Protein AF-0000000078681979 (afdb_homodimer)

Solvent-accessible surface area (backbone atoms only — not comparable to full-atom values): 37133 Å² total; per-residue (Å²): 130,85,71,55,66,58,55,51,45,51,56,58,14,62,44,32,52,55,54,34,29,52,47,47,70,35,77,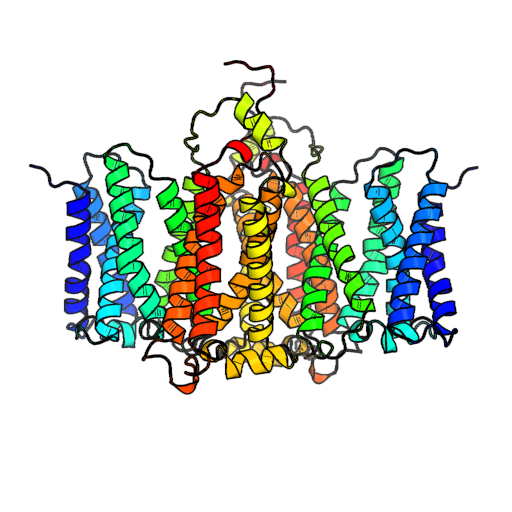82,42,56,36,35,67,46,39,36,52,50,51,52,50,50,54,49,50,53,52,52,52,50,50,62,73,42,61,93,49,89,69,60,75,64,52,60,54,40,48,54,48,33,27,53,12,38,38,28,29,46,44,26,37,33,73,73,64,77,45,79,72,37,48,61,38,42,38,73,34,26,44,51,62,56,70,36,29,44,39,26,38,44,16,43,43,34,34,46,53,50,31,50,49,37,49,50,37,52,49,25,55,81,69,74,40,86,38,59,68,62,48,34,22,48,24,23,22,50,44,44,47,42,68,22,47,56,57,8,39,48,36,8,73,48,34,83,62,69,33,67,37,52,61,59,52,51,60,65,45,48,48,35,54,53,50,39,53,55,52,72,67,48,86,77,88,68,78,90,68,58,61,63,58,27,52,56,49,45,68,53,51,47,88,76,32,61,68,60,40,52,48,37,51,50,37,51,50,46,31,52,50,30,45,51,47,25,38,36,63,59,60,22,72,44,64,66,37,52,49,39,39,71,55,44,42,20,36,50,70,45,60,60,23,41,55,40,39,41,30,43,48,32,36,71,50,44,30,59,49,37,53,49,47,41,47,45,69,66,38,63,36,38,51,65,51,59,56,49,30,35,18,47,20,25,18,40,40,46,48,43,47,18,50,55,42,21,31,68,32,84,72,32,56,76,86,26,29,50,41,79,92,36,39,63,63,52,50,51,52,50,51,46,57,29,44,49,40,45,50,49,27,48,50,40,68,75,56,43,47,39,28,37,67,81,63,65,83,79,67,73,126,131,86,71,54,67,59,56,52,45,50,57,58,14,62,43,32,52,55,52,35,31,52,46,46,68,35,77,80,44,55,37,35,65,46,40,36,53,50,51,51,49,52,54,48,50,52,51,52,51,49,51,62,73,42,61,93,49,89,69,61,74,64,52,60,54,40,48,53,49,33,26,53,11,37,38,29,29,47,44,27,38,32,73,71,64,77,44,79,71,37,49,61,40,42,38,74,35,26,43,50,64,55,70,37,28,42,41,27,37,44,15,44,43,33,34,45,53,50,31,52,50,35,49,51,36,51,48,25,55,79,68,74,40,87,37,59,66,61,51,34,21,47,24,24,22,49,43,44,48,41,68,23,48,57,57,7,38,48,36,8,74,48,34,82,64,69,34,67,38,51,61,60,51,52,61,65,47,48,48,34,54,53,51,38,54,55,52,72,68,48,85,78,90,69,79,89,68,58,60,62,59,27,54,56,48,48,66,52,52,47,86,76,31,61,68,57,39,52,48,39,52,51,37,50,50,46,30,52,49,30,45,50,48,26,39,36,64,60,58,23,73,44,64,69,36,52,48,39,40,71,53,44,42,20,36,51,69,44,61,60,23,42,53,40,39,41,31,44,48,31,36,72,50,44,30,58,50,35,53,50,50,41,48,46,68,66,38,64,36,37,52,65,51,58,57,50,30,34,19,46,19,24,18,39,42,46,48,42,48,20,50,55,42,21,31,69,31,84,71,32,59,74,83,24,28,47,40,81,91,34,39,62,64,48,50,52,53,50,49,47,58,29,44,50,40,43,50,49,27,48,49,38,67,74,55,44,50,36,28,38,66,82,62,64,84,79,68,70,128

Nearest PDB structures (foldseek):
  7mfi-assembly2_C  TM=7.878E-01  e=3.391E-01  Bos taurus
  8xq4-assembly1_A  TM=1.587E-01  e=2.756E+00  Strongylocentrotus purpuratus
  8xq7-assembly1_B  TM=1.581E-01  e=4.511E+00  Strongylocentrotus purpuratus
  8xq8-assembly1_A  TM=1.476E-01  e=6.529E+00  Strongylocentrotus purpuratus
  7mfi-assembly2_C  TM=7.873E-01  e=3.094E-01  Bos taurus

Foldseek 3Di:
DQPDLLVVLLVLLLCLQVVLLVLLPDPVCLAQVSVQVVVVVSLVVSLVVSCVSQVVPPFDPCLSVLSSLLSVLSNLQSLLCVLVPNDHRRCVSCCVHNPVLCSAQLNSLLSVCSNPVSNVLSSVLNVCRVVVHDSLLSLLLNLLQQLLVLQLPLVLCCQFPNVVVHTPNSCVSVVSNVVSVVSNVVSVPDDDDDDDDDLVVLVVLQPDACVNPVVLVVLLVLLVVLLVVLQLVLCLLVVNVDPVSVCCCQAFAVLSVHRSRRNNSSSVCCNPPVNVVSVVLSVLSGHFQQLVLQSVLSNNLSSLLNSLSSRLSSLDDPSNPPSRHGDPVNNPVNVVVSVSSNVSSVVSNVVCVVDVSRNRHNDDPPDDD/DQPDLLVVLVVLLLCLQVVLLVLLPDPVCLAQVSVLVVVVVSLVVSLVVSCVSQVVPPFDPCLSVLSSLLSVLSNLQSLLCVLVPNDHRRCVSCCVHNPVLCSAQLNSLLSVCSNPVSNVLSSVLNVCRVVVHDSLLSLLLNLLQQLLVLQLPLVLCCQFPNVVVHTPNSCVSVVSNVVSVVSNVVSVPDDDDDDDDDLVVLVVLQPDACVNPVVLVVLLVLLVVLLVVLQLVLCLLVVNVDPVSVCCCQAFAVLSVHRSRRNNSSSVCCNPPVNVVSVVLSVLSGHFQQLVLQSVLSNNLSSLLNSLSSRLSSLDDPSNPPSRHGDPVNNVVNVVVSVSSNVSSVVSNVVCVVDVSRNRHNDPPPPDD

InterPro domains:
  IPR033118 EXPERA domain [PS51751] (59-184)
  IPR033118 EXPERA domain [PS51751] (215-349)
  IPR047195 Transmembrane 6 superfamily member 1/2 [cd21106] (7-359)
  IPR059044 Transmembrane 6 superfamily member 1/2, transmembrane domain [PF26083] (16-196)

Organism: Tetraodon nigroviridis (NCBI:txid99883)

pLDDT: mean 94.09, std 7.93, range [37.72, 98.75]

Radius of gyration: 28.07 Å; Cα contacts (8 Å, |Δi|>4): 1006; chains: 2; bounding box: 66×86×56 Å

Secondary structure (DSSP, 8-state):
----HHHHHHHHHTHHHHHHHHHHT-GGG-SHHHHHHHHHHHHHHHHHHHHHHTTT----HHHHHHHHHHHHHHHHHHHHHHHTTSS-SSSHHHHHHT-GGGGSHHHHHHHHIIIIIIHHHHHHHHHHHHTT---HHHHHHHHHHHHHHHHHHHHHHHHSTTGGG--GGGGGHHHHHHHHHHHHHHHHHSPP------HHHHHHHHTS-GGG-HHHHHHHHHHHHHHHHHHHHHHHHTT--SHHHHHHHHHT-GGGG-TTSHHHHHHHHIIIIIHHHHHHHHHHHHSTT-THHHHHHHHHHHHHHHHHHHHHHHHH-TTS-GGGSPPGGGHHHHHHHHHHHHHHHHHHHHHHHH-GGGGSPP--TT---/----HHHHHHHHHTHHHHHHHHHHT-GGG-SHHHHHHHHHHHHHHHHHHHHHHTTT----HHHHHHHHHHHHHHHHHHHHHHHTTSS-SSSHHHHHHT-GGGGSHHHHHHHHIIIIIIHHHHHHHHHHHHTT---HHHHHHHHHHHHHHHHHHHHHHHHSGGGGG--GGGGGHHHHHHHHHHHHHHHHHSPP------HHHHHHHHTS-GGG-HHHHHHHHHHHHHHHHHHHHHHHHTT--SHHHHHHHHHT-GGGG-TTSHHHHHHHHIIIIIHHHHHHHHHHHHSTT-THHHHHHHHHHHHHHHHHHHHHHHHH-TTS-GGGSPPGGGHHHHHHHHHHHHHHHHHHHHHHHH-GGGGSPP--TT---

Structure (mmCIF, N/CA/C/O backbone):
data_AF-0000000078681979-model_v1
#
loop_
_entity.id
_entity.type
_entity.pdbx_description
1 polymer 'Transmembrane 6 superfamily member 2a'
#
loop_
_atom_site.group_PDB
_atom_site.id
_atom_site.type_symbol
_atom_site.label_atom_id
_atom_site.label_alt_id
_atom_site.label_comp_id
_atom_site.label_asym_id
_atom_site.label_entity_id
_atom_site.label_seq_id
_atom_site.pdbx_PDB_ins_code
_atom_site.Cartn_x
_atom_site.Cartn_y
_atom_site.Cartn_z
_atom_site.occupancy
_atom_site.B_iso_or_equiv
_atom_site.auth_seq_id
_atom_site.auth_comp_id
_atom_site.auth_asym_id
_atom_site.auth_atom_id
_atom_site.pdbx_PDB_model_num
ATOM 1 N N . MET A 1 1 ? 21.969 -40.906 -23.188 1 47.56 1 MET A N 1
ATOM 2 C CA . MET A 1 1 ? 22.125 -39.438 -23.141 1 47.56 1 MET A CA 1
ATOM 3 C C . MET A 1 1 ? 21.219 -38.844 -22.062 1 47.56 1 MET A C 1
ATOM 5 O O . MET A 1 1 ? 20.031 -39.188 -21.984 1 47.56 1 MET A O 1
ATOM 9 N N . ARG A 1 2 ? 21.828 -38.219 -21.016 1 66.44 2 ARG A N 1
ATOM 10 C CA . ARG A 1 2 ? 21.078 -37.688 -19.891 1 66.44 2 ARG A CA 1
ATOM 11 C C . ARG A 1 2 ? 20.109 -36.625 -20.328 1 66.44 2 ARG A C 1
ATOM 13 O O . ARG A 1 2 ? 20.453 -35.75 -21.125 1 66.44 2 ARG A O 1
ATOM 20 N N . LEU A 1 3 ? 18.781 -36.812 -20.219 1 81.88 3 LEU A N 1
ATOM 21 C CA . LEU A 1 3 ? 17.719 -35.875 -20.578 1 81.88 3 LEU A CA 1
ATOM 22 C C . LEU A 1 3 ? 18.016 -34.469 -20.047 1 81.88 3 LEU A C 1
ATOM 24 O O . LEU A 1 3 ? 18.469 -34.312 -18.922 1 81.88 3 LEU A O 1
ATOM 28 N N . PRO A 1 4 ? 17.906 -33.594 -21.031 1 87.12 4 PRO A N 1
ATOM 29 C CA . PRO A 1 4 ? 18.047 -32.219 -20.531 1 87.12 4 PRO A CA 1
ATOM 30 C C . PRO A 1 4 ? 17.172 -31.938 -19.328 1 87.12 4 PRO A C 1
ATOM 32 O O . PRO A 1 4 ? 16.062 -32.469 -19.219 1 87.12 4 PRO A O 1
ATOM 35 N N . VAL A 1 5 ? 17.656 -31.172 -18.422 1 90.25 5 VAL A N 1
ATOM 36 C CA . VAL A 1 5 ? 16.984 -30.891 -17.156 1 90.25 5 VAL A CA 1
ATOM 37 C C . VAL A 1 5 ? 15.594 -30.312 -17.422 1 90.25 5 VAL A C 1
ATOM 39 O O . VAL A 1 5 ? 14.641 -30.656 -16.703 1 90.25 5 VAL A O 1
ATOM 42 N N . GLU A 1 6 ? 15.461 -29.422 -18.438 1 91.62 6 GLU A N 1
ATOM 43 C CA . GLU A 1 6 ? 14.172 -28.812 -18.766 1 91.62 6 GLU A CA 1
ATOM 44 C C . GLU A 1 6 ? 13.141 -29.891 -19.141 1 91.62 6 GLU A C 1
ATOM 46 O O . GLU A 1 6 ? 11.961 -29.766 -18.797 1 91.62 6 GLU A O 1
ATOM 51 N N . VAL A 1 7 ? 13.594 -30.812 -19.844 1 94 7 VAL A N 1
ATOM 52 C CA . VAL A 1 7 ? 12.711 -31.906 -20.266 1 94 7 VAL A CA 1
ATOM 53 C C . VAL A 1 7 ? 12.289 -32.719 -19.047 1 94 7 VAL A C 1
ATOM 55 O O . VAL A 1 7 ? 11.133 -33.125 -18.953 1 94 7 VAL A O 1
ATOM 58 N N . SER A 1 8 ? 13.195 -32.969 -18.203 1 93.81 8 SER A N 1
ATOM 59 C CA . SER A 1 8 ? 12.875 -33.688 -16.984 1 93.81 8 SER A CA 1
ATOM 60 C C . SER A 1 8 ? 11.836 -32.938 -16.156 1 93.81 8 SER A C 1
ATOM 62 O O . SER A 1 8 ? 10.938 -33.562 -15.57 1 93.81 8 SER A O 1
ATOM 64 N N . VAL A 1 9 ? 12 -31.672 -16.078 1 95.94 9 VAL A N 1
ATOM 65 C CA . VAL A 1 9 ? 11.062 -30.844 -15.328 1 95.94 9 VAL A CA 1
ATOM 66 C C . VAL A 1 9 ? 9.688 -30.906 -15.984 1 95.94 9 VAL A C 1
ATOM 68 O O . VAL A 1 9 ? 8.672 -31 -15.297 1 95.94 9 VAL A O 1
ATOM 71 N N . VAL A 1 10 ? 9.656 -30.844 -17.297 1 97.25 10 VAL A N 1
ATOM 72 C CA . VAL A 1 10 ? 8.391 -30.891 -18.031 1 97.25 10 VAL A CA 1
ATOM 73 C C . VAL A 1 10 ? 7.711 -32.25 -17.781 1 97.25 10 VAL A C 1
ATOM 75 O O . VAL A 1 10 ? 6.512 -32.281 -17.5 1 97.25 10 VAL A O 1
ATOM 78 N N . LEU A 1 11 ? 8.461 -33.281 -17.859 1 96.5 11 LEU A N 1
ATOM 79 C CA . LEU A 1 11 ? 7.914 -34.625 -17.672 1 96.5 11 LEU A CA 1
ATOM 80 C C . LEU A 1 11 ? 7.406 -34.812 -16.25 1 96.5 11 LEU A C 1
ATOM 82 O O . LEU A 1 11 ? 6.328 -35.375 -16.031 1 96.5 11 LEU A O 1
ATOM 86 N N . LEU A 1 12 ? 8.156 -34.375 -15.367 1 96.69 12 LEU A N 1
ATOM 87 C CA . LEU A 1 12 ? 7.746 -34.438 -13.969 1 96.69 12 LEU A CA 1
ATOM 88 C C . LEU A 1 12 ? 6.469 -33.625 -13.742 1 96.69 12 LEU A C 1
ATOM 90 O O . LEU A 1 12 ? 5.578 -34.062 -13.008 1 96.69 12 LEU A O 1
ATOM 94 N N . SER A 1 13 ? 6.375 -32.438 -14.336 1 97.56 13 SER A N 1
ATOM 95 C CA . SER A 1 13 ? 5.211 -31.578 -14.18 1 97.56 13 SER A CA 1
ATOM 96 C C . SER A 1 13 ? 3.967 -32.188 -14.805 1 97.56 13 SER A C 1
ATOM 98 O O . SER A 1 13 ? 2.852 -31.984 -14.328 1 97.56 13 SER A O 1
ATOM 100 N N . LEU A 1 14 ? 4.176 -33 -15.789 1 96.81 14 LEU A N 1
ATOM 101 C CA . LEU A 1 14 ? 3.059 -33.594 -16.5 1 96.81 14 LEU A CA 1
ATOM 102 C C . LEU A 1 14 ? 2.477 -34.781 -15.703 1 96.81 14 LEU A C 1
ATOM 104 O O . LEU A 1 14 ? 1.419 -35.312 -16.047 1 96.81 14 LEU A O 1
ATOM 108 N N . LEU A 1 15 ? 3.045 -35.094 -14.602 1 96.94 15 LEU A N 1
ATOM 109 C CA . LEU A 1 15 ? 2.51 -36.125 -13.711 1 96.94 15 LEU A CA 1
ATOM 110 C C . LEU A 1 15 ? 1.384 -35.562 -12.852 1 96.94 15 LEU A C 1
ATOM 112 O O . LEU A 1 15 ? 0.612 -36.312 -12.258 1 96.94 15 LEU A O 1
ATOM 116 N N . ALA A 1 16 ? 1.274 -34.25 -12.797 1 97.62 16 ALA A N 1
ATOM 117 C CA . ALA A 1 16 ? 0.318 -33.625 -11.898 1 97.62 16 ALA A CA 1
ATOM 118 C C . ALA A 1 16 ? -1.113 -34.031 -12.242 1 97.62 16 ALA A C 1
ATOM 120 O O . ALA A 1 16 ? -1.892 -34.375 -11.359 1 97.62 16 ALA A O 1
ATOM 121 N N . PRO A 1 17 ? -1.531 -34 -13.539 1 97.31 17 PRO A N 1
ATOM 122 C CA . PRO A 1 17 ? -2.891 -34.438 -13.852 1 97.31 17 PRO A CA 1
ATOM 123 C C . PRO A 1 17 ? -3.15 -35.875 -13.445 1 97.31 17 PRO A C 1
ATOM 125 O O . PRO A 1 17 ? -4.25 -36.219 -12.984 1 97.31 17 PRO A O 1
ATOM 128 N N . GLY A 1 18 ? -2.143 -36.75 -13.625 1 96.81 18 GLY A N 1
ATOM 129 C CA . GLY A 1 18 ? -2.289 -38.125 -13.203 1 96.81 18 GLY A CA 1
ATOM 130 C C . GLY A 1 18 ? -2.492 -38.281 -11.711 1 96.81 18 GLY A C 1
ATOM 131 O O . GLY A 1 18 ? -3.326 -39.062 -11.273 1 96.81 18 GLY A O 1
ATOM 132 N N . VAL A 1 19 ? -1.718 -37.562 -10.953 1 96.56 19 VAL A N 1
ATOM 133 C CA . VAL A 1 19 ? -1.843 -37.562 -9.5 1 96.56 19 VAL A CA 1
ATOM 134 C C . VAL A 1 19 ? -3.229 -37.062 -9.094 1 96.56 19 VAL A C 1
ATOM 136 O O . VAL A 1 19 ? -3.879 -37.656 -8.227 1 96.56 19 VAL A O 1
ATOM 139 N N . LEU A 1 20 ? -3.707 -36 -9.711 1 97.12 20 LEU A N 1
ATOM 140 C CA . LEU A 1 20 ? -5.012 -35.438 -9.406 1 97.12 20 LEU A CA 1
ATOM 141 C C . LEU A 1 20 ? -6.133 -36.406 -9.758 1 97.12 20 LEU A C 1
ATOM 143 O O . LEU A 1 20 ? -7.082 -36.594 -8.992 1 97.12 20 LEU A O 1
ATOM 147 N N . TYR A 1 21 ? -5.984 -37.062 -10.875 1 96.69 21 TYR A N 1
ATOM 148 C CA . TYR A 1 21 ? -6.973 -38.062 -11.289 1 96.69 21 TYR A CA 1
ATOM 149 C C . TYR A 1 21 ? -7.051 -39.188 -10.289 1 96.69 21 TYR A C 1
ATOM 151 O O . TYR A 1 21 ? -8.148 -39.625 -9.922 1 96.69 21 TYR A O 1
ATOM 159 N N . ALA A 1 22 ? -5.906 -39.625 -9.914 1 95.75 22 ALA A N 1
ATOM 160 C CA . ALA A 1 22 ? -5.848 -40.719 -8.938 1 95.75 22 ALA A CA 1
ATOM 161 C C . ALA A 1 22 ? -6.48 -40.281 -7.617 1 95.75 22 ALA A C 1
ATOM 163 O O . ALA A 1 22 ? -7.25 -41.062 -7.023 1 95.75 22 ALA A O 1
ATOM 164 N N . MET A 1 23 ? -6.172 -39.125 -7.16 1 95.25 23 MET A N 1
ATOM 165 C CA . MET A 1 23 ? -6.691 -38.656 -5.883 1 95.25 23 MET A CA 1
ATOM 166 C C . MET A 1 23 ? -8.203 -38.469 -5.949 1 95.25 23 MET A C 1
ATOM 168 O O . MET A 1 23 ? -8.906 -38.688 -4.961 1 95.25 23 MET A O 1
ATOM 172 N N . ASN A 1 24 ? -8.664 -38 -7.074 1 95.69 24 ASN A N 1
ATOM 173 C CA . ASN A 1 24 ? -10.094 -37.781 -7.254 1 95.69 24 ASN A CA 1
ATOM 174 C C . ASN A 1 24 ? -10.883 -39.094 -7.184 1 95.69 24 ASN A C 1
ATOM 176 O O . ASN A 1 24 ? -12.094 -39.062 -6.949 1 95.69 24 ASN A O 1
ATOM 180 N N . ASN A 1 25 ? -10.18 -40.188 -7.352 1 93.69 25 ASN A N 1
ATOM 181 C CA . ASN A 1 25 ? -10.852 -41.5 -7.375 1 93.69 25 ASN A CA 1
ATOM 182 C C . ASN A 1 25 ? -10.586 -42.281 -6.105 1 93.69 25 ASN A C 1
ATOM 184 O O . ASN A 1 25 ? -10.922 -43.469 -6.023 1 93.69 25 ASN A O 1
ATOM 188 N N . ILE A 1 26 ? -10 -41.75 -5.199 1 93.94 26 ILE A N 1
ATOM 189 C CA . ILE A 1 26 ? -9.75 -42.375 -3.904 1 93.94 26 ILE A CA 1
ATOM 190 C C . ILE A 1 26 ? -10.625 -41.719 -2.838 1 93.94 26 ILE A C 1
ATOM 192 O O . ILE A 1 26 ? -10.344 -40.594 -2.396 1 93.94 26 ILE A O 1
ATOM 196 N N . PRO A 1 27 ? -11.633 -42.438 -2.305 1 91.75 27 PRO A N 1
ATOM 197 C CA . PRO A 1 27 ? -12.609 -41.875 -1.366 1 91.75 27 PRO A CA 1
ATOM 198 C C . PRO A 1 27 ? -11.961 -41.344 -0.083 1 91.75 27 PRO A C 1
ATOM 200 O O . PRO A 1 27 ? -12.406 -40.344 0.475 1 91.75 27 PRO A O 1
ATOM 203 N N . ALA A 1 28 ? -10.883 -41.938 0.336 1 90.44 28 ALA A N 1
ATOM 204 C CA . ALA A 1 28 ? -10.211 -41.562 1.576 1 90.44 28 ALA A CA 1
ATOM 205 C C . ALA A 1 28 ? -9.602 -40.156 1.465 1 90.44 28 ALA A C 1
ATOM 207 O O . ALA A 1 28 ? -9.336 -39.531 2.479 1 90.44 28 ALA A O 1
ATOM 208 N N . LEU A 1 29 ? -9.469 -39.719 0.282 1 89.31 29 LEU A N 1
ATOM 209 C CA . LEU A 1 29 ? -8.82 -38.438 0.063 1 89.31 29 LEU A CA 1
ATOM 210 C C . LEU A 1 29 ? -9.852 -37.344 -0.205 1 89.31 29 LEU A C 1
ATOM 212 O O . LEU A 1 29 ? -9.508 -36.25 -0.622 1 89.31 29 LEU A O 1
ATOM 216 N N . GLN A 1 30 ? -11.039 -37.688 0.131 1 90.75 30 GLN A N 1
ATOM 217 C CA . GLN A 1 30 ? -12.102 -36.719 -0.095 1 90.75 30 GLN A CA 1
ATOM 218 C C . GLN A 1 30 ? -12.438 -35.938 1.188 1 90.75 30 GLN A C 1
ATOM 220 O O . GLN A 1 30 ? -13.602 -35.594 1.424 1 90.75 30 GLN A O 1
ATOM 225 N N . GLU A 1 31 ? -11.453 -35.875 2.066 1 94.25 31 GLU A N 1
ATOM 226 C CA . GLU A 1 31 ? -11.57 -35.094 3.307 1 94.25 31 GLU A CA 1
ATOM 227 C C . GLU A 1 31 ? -10.516 -34 3.375 1 94.25 31 GLU A C 1
ATOM 229 O O . GLU A 1 31 ? -9.445 -34.125 2.781 1 94.25 31 GLU A O 1
ATOM 234 N N . PRO A 1 32 ? -10.82 -32.969 4.098 1 94.06 32 PRO A N 1
ATOM 235 C CA . PRO A 1 32 ? -9.977 -31.781 4.098 1 94.06 32 PRO A CA 1
ATOM 236 C C . PRO A 1 32 ? -8.555 -32.062 4.582 1 94.06 32 PRO A C 1
ATOM 238 O O . PRO A 1 32 ? -7.586 -31.688 3.916 1 94.06 32 PRO A O 1
ATOM 241 N N . LEU A 1 33 ? -8.43 -32.75 5.676 1 94.94 33 LEU A N 1
ATOM 242 C CA . LEU A 1 33 ? -7.102 -32.938 6.246 1 94.94 33 LEU A CA 1
ATOM 243 C C . LEU A 1 33 ? -6.273 -33.875 5.379 1 94.94 33 LEU A C 1
ATOM 245 O O . LEU A 1 33 ? -5.098 -33.625 5.109 1 94.94 33 LEU A O 1
ATOM 249 N N . PRO A 1 34 ? -6.859 -34.969 4.883 1 95.19 34 PRO A N 1
ATOM 250 C CA . PRO A 1 34 ? -6.113 -35.844 3.975 1 95.19 34 PRO A CA 1
ATOM 251 C C . PRO A 1 34 ? -5.676 -35.125 2.697 1 95.19 34 PRO A C 1
ATOM 253 O O . PRO A 1 34 ? -4.59 -35.406 2.176 1 95.19 34 PRO A O 1
ATOM 256 N N . ILE A 1 35 ? -6.453 -34.25 2.236 1 95.31 35 ILE A N 1
ATOM 257 C CA . ILE A 1 35 ? -6.113 -33.5 1.03 1 95.31 35 ILE A CA 1
ATOM 258 C C . ILE A 1 35 ? -4.859 -32.656 1.277 1 95.31 35 ILE A C 1
ATOM 260 O O . ILE A 1 35 ? -3.939 -32.656 0.454 1 95.31 35 ILE A O 1
ATOM 264 N N . LEU A 1 36 ? -4.848 -31.953 2.398 1 95 36 LEU A N 1
ATOM 265 C CA . LEU A 1 36 ? -3.672 -31.172 2.748 1 95 36 LEU A CA 1
ATOM 266 C C . LEU A 1 36 ? -2.439 -32.062 2.881 1 95 36 LEU A C 1
ATOM 268 O O . LEU A 1 36 ? -1.377 -31.734 2.346 1 95 36 LEU A O 1
ATOM 272 N N . GLY A 1 37 ? -2.609 -33.125 3.621 1 94.75 37 GLY A N 1
ATOM 273 C CA . GLY A 1 37 ? -1.506 -34.062 3.811 1 94.75 37 GLY A CA 1
ATOM 274 C C . GLY A 1 37 ? -0.96 -34.625 2.506 1 94.75 37 GLY A C 1
ATOM 275 O O . GLY A 1 37 ? 0.255 -34.656 2.305 1 94.75 37 GLY A O 1
ATOM 276 N N . MET A 1 38 ? -1.805 -35.062 1.644 1 94 38 MET A N 1
ATOM 277 C CA . MET A 1 38 ? -1.39 -35.625 0.356 1 94 38 MET A CA 1
ATOM 278 C C . MET A 1 38 ? -0.692 -34.562 -0.489 1 94 38 MET A C 1
ATOM 280 O O . MET A 1 38 ? 0.256 -34.875 -1.216 1 94 38 MET A O 1
ATOM 284 N N . GLY A 1 39 ? -1.242 -33.312 -0.418 1 94 39 GLY A N 1
ATOM 285 C CA . GLY A 1 39 ? -0.566 -32.25 -1.115 1 94 39 GLY A CA 1
ATOM 286 C C . GLY A 1 39 ? 0.874 -32.062 -0.678 1 94 39 GLY A C 1
ATOM 287 O O . GLY A 1 39 ? 1.764 -31.875 -1.512 1 94 39 GLY A O 1
ATOM 288 N N . MET A 1 40 ? 1.094 -32.156 0.577 1 95.06 40 MET A N 1
ATOM 289 C CA . MET A 1 40 ? 2.443 -32 1.115 1 95.06 40 MET A CA 1
ATOM 290 C C . MET A 1 40 ? 3.332 -33.156 0.696 1 95.06 40 MET A C 1
ATOM 292 O O . MET A 1 40 ? 4.5 -32.969 0.351 1 95.06 40 MET A O 1
ATOM 296 N N . VAL A 1 41 ? 2.795 -34.312 0.709 1 95.88 41 VAL A N 1
ATOM 297 C CA . VAL A 1 41 ? 3.553 -35.5 0.357 1 95.88 41 VAL A CA 1
ATOM 298 C C . VAL A 1 41 ? 3.945 -35.438 -1.117 1 95.88 41 VAL A C 1
ATOM 300 O O . VAL A 1 41 ? 5.098 -35.719 -1.469 1 95.88 41 VAL A O 1
ATOM 303 N N . VAL A 1 42 ? 2.998 -35.125 -1.923 1 96.56 42 VAL A N 1
ATOM 304 C CA . VAL A 1 42 ? 3.252 -35.094 -3.359 1 96.56 42 VAL A CA 1
ATOM 305 C C . VAL A 1 42 ? 4.32 -34.031 -3.66 1 96.56 42 VAL A C 1
ATOM 307 O O . VAL A 1 42 ? 5.273 -34.312 -4.391 1 96.56 42 VAL A O 1
ATOM 310 N N . LEU A 1 43 ? 4.172 -32.844 -3.117 1 96 43 LEU A N 1
ATOM 311 C CA . LEU A 1 43 ? 5.156 -31.797 -3.348 1 96 43 LEU A CA 1
ATOM 312 C C . LEU A 1 43 ? 6.523 -32.219 -2.801 1 96 43 LEU A C 1
ATOM 314 O O . LEU A 1 43 ? 7.555 -31.891 -3.4 1 96 43 LEU A O 1
ATOM 318 N N . GLY A 1 44 ? 6.539 -32.875 -1.672 1 96.81 44 GLY A N 1
ATOM 319 C CA . GLY A 1 44 ? 7.785 -33.406 -1.131 1 96.81 44 GLY A CA 1
ATOM 320 C C . GLY A 1 44 ? 8.445 -34.406 -2.037 1 96.81 44 GLY A C 1
ATOM 321 O O . GLY A 1 44 ? 9.664 -34.375 -2.223 1 96.81 44 GLY A O 1
ATOM 322 N N . LEU A 1 45 ? 7.68 -35.281 -2.568 1 97.31 45 LEU A N 1
ATOM 323 C CA . LEU A 1 45 ? 8.203 -36.281 -3.475 1 97.31 45 LEU A CA 1
ATOM 324 C C . LEU A 1 45 ? 8.75 -35.656 -4.746 1 97.31 45 LEU A C 1
ATOM 326 O O . LEU A 1 45 ? 9.773 -36.094 -5.273 1 97.31 45 LEU A O 1
ATOM 330 N N . VAL A 1 46 ? 7.988 -34.688 -5.25 1 96.94 46 VAL A N 1
ATOM 331 C CA . VAL A 1 46 ? 8.461 -33.969 -6.43 1 96.94 46 VAL A CA 1
ATOM 332 C C . VAL A 1 46 ? 9.82 -33.312 -6.141 1 96.94 46 VAL A C 1
ATOM 334 O O . VAL A 1 46 ? 10.742 -33.406 -6.953 1 96.94 46 VAL A O 1
ATOM 337 N N . LEU A 1 47 ? 9.953 -32.688 -5.016 1 96.06 47 LEU A N 1
ATOM 338 C CA . LEU A 1 47 ? 11.219 -32.062 -4.629 1 96.06 47 LEU A CA 1
ATOM 339 C C . LEU A 1 47 ? 12.328 -33.125 -4.547 1 96.06 47 LEU A C 1
ATOM 341 O O . LEU A 1 47 ? 13.453 -32.875 -5.004 1 96.06 47 LEU A O 1
ATOM 345 N N . LEU A 1 48 ? 12.031 -34.25 -3.975 1 96.19 48 LEU A N 1
ATOM 346 C CA . LEU A 1 48 ? 13.008 -35.344 -3.854 1 96.19 48 LEU A CA 1
ATOM 347 C C . LEU A 1 48 ? 13.453 -35.812 -5.227 1 96.19 48 LEU A C 1
ATOM 349 O O . LEU A 1 48 ? 14.641 -36.062 -5.445 1 96.19 48 LEU A O 1
ATOM 353 N N . LEU A 1 49 ? 12.555 -36 -6.105 1 95.38 49 LEU A N 1
ATOM 354 C CA . LEU A 1 49 ? 12.883 -36.438 -7.457 1 95.38 49 LEU A CA 1
ATOM 355 C C . LEU A 1 49 ? 13.742 -35.375 -8.172 1 95.38 49 LEU A C 1
ATOM 357 O O . LEU A 1 49 ? 14.664 -35.75 -8.914 1 95.38 49 LEU A O 1
ATOM 361 N N . LEU A 1 50 ? 13.445 -34.125 -7.957 1 94.94 50 LEU A N 1
ATOM 362 C CA . LEU A 1 50 ? 14.234 -33.062 -8.555 1 94.94 50 LEU A CA 1
ATOM 363 C C . LEU A 1 50 ? 15.672 -33.094 -8.039 1 94.94 50 LEU A C 1
ATOM 365 O O . LEU A 1 50 ? 16.625 -32.906 -8.805 1 94.94 50 LEU A O 1
ATOM 369 N N . LEU A 1 51 ? 15.805 -33.312 -6.762 1 93.81 51 LEU A N 1
ATOM 370 C CA . LEU A 1 51 ? 17.141 -33.406 -6.164 1 93.81 51 LEU A CA 1
ATOM 371 C C . LEU A 1 51 ? 17.922 -34.562 -6.781 1 93.81 51 LEU A C 1
ATOM 373 O O . LEU A 1 51 ? 19.125 -34.438 -7.012 1 93.81 51 LEU A O 1
ATOM 377 N N . LEU A 1 52 ? 17.25 -35.594 -7.098 1 91.56 52 LEU A N 1
ATOM 378 C CA . LEU A 1 52 ? 17.891 -36.75 -7.703 1 91.56 52 LEU A CA 1
ATOM 379 C C . LEU A 1 52 ? 18.266 -36.469 -9.148 1 91.56 52 LEU A C 1
ATOM 381 O O . LEU A 1 52 ? 19.312 -36.906 -9.617 1 91.56 52 LEU A O 1
ATOM 385 N N . ILE A 1 53 ? 17.422 -35.781 -9.812 1 89.81 53 ILE A N 1
ATOM 386 C CA . ILE A 1 53 ? 17.641 -35.469 -11.219 1 89.81 53 ILE A CA 1
ATOM 387 C C . ILE A 1 53 ? 18.859 -34.562 -11.383 1 89.81 53 ILE A C 1
ATOM 389 O O . ILE A 1 53 ? 19.656 -34.75 -12.312 1 89.81 53 ILE A O 1
ATOM 393 N N . VAL A 1 54 ? 19.047 -33.562 -10.438 1 89.44 54 VAL A N 1
ATOM 394 C CA . VAL A 1 54 ? 20.109 -32.594 -10.617 1 89.44 54 VAL A CA 1
ATOM 395 C C . VAL A 1 54 ? 21.25 -32.875 -9.664 1 89.44 54 VAL A C 1
ATOM 397 O O . VAL A 1 54 ? 22.078 -32.031 -9.383 1 89.44 54 VAL A O 1
ATOM 400 N N . GLN A 1 55 ? 21.422 -33.969 -9.062 1 83.75 55 GLN A N 1
ATOM 401 C CA . GLN A 1 55 ? 22.391 -34.344 -8.047 1 83.75 55 GLN A CA 1
ATOM 402 C C . GLN A 1 55 ? 23.812 -34.031 -8.5 1 83.75 55 GLN A C 1
ATOM 404 O O . GLN A 1 55 ? 24.641 -33.594 -7.691 1 83.75 55 GLN A O 1
ATOM 409 N N . ASN A 1 56 ? 24.078 -34.031 -9.625 1 80.88 56 ASN A N 1
ATOM 410 C CA . ASN A 1 56 ? 25.438 -33.844 -10.078 1 80.88 56 ASN A CA 1
ATOM 411 C C . ASN A 1 56 ? 25.672 -32.406 -10.555 1 80.88 56 ASN A C 1
ATOM 413 O O . ASN A 1 56 ? 26.766 -32.062 -11.016 1 80.88 56 ASN A O 1
ATOM 417 N N . LYS A 1 57 ? 24.531 -31.656 -10.227 1 81.81 57 LYS A N 1
ATOM 418 C CA . LYS A 1 57 ? 24.625 -30.25 -10.648 1 81.81 57 LYS A CA 1
ATOM 419 C C . LYS A 1 57 ? 24.391 -29.312 -9.469 1 81.81 57 LYS A C 1
ATOM 421 O O . LYS A 1 57 ? 23.828 -29.703 -8.453 1 81.81 57 LYS A O 1
ATOM 426 N N . ARG A 1 58 ? 25.109 -28.312 -9.18 1 80.69 58 ARG A N 1
ATOM 427 C CA . ARG A 1 58 ? 24.953 -27.281 -8.148 1 80.69 58 ARG A CA 1
ATOM 428 C C . ARG A 1 58 ? 24.203 -26.078 -8.688 1 80.69 58 ARG A C 1
ATOM 430 O O . ARG A 1 58 ? 24.781 -25 -8.836 1 80.69 58 ARG A O 1
ATOM 437 N N . PRO A 1 59 ? 22.891 -26.484 -8.938 1 87.94 59 PRO A N 1
ATOM 438 C CA . PRO A 1 59 ? 22.156 -25.391 -9.57 1 87.94 59 PRO A CA 1
ATOM 439 C C . PRO A 1 59 ? 21.859 -24.25 -8.602 1 87.94 59 PRO A C 1
ATOM 441 O O . PRO A 1 59 ? 22.031 -24.406 -7.391 1 87.94 59 PRO A O 1
ATOM 444 N N . ASP A 1 60 ? 21.406 -23.125 -9.141 1 90.44 60 ASP A N 1
ATOM 445 C CA . ASP A 1 60 ? 20.875 -22.016 -8.367 1 90.44 60 ASP A CA 1
ATOM 446 C C . ASP A 1 60 ? 19.688 -22.469 -7.52 1 90.44 60 ASP A C 1
ATOM 448 O O . ASP A 1 60 ? 18.859 -23.25 -7.977 1 90.44 60 ASP A O 1
ATOM 452 N N . PRO A 1 61 ? 19.688 -22.078 -6.297 1 91.56 61 PRO A N 1
ATOM 453 C CA . PRO A 1 61 ? 18.578 -22.484 -5.445 1 91.56 61 PRO A CA 1
ATOM 454 C C . PRO A 1 61 ? 17.219 -22.125 -6.047 1 91.56 61 PRO A C 1
ATOM 456 O O . PRO A 1 61 ? 16.219 -22.812 -5.781 1 91.56 61 PRO A O 1
ATOM 459 N N . LEU A 1 62 ? 17.172 -21.172 -6.812 1 95.94 62 LEU A N 1
ATOM 460 C CA . LEU A 1 62 ? 15.922 -20.766 -7.434 1 95.94 62 LEU A CA 1
ATOM 461 C C . LEU A 1 62 ? 15.445 -21.797 -8.445 1 95.94 62 LEU A C 1
ATOM 463 O O . LEU A 1 62 ? 14.281 -21.781 -8.859 1 95.94 62 LEU A O 1
ATOM 467 N N . PHE A 1 63 ? 16.328 -22.688 -8.867 1 96.25 63 PHE A N 1
ATOM 468 C CA . PHE A 1 63 ? 15.945 -23.781 -9.758 1 96.25 63 PHE A CA 1
ATOM 469 C C . PHE A 1 63 ? 14.836 -24.625 -9.133 1 96.25 63 PHE A C 1
ATOM 471 O O . PHE A 1 63 ? 13.836 -24.922 -9.789 1 96.25 63 PHE A O 1
ATOM 478 N N . TYR A 1 64 ? 15.031 -24.953 -7.871 1 94.94 64 TYR A N 1
ATOM 479 C CA . TYR A 1 64 ? 14.078 -25.828 -7.195 1 94.94 64 TYR A CA 1
ATOM 480 C C . TYR A 1 64 ? 12.727 -25.156 -7.055 1 94.94 64 TYR A C 1
ATOM 482 O O . TYR A 1 64 ? 11.688 -25.812 -7.109 1 94.94 64 TYR A O 1
ATOM 490 N N . VAL A 1 65 ? 12.734 -23.875 -6.883 1 95.81 65 VAL A N 1
ATOM 491 C CA . VAL A 1 65 ? 11.492 -23.109 -6.785 1 95.81 65 VAL A CA 1
ATOM 492 C C . VAL A 1 65 ? 10.742 -23.172 -8.117 1 95.81 65 VAL A C 1
ATOM 494 O O . VAL A 1 65 ? 9.57 -23.547 -8.164 1 95.81 65 VAL A O 1
ATOM 497 N N . PHE A 1 66 ? 11.398 -22.891 -9.203 1 97.69 66 PHE A N 1
ATOM 498 C CA . PHE A 1 66 ? 10.766 -22.844 -10.508 1 97.69 66 PHE A CA 1
ATOM 499 C C . PHE A 1 66 ? 10.344 -24.234 -10.969 1 97.69 66 PHE A C 1
ATOM 501 O O . PHE A 1 66 ? 9.289 -24.406 -11.586 1 97.69 66 PHE A O 1
ATOM 508 N N . ALA A 1 67 ? 11.141 -25.188 -10.633 1 97.19 67 ALA A N 1
ATOM 509 C CA . ALA A 1 67 ? 10.82 -26.547 -11.023 1 97.19 67 ALA A CA 1
ATOM 510 C C . ALA A 1 67 ? 9.609 -27.078 -10.25 1 97.19 67 ALA A C 1
ATOM 512 O O . ALA A 1 67 ? 8.711 -27.688 -10.828 1 97.19 67 ALA A O 1
ATOM 513 N N . GLU A 1 68 ? 9.625 -26.844 -9.016 1 96.38 68 GLU A N 1
ATOM 514 C CA . GLU A 1 68 ? 8.492 -27.266 -8.195 1 96.38 68 GLU A CA 1
ATOM 515 C C . GLU A 1 68 ? 7.211 -26.547 -8.617 1 96.38 68 GLU A C 1
ATOM 517 O O . GLU A 1 68 ? 6.141 -27.156 -8.656 1 96.38 68 GLU A O 1
ATOM 522 N N . LEU A 1 69 ? 7.312 -25.281 -8.859 1 97.5 69 LEU A N 1
ATOM 523 C CA . LEU A 1 69 ? 6.148 -24.484 -9.242 1 97.5 69 LEU A CA 1
ATOM 524 C C . LEU A 1 69 ? 5.652 -24.906 -10.625 1 97.5 69 LEU A C 1
ATOM 526 O O . LEU A 1 69 ? 4.48 -24.703 -10.953 1 97.5 69 LEU A O 1
ATOM 530 N N . SER A 1 70 ? 6.551 -25.422 -11.406 1 98.06 70 SER A N 1
ATOM 531 C CA . SER A 1 70 ? 6.113 -25.953 -12.695 1 98.06 70 SER A CA 1
ATOM 532 C C . SER A 1 70 ? 5.109 -27.078 -12.523 1 98.06 70 SER A C 1
ATOM 534 O O . SER A 1 70 ? 4.152 -27.203 -13.297 1 98.06 70 SER A O 1
ATOM 536 N N . PHE A 1 71 ? 5.352 -27.875 -11.531 1 97.88 71 PHE A N 1
ATOM 537 C CA . PHE A 1 71 ? 4.418 -28.938 -11.211 1 97.88 71 PHE A CA 1
ATOM 538 C C . PHE A 1 71 ? 3.055 -28.375 -10.836 1 97.88 71 PHE A C 1
ATOM 540 O O . PHE A 1 71 ? 2.023 -28.859 -11.312 1 97.88 71 PHE A O 1
ATOM 547 N N . THR A 1 72 ? 3.023 -27.328 -10.031 1 96.88 72 THR A N 1
ATOM 548 C CA . THR A 1 72 ? 1.775 -26.719 -9.586 1 96.88 72 THR A CA 1
ATOM 549 C C . THR A 1 72 ? 1.081 -26 -10.75 1 96.88 72 THR A C 1
ATOM 551 O O . THR A 1 72 ? -0.147 -25.906 -10.773 1 96.88 72 THR A O 1
ATOM 554 N N . CYS A 1 73 ? 1.848 -25.562 -11.711 1 98.06 73 CYS A N 1
ATOM 555 C CA . CYS A 1 73 ? 1.28 -24.906 -12.883 1 98.06 73 CYS A CA 1
ATOM 556 C C . CYS A 1 73 ? 0.442 -25.875 -13.703 1 98.06 73 CYS A C 1
ATOM 558 O O . CYS A 1 73 ? -0.633 -25.531 -14.188 1 98.06 73 CYS A O 1
ATOM 560 N N . THR A 1 74 ? 0.979 -27.062 -13.836 1 98.19 74 THR A N 1
ATOM 561 C CA . THR A 1 74 ? 0.232 -28.062 -14.602 1 98.19 74 THR A CA 1
ATOM 562 C C . THR A 1 74 ? -1.019 -28.5 -13.836 1 98.19 74 THR A C 1
ATOM 564 O O . THR A 1 74 ? -2.045 -28.812 -14.445 1 98.19 74 THR A O 1
ATOM 567 N N . ALA A 1 75 ? -0.895 -28.547 -12.57 1 97.75 75 ALA A N 1
ATOM 568 C CA . ALA A 1 75 ? -2.08 -28.797 -11.75 1 97.75 75 ALA A CA 1
ATOM 569 C C . ALA A 1 75 ? -3.121 -27.703 -11.938 1 97.75 75 ALA A C 1
ATOM 571 O O . ALA A 1 75 ? -4.316 -27.984 -12.062 1 97.75 75 ALA A O 1
ATOM 572 N N . ALA A 1 76 ? -2.656 -26.5 -11.961 1 97.88 76 ALA A N 1
ATOM 573 C CA . ALA A 1 76 ? -3.553 -25.359 -12.172 1 97.88 76 ALA A CA 1
ATOM 574 C C . ALA A 1 76 ? -4.207 -25.422 -13.547 1 97.88 76 ALA A C 1
ATOM 576 O O . ALA A 1 76 ? -5.398 -25.156 -13.688 1 97.88 76 ALA A O 1
ATOM 577 N N . LEU A 1 77 ? -3.418 -25.766 -14.508 1 98.44 77 LEU A N 1
ATOM 578 C CA . LEU A 1 77 ? -3.959 -25.891 -15.852 1 98.44 77 LEU A CA 1
ATOM 579 C C . LEU A 1 77 ? -5.031 -26.969 -15.914 1 98.44 77 LEU A C 1
ATOM 581 O O . LEU A 1 77 ? -6.047 -26.812 -16.594 1 98.44 77 LEU A O 1
ATOM 585 N N . THR A 1 78 ? -4.773 -28.047 -15.203 1 98.62 78 THR A N 1
ATOM 586 C CA . THR A 1 78 ? -5.758 -29.125 -15.125 1 98.62 78 THR A CA 1
ATOM 587 C C . THR A 1 78 ? -7.066 -28.609 -14.523 1 98.62 78 THR A C 1
ATOM 589 O O . THR A 1 78 ? -8.148 -28.969 -15 1 98.62 78 THR A O 1
ATOM 592 N N . ASN A 1 79 ? -6.98 -27.844 -13.57 1 98.19 79 ASN A N 1
ATOM 593 C CA . ASN A 1 79 ? -8.172 -27.25 -12.969 1 98.19 79 ASN A CA 1
ATOM 594 C C . ASN A 1 79 ? -8.922 -26.375 -13.961 1 98.19 79 ASN A C 1
ATOM 596 O O . ASN A 1 79 ? -10.141 -26.469 -14.086 1 98.19 79 ASN A O 1
ATOM 600 N N . ALA A 1 80 ? -8.203 -25.484 -14.625 1 98.31 80 ALA A N 1
ATOM 601 C CA . ALA A 1 80 ? -8.836 -24.578 -15.578 1 98.31 80 ALA A CA 1
ATOM 602 C C . ALA A 1 80 ? -9.555 -25.344 -16.688 1 98.31 80 ALA A C 1
ATOM 604 O O . ALA A 1 80 ? -10.703 -25.031 -17.016 1 98.31 80 ALA A O 1
ATOM 605 N N . LEU A 1 81 ? -8.867 -26.359 -17.188 1 98.44 81 LEU A N 1
ATOM 606 C CA . LEU A 1 81 ? -9.438 -27.156 -18.266 1 98.44 81 LEU A CA 1
ATOM 607 C C . LEU A 1 81 ? -10.688 -27.891 -17.797 1 98.44 81 LEU A C 1
ATOM 609 O O . LEU A 1 81 ? -11.664 -28 -18.531 1 98.44 81 LEU A O 1
ATOM 613 N N . GLU A 1 82 ? -10.648 -28.344 -16.625 1 98.12 82 GLU A N 1
ATOM 614 C CA . GLU A 1 82 ? -11.805 -29.062 -16.094 1 98.12 82 GLU A CA 1
ATOM 615 C C . GLU A 1 82 ? -12.969 -28.094 -15.836 1 98.12 82 GLU A C 1
ATOM 617 O O . GLU A 1 82 ? -14.117 -28.406 -16.172 1 98.12 82 GLU A O 1
ATOM 622 N N . GLN A 1 83 ? -12.734 -26.938 -15.234 1 97.5 83 GLN A N 1
ATOM 623 C CA . GLN A 1 83 ? -13.789 -25.984 -14.914 1 97.5 83 GLN A CA 1
ATOM 624 C C . GLN A 1 83 ? -14.445 -25.438 -16.188 1 97.5 83 GLN A C 1
ATOM 626 O O . GLN A 1 83 ? -15.641 -25.125 -16.188 1 97.5 83 GLN A O 1
ATOM 631 N N . ASP A 1 84 ? -13.656 -25.406 -17.188 1 97.56 84 ASP A N 1
ATOM 632 C CA . ASP A 1 84 ? -14.211 -24.922 -18.453 1 97.56 84 ASP A CA 1
ATOM 633 C C . ASP A 1 84 ? -14.781 -26.078 -19.281 1 97.56 84 ASP A C 1
ATOM 635 O O . ASP A 1 84 ? -15.188 -25.891 -20.422 1 97.56 84 ASP A O 1
ATOM 639 N N . GLY A 1 85 ? -14.742 -27.312 -18.828 1 97 85 GLY A N 1
ATOM 640 C CA . GLY A 1 85 ? -15.461 -28.438 -19.406 1 97 85 GLY A CA 1
ATOM 641 C C . GLY A 1 85 ? -14.672 -29.188 -20.469 1 97 85 GLY A C 1
ATOM 642 O O . GLY A 1 85 ? -15.234 -29.984 -21.219 1 97 85 GLY A O 1
ATOM 643 N N . PHE A 1 86 ? -13.383 -28.969 -20.594 1 97.38 86 PHE A N 1
ATOM 644 C CA . PHE A 1 86 ? -12.578 -29.656 -21.594 1 97.38 86 PHE A CA 1
ATOM 645 C C . PHE A 1 86 ? -12.203 -31.062 -21.141 1 97.38 86 PHE A C 1
ATOM 647 O O . PHE A 1 86 ? -11.977 -31.953 -21.953 1 97.38 86 PHE A O 1
ATOM 654 N N . ILE A 1 87 ? -12 -31.188 -19.844 1 96.94 87 ILE A N 1
ATOM 655 C CA . ILE A 1 87 ? -11.711 -32.469 -19.219 1 96.94 87 ILE A CA 1
ATOM 656 C C . ILE A 1 87 ? -12.609 -32.688 -18 1 96.94 87 ILE A C 1
ATOM 658 O O . ILE A 1 87 ? -13.328 -31.766 -17.594 1 96.94 87 ILE A O 1
ATOM 662 N N . SER A 1 88 ? -12.617 -33.906 -17.469 1 96.44 88 SER A N 1
ATOM 663 C CA . SER A 1 88 ? -13.492 -34.188 -16.344 1 96.44 88 SER A CA 1
ATOM 664 C C . SER A 1 88 ? -12.852 -35.188 -15.367 1 96.44 88 SER A C 1
ATOM 666 O O . SER A 1 88 ? -11.961 -35.938 -15.75 1 96.44 88 SER A O 1
ATOM 668 N N . SER A 1 89 ? -13.172 -35.062 -14.109 1 95.5 89 SER A N 1
ATOM 669 C CA . SER A 1 89 ? -12.875 -36.062 -13.078 1 95.5 89 SER A CA 1
ATOM 670 C C . SER A 1 89 ? -11.438 -35.938 -12.594 1 95.5 89 SER A C 1
ATOM 672 O O . SER A 1 89 ? -10.789 -36.969 -12.305 1 95.5 89 SER A O 1
ATOM 674 N N . PHE A 1 90 ? -10.938 -34.781 -12.547 1 96.62 90 PHE A N 1
ATOM 675 C CA . PHE A 1 90 ? -9.578 -34.594 -12.055 1 96.62 90 PHE A CA 1
ATOM 676 C C . PHE A 1 90 ? -9.586 -33.844 -10.734 1 96.62 90 PHE A C 1
ATOM 678 O O . PHE A 1 90 ? -8.859 -34.188 -9.805 1 96.62 90 PHE A O 1
ATOM 685 N N . MET A 1 91 ? -10.453 -32.812 -10.672 1 95.75 91 MET A N 1
ATOM 686 C CA . MET A 1 91 ? -10.305 -31.828 -9.602 1 95.75 91 MET A CA 1
ATOM 687 C C . MET A 1 91 ? -11.539 -31.812 -8.711 1 95.75 91 MET A C 1
ATOM 689 O O . MET A 1 91 ? -11.633 -31 -7.781 1 95.75 91 MET A O 1
ATOM 693 N N . GLY A 1 92 ? -12.5 -32.656 -8.93 1 95.44 92 GLY A N 1
ATOM 694 C CA . GLY A 1 92 ? -13.758 -32.625 -8.195 1 95.44 92 GLY A CA 1
ATOM 695 C C . GLY A 1 92 ? -13.562 -32.656 -6.688 1 95.44 92 GLY A C 1
ATOM 696 O O . GLY A 1 92 ? -14.156 -31.844 -5.969 1 95.44 92 GLY A O 1
ATOM 697 N N . PHE A 1 93 ? -12.742 -33.531 -6.191 1 95.5 93 PHE A N 1
ATOM 698 C CA . PHE A 1 93 ? -12.5 -33.688 -4.762 1 95.5 93 PHE A CA 1
ATOM 699 C C . PHE A 1 93 ? -11.906 -32.406 -4.184 1 95.5 93 PHE A C 1
ATOM 701 O O . PHE A 1 93 ? -12.242 -32 -3.068 1 95.5 93 PHE A O 1
ATOM 708 N N . TYR A 1 94 ? -11.055 -31.797 -4.953 1 95.81 94 TYR A N 1
ATOM 709 C CA . TYR A 1 94 ? -10.32 -30.625 -4.492 1 95.81 94 TYR A CA 1
ATOM 710 C C . TYR A 1 94 ? -11.219 -29.391 -4.469 1 95.81 94 TYR A C 1
ATOM 712 O O . TYR A 1 94 ? -11.117 -28.547 -3.566 1 95.81 94 TYR A O 1
ATOM 720 N N . ILE A 1 95 ? -12.102 -29.234 -5.43 1 95.94 95 ILE A N 1
ATOM 721 C CA . ILE A 1 95 ? -13.039 -28.125 -5.48 1 95.94 95 ILE A CA 1
ATOM 722 C C . ILE A 1 95 ? -14.07 -28.266 -4.363 1 95.94 95 ILE A C 1
ATOM 724 O O . ILE A 1 95 ? -14.477 -27.266 -3.762 1 95.94 95 ILE A O 1
ATOM 728 N N . LYS A 1 96 ? -14.391 -29.422 -4.047 1 94.56 96 LYS A N 1
ATOM 729 C CA . LYS A 1 96 ? -15.43 -29.656 -3.047 1 94.56 96 LYS A CA 1
ATOM 730 C C . LYS A 1 96 ? -14.867 -29.562 -1.635 1 94.56 96 LYS A C 1
ATOM 732 O O . LYS A 1 96 ? -15.469 -28.953 -0.755 1 94.56 96 LYS A O 1
ATOM 737 N N . MET A 1 97 ? -13.648 -30.172 -1.441 1 95.5 97 MET A N 1
ATOM 738 C CA . MET A 1 97 ? -13.203 -30.344 -0.064 1 95.5 97 MET A CA 1
ATOM 739 C C . MET A 1 97 ? -11.852 -29.672 0.161 1 95.5 97 MET A C 1
ATOM 741 O O . MET A 1 97 ? -11.352 -29.641 1.286 1 95.5 97 MET A O 1
ATOM 745 N N . GLY A 1 98 ? -11.273 -29.141 -0.869 1 95.81 98 GLY A N 1
ATOM 746 C CA . GLY A 1 98 ? -10 -28.453 -0.748 1 95.81 98 GLY A CA 1
ATOM 747 C C . GLY A 1 98 ? -10.125 -26.938 -0.828 1 95.81 98 GLY A C 1
ATOM 748 O O . GLY A 1 98 ? -10.195 -26.266 0.199 1 95.81 98 GLY A O 1
ATOM 749 N N . GLU A 1 99 ? -10.258 -26.438 -2.043 1 96.31 99 GLU A N 1
ATOM 750 C CA . GLU A 1 99 ? -10.398 -25.016 -2.287 1 96.31 99 GLU A CA 1
ATOM 751 C C . GLU A 1 99 ? -11.555 -24.719 -3.232 1 96.31 99 GLU A C 1
ATOM 753 O O . GLU A 1 99 ? -11.352 -24.531 -4.434 1 96.31 99 GLU A O 1
ATOM 758 N N . PRO A 1 100 ? -12.68 -24.484 -2.668 1 95.94 100 PRO A N 1
ATOM 759 C CA . PRO A 1 100 ? -13.883 -24.281 -3.482 1 95.94 100 PRO A CA 1
ATOM 760 C C . PRO A 1 100 ? -13.805 -23.047 -4.367 1 95.94 100 PRO A C 1
ATOM 762 O O . PRO A 1 100 ? -14.398 -23.016 -5.453 1 95.94 100 PRO A O 1
ATOM 765 N N . HIS A 1 101 ? -13.102 -22 -3.973 1 96.38 101 HIS A N 1
ATOM 766 C CA . HIS A 1 101 ? -13.023 -20.75 -4.715 1 96.38 101 HIS A CA 1
ATOM 767 C C . HIS A 1 101 ? -12.336 -20.953 -6.062 1 96.38 101 HIS A C 1
ATOM 769 O O . HIS A 1 101 ? -12.406 -20.078 -6.934 1 96.38 101 HIS A O 1
ATOM 775 N N . LEU A 1 102 ? -11.68 -22.109 -6.328 1 97 102 LEU A N 1
ATOM 776 C CA . LEU A 1 102 ? -10.922 -22.359 -7.551 1 97 102 LEU A CA 1
ATOM 777 C C . LEU A 1 102 ? -11.859 -22.578 -8.734 1 97 102 LEU A C 1
ATOM 779 O O . LEU A 1 102 ? -11.414 -22.609 -9.883 1 97 102 LEU A O 1
ATOM 783 N N . SER A 1 103 ? -13.141 -22.672 -8.5 1 96.75 103 SER A N 1
ATOM 784 C CA . SER A 1 103 ? -14.117 -22.828 -9.57 1 96.75 103 SER A CA 1
ATOM 785 C C . SER A 1 103 ? -14.609 -21.484 -10.078 1 96.75 103 SER A C 1
ATOM 787 O O . SER A 1 103 ? -15.297 -21.406 -11.102 1 96.75 103 SER A O 1
ATOM 789 N N . THR A 1 104 ? -14.289 -20.375 -9.367 1 97.19 104 THR A N 1
ATOM 790 C CA . THR A 1 104 ? -14.695 -19.047 -9.797 1 97.19 104 THR A CA 1
ATOM 791 C C . THR A 1 104 ? -14 -18.672 -11.102 1 97.19 104 THR A C 1
ATOM 793 O O . THR A 1 104 ? -12.93 -19.203 -11.422 1 97.19 104 THR A O 1
ATOM 796 N N . SER A 1 105 ? -14.641 -17.781 -11.836 1 97.88 105 SER A N 1
ATOM 797 C CA . SER A 1 105 ? -14.07 -17.328 -13.094 1 97.88 105 SER A CA 1
ATOM 798 C C . SER A 1 105 ? -12.688 -16.719 -12.891 1 97.88 105 SER A C 1
ATOM 800 O O . SER A 1 105 ? -11.773 -16.938 -13.688 1 97.88 105 SER A O 1
ATOM 802 N N . TYR A 1 106 ? -12.547 -15.961 -11.875 1 97.75 106 TYR A N 1
ATOM 803 C CA . TYR A 1 106 ? -11.266 -15.328 -11.57 1 97.75 106 TYR A CA 1
ATOM 804 C C . TYR A 1 106 ? -10.18 -16.375 -11.375 1 97.75 106 TYR A C 1
ATOM 806 O O . TYR A 1 106 ? -9.094 -16.281 -11.953 1 97.75 106 TYR A O 1
ATOM 814 N N . ALA A 1 107 ? -10.438 -17.375 -10.594 1 97.31 107 ALA A N 1
ATOM 815 C CA . ALA A 1 107 ? -9.461 -18.406 -10.281 1 97.31 107 ALA A CA 1
ATOM 816 C C . ALA A 1 107 ? -9.156 -19.266 -11.516 1 97.31 107 ALA A C 1
ATOM 818 O O . ALA A 1 107 ? -8.023 -19.719 -11.688 1 97.31 107 ALA A O 1
ATOM 819 N N . VAL A 1 108 ? -10.141 -19.484 -12.289 1 98.31 108 VAL A N 1
ATOM 820 C CA . VAL A 1 108 ? -9.938 -20.219 -13.539 1 98.31 108 VAL A CA 1
ATOM 821 C C . VAL A 1 108 ? -8.969 -19.453 -14.438 1 98.31 108 VAL A C 1
ATOM 823 O O . VAL A 1 108 ? -8.031 -20.031 -14.977 1 98.31 108 VAL A O 1
ATOM 826 N N . MET A 1 109 ? -9.219 -18.141 -14.555 1 98.44 109 MET A N 1
ATOM 827 C CA . MET A 1 109 ? -8.32 -17.328 -15.367 1 98.44 109 MET A CA 1
ATOM 828 C C . MET A 1 109 ? -6.914 -17.312 -14.781 1 98.44 109 MET A C 1
ATOM 830 O O . MET A 1 109 ? -5.926 -17.312 -15.516 1 98.44 109 MET A O 1
ATOM 834 N N . MET A 1 110 ? -6.855 -17.281 -13.508 1 97.94 110 MET A N 1
ATOM 835 C CA . MET A 1 110 ? -5.57 -17.359 -12.82 1 97.94 110 MET A CA 1
ATOM 836 C C . MET A 1 110 ? -4.871 -18.688 -13.117 1 97.94 110 MET A C 1
ATOM 838 O O . MET A 1 110 ? -3.658 -18.703 -13.336 1 97.94 110 MET A O 1
ATOM 842 N N . SER A 1 111 ? -5.613 -19.734 -13.141 1 98.25 111 SER A N 1
ATOM 843 C CA . SER A 1 111 ? -5.078 -21.062 -13.43 1 98.25 111 SER A CA 1
ATOM 844 C C . SER A 1 111 ? -4.535 -21.141 -14.852 1 98.25 111 SER A C 1
ATOM 846 O O . SER A 1 111 ? -3.5 -21.766 -15.086 1 98.25 111 SER A O 1
ATOM 848 N N . TYR A 1 112 ? -5.25 -20.531 -15.75 1 98.62 112 TYR A N 1
ATOM 849 C CA . TYR A 1 112 ? -4.734 -20.469 -17.109 1 98.62 112 TYR A CA 1
ATOM 850 C C . TYR A 1 112 ? -3.408 -19.719 -17.172 1 98.62 112 TYR A C 1
ATOM 852 O O . TYR A 1 112 ? -2.486 -20.125 -17.875 1 98.62 112 TYR A O 1
ATOM 860 N N . TRP A 1 113 ? -3.355 -18.594 -16.453 1 98.62 113 TRP A N 1
ATOM 861 C CA . TRP A 1 113 ? -2.125 -17.812 -16.406 1 98.62 113 TRP A CA 1
ATOM 862 C C . TRP A 1 113 ? -0.977 -18.641 -15.836 1 98.62 113 TRP A C 1
ATOM 864 O O . TRP A 1 113 ? 0.133 -18.625 -16.375 1 98.62 113 TRP A O 1
ATOM 874 N N . ASP A 1 114 ? -1.209 -19.344 -14.82 1 98 114 ASP A N 1
ATOM 875 C CA . ASP A 1 114 ? -0.201 -20.203 -14.211 1 98 114 ASP A CA 1
ATOM 876 C C . ASP A 1 114 ? 0.221 -21.312 -15.18 1 98 114 ASP A C 1
ATOM 878 O O . ASP A 1 114 ? 1.414 -21.531 -15.406 1 98 114 ASP A O 1
ATOM 882 N N . GLY A 1 115 ? -0.718 -21.906 -15.758 1 98.12 115 GLY A N 1
ATOM 883 C CA . GLY A 1 115 ? -0.472 -23.078 -16.578 1 98.12 115 GLY A CA 1
ATOM 884 C C . GLY A 1 115 ? 0.221 -22.75 -17.891 1 98.12 115 GLY A C 1
ATOM 885 O O . GLY A 1 115 ? 0.899 -23.609 -18.469 1 98.12 115 GLY A O 1
ATOM 886 N N . VAL A 1 116 ? 0.047 -21.547 -18.281 1 98.12 116 VAL A N 1
ATOM 887 C CA . VAL A 1 116 ? 0.586 -21.234 -19.609 1 98.12 116 VAL A CA 1
ATOM 888 C C . VAL A 1 116 ? 1.741 -20.234 -19.469 1 98.12 116 VAL A C 1
ATOM 890 O O . VAL A 1 116 ? 2.881 -20.547 -19.812 1 98.12 116 VAL A O 1
ATOM 893 N N . VAL A 1 117 ? 1.447 -19.141 -18.875 1 98.31 117 VAL A N 1
ATOM 894 C CA . VAL A 1 117 ? 2.434 -18.078 -18.828 1 98.31 117 VAL A CA 1
ATOM 895 C C . VAL A 1 117 ? 3.527 -18.406 -17.812 1 98.31 117 VAL A C 1
ATOM 897 O O . VAL A 1 117 ? 4.711 -18.438 -18.172 1 98.31 117 VAL A O 1
ATOM 900 N N . HIS A 1 118 ? 3.121 -18.672 -16.594 1 98.56 118 HIS A N 1
ATOM 901 C CA . HIS A 1 118 ? 4.125 -18.984 -15.586 1 98.56 118 HIS A CA 1
ATOM 902 C C . HIS A 1 118 ? 4.898 -20.25 -15.969 1 98.56 118 HIS A C 1
ATOM 904 O O . HIS A 1 118 ? 6.121 -20.297 -15.828 1 98.56 118 HIS A O 1
ATOM 910 N N . PHE A 1 119 ? 4.211 -21.266 -16.422 1 98.38 119 PHE A N 1
ATOM 911 C CA . PHE A 1 119 ? 4.875 -22.5 -16.844 1 98.38 119 PHE A CA 1
ATOM 912 C C . PHE A 1 119 ? 5.914 -22.203 -17.922 1 98.38 119 PHE A C 1
ATOM 914 O O . PHE A 1 119 ? 7.055 -22.672 -17.828 1 98.38 119 PHE A O 1
ATOM 921 N N . GLY A 1 120 ? 5.488 -21.453 -18.969 1 98.12 120 GLY A N 1
ATOM 922 C CA . GLY A 1 120 ? 6.422 -21.078 -20.016 1 98.12 120 GLY A CA 1
ATOM 923 C C . GLY A 1 120 ? 7.609 -20.297 -19.5 1 98.12 120 GLY A C 1
ATOM 924 O O . GLY A 1 120 ? 8.75 -20.531 -19.922 1 98.12 120 GLY A O 1
ATOM 925 N N . LEU A 1 121 ? 7.367 -19.375 -18.578 1 98.06 121 LEU A N 1
ATOM 926 C CA . LEU A 1 121 ? 8.438 -18.578 -17.984 1 98.06 121 LEU A CA 1
ATOM 927 C C . LEU A 1 121 ? 9.414 -19.469 -17.234 1 98.06 121 LEU A C 1
ATOM 929 O O . LEU A 1 121 ? 10.633 -19.281 -17.344 1 98.06 121 LEU A O 1
ATOM 933 N N . PHE A 1 122 ? 8.891 -20.438 -16.484 1 98.19 122 PHE A N 1
ATOM 934 C CA . PHE A 1 122 ? 9.758 -21.328 -15.711 1 98.19 122 PHE A CA 1
ATOM 935 C C . PHE A 1 122 ? 10.656 -22.156 -16.625 1 98.19 122 PHE A C 1
ATOM 937 O O . PHE A 1 122 ? 11.852 -22.297 -16.359 1 98.19 122 PHE A O 1
ATOM 944 N N . LEU A 1 123 ? 10.102 -22.625 -17.688 1 97.06 123 LEU A N 1
ATOM 945 C CA . LEU A 1 123 ? 10.898 -23.406 -18.609 1 97.06 123 LEU A CA 1
ATOM 946 C C . LEU A 1 123 ? 11.984 -22.547 -19.25 1 97.06 123 LEU A C 1
ATOM 948 O O . LEU A 1 123 ? 13.125 -22.984 -19.406 1 97.06 123 LEU A O 1
ATOM 952 N N . ALA A 1 124 ? 11.617 -21.328 -19.609 1 97.19 124 ALA A N 1
ATOM 953 C CA . ALA A 1 124 ? 12.586 -20.406 -20.188 1 97.19 124 ALA A CA 1
ATOM 954 C C . ALA A 1 124 ? 13.695 -20.078 -19.188 1 97.19 124 ALA A C 1
ATOM 956 O O . ALA A 1 124 ? 14.867 -20.016 -19.562 1 97.19 124 ALA A O 1
ATOM 957 N N . ILE A 1 125 ? 13.32 -19.828 -17.984 1 97.12 125 ILE A N 1
ATOM 958 C CA . ILE A 1 125 ? 14.273 -19.484 -16.938 1 97.12 125 ILE A CA 1
ATOM 959 C C . ILE A 1 125 ? 15.227 -20.656 -16.703 1 97.12 125 ILE A C 1
ATOM 961 O O . ILE A 1 125 ? 16.438 -20.469 -16.641 1 97.12 125 ILE A O 1
ATOM 965 N N . ILE A 1 126 ? 14.664 -21.828 -16.547 1 96.25 126 ILE A N 1
ATOM 966 C CA . ILE A 1 126 ? 15.469 -23.031 -16.297 1 96.25 126 ILE A CA 1
ATOM 967 C C . ILE A 1 126 ? 16.406 -23.266 -17.484 1 96.25 126 ILE A C 1
ATOM 969 O O . ILE A 1 126 ? 17.578 -23.594 -17.297 1 96.25 126 ILE A O 1
ATOM 973 N N . HIS A 1 127 ? 15.867 -23.141 -18.688 1 94.38 127 HIS A N 1
ATOM 974 C CA . HIS A 1 127 ? 16.703 -23.266 -19.891 1 94.38 127 HIS A CA 1
ATOM 975 C C . HIS A 1 127 ? 17.875 -22.297 -19.844 1 94.38 127 HIS A C 1
ATOM 977 O O . HIS A 1 127 ? 19.016 -22.672 -20.125 1 94.38 127 HIS A O 1
ATOM 983 N N . GLY A 1 128 ? 17.578 -21.062 -19.547 1 93.06 128 GLY A N 1
ATOM 984 C CA . GLY A 1 128 ? 18.641 -20.062 -19.422 1 93.06 128 GLY A CA 1
ATOM 985 C C . GLY A 1 128 ? 19.625 -20.359 -18.328 1 93.06 128 GLY A C 1
ATOM 986 O O . GLY A 1 128 ? 20.828 -20.203 -18.5 1 93.06 128 GLY A O 1
ATOM 987 N N . MET A 1 129 ? 19.141 -20.828 -17.234 1 92.69 129 MET A N 1
ATOM 988 C CA . MET A 1 129 ? 19.953 -21.141 -16.078 1 92.69 129 MET A CA 1
ATOM 989 C C . MET A 1 129 ? 21.031 -22.188 -16.438 1 92.69 129 MET A C 1
ATOM 991 O O . MET A 1 129 ? 22.188 -22.016 -16.078 1 92.69 129 MET A O 1
ATOM 995 N N . PHE A 1 130 ? 20.766 -23.203 -17.172 1 91.62 130 PHE A N 1
ATOM 996 C CA . PHE A 1 130 ? 21.688 -24.312 -17.453 1 91.62 130 PHE A CA 1
ATOM 997 C C . PHE A 1 130 ? 22.516 -24.016 -18.688 1 91.62 130 PHE A C 1
ATOM 999 O O . PHE A 1 130 ? 23.5 -24.719 -18.969 1 91.62 130 PHE A O 1
ATOM 1006 N N . ARG A 1 131 ? 22.219 -22.938 -19.375 1 92.25 131 ARG A N 1
ATOM 1007 C CA . ARG A 1 131 ? 23.047 -22.516 -20.5 1 92.25 131 ARG A CA 1
ATOM 1008 C C . ARG A 1 131 ? 23.953 -21.359 -20.125 1 92.25 131 ARG A C 1
ATOM 1010 O O . ARG A 1 131 ? 24.656 -20.797 -20.969 1 92.25 131 ARG A O 1
ATOM 1017 N N . GLY A 1 132 ? 23.812 -20.922 -18.922 1 90.5 132 GLY A N 1
ATOM 1018 C CA . GLY A 1 132 ? 24.672 -19.844 -18.422 1 90.5 132 GLY A CA 1
ATOM 1019 C C . GLY A 1 132 ? 24.188 -18.469 -18.812 1 90.5 132 GLY A C 1
ATOM 1020 O O . GLY A 1 132 ? 24.969 -17.516 -18.844 1 90.5 132 GLY A O 1
ATOM 1021 N N . LYS A 1 133 ? 22.984 -18.438 -19.203 1 91.69 133 LYS A N 1
ATOM 1022 C CA . LYS A 1 133 ? 22.422 -17.141 -19.562 1 91.69 133 LYS A CA 1
ATOM 1023 C C . LYS A 1 133 ? 21.688 -16.516 -18.391 1 91.69 133 LYS A C 1
ATOM 1025 O O . LYS A 1 133 ? 21.156 -17.234 -17.531 1 91.69 133 LYS A O 1
ATOM 1030 N N . SER A 1 134 ? 21.672 -15.211 -18.375 1 91.88 134 SER A N 1
ATOM 1031 C CA . SER A 1 134 ? 20.969 -14.523 -17.297 1 91.88 134 SER A CA 1
ATOM 1032 C C . SER A 1 134 ? 19.453 -14.688 -17.422 1 91.88 134 SER A C 1
ATOM 1034 O O . SER A 1 134 ? 18.906 -14.617 -18.531 1 91.88 134 SER A O 1
ATOM 1036 N N . TYR A 1 135 ? 18.797 -14.953 -16.359 1 94.19 135 TYR A N 1
ATOM 1037 C CA . TYR A 1 135 ? 17.344 -15.086 -16.328 1 94.19 135 TYR A CA 1
ATOM 1038 C C . TYR A 1 135 ? 16.734 -14.062 -15.367 1 94.19 135 TYR A C 1
ATOM 1040 O O . TYR A 1 135 ? 15.578 -14.195 -14.969 1 94.19 135 TYR A O 1
ATOM 1048 N N . ARG A 1 136 ? 17.453 -13.125 -15.008 1 94.88 136 ARG A N 1
ATOM 1049 C CA . ARG A 1 136 ? 17.078 -12.141 -13.992 1 94.88 136 ARG A CA 1
ATOM 1050 C C . ARG A 1 136 ? 15.812 -11.398 -14.406 1 94.88 136 ARG A C 1
ATOM 1052 O O . ARG A 1 136 ? 14.883 -11.25 -13.609 1 94.88 136 ARG A O 1
ATOM 1059 N N . THR A 1 137 ? 15.711 -10.953 -15.617 1 95 137 THR A N 1
ATOM 1060 C CA . THR A 1 137 ? 14.586 -10.172 -16.109 1 95 137 THR A CA 1
ATOM 1061 C C . THR A 1 137 ? 13.312 -11.016 -16.125 1 95 137 THR A C 1
ATOM 1063 O O . THR A 1 137 ? 12.25 -10.562 -15.688 1 95 137 THR A O 1
ATOM 1066 N N . LEU A 1 138 ? 13.469 -12.203 -16.609 1 96.88 138 LEU A N 1
ATOM 1067 C CA . LEU A 1 138 ? 12.312 -13.102 -16.625 1 96.88 138 LEU A CA 1
ATOM 1068 C C . LEU A 1 138 ? 11.875 -13.453 -15.219 1 96.88 138 LEU A C 1
ATOM 1070 O O . LEU A 1 138 ? 10.672 -13.586 -14.953 1 96.88 138 LEU A O 1
ATOM 1074 N N . GLY A 1 139 ? 12.844 -13.609 -14.367 1 97.5 139 GLY A N 1
ATOM 1075 C CA . GLY A 1 139 ? 12.531 -13.875 -12.969 1 97.5 139 GLY A CA 1
ATOM 1076 C C . GLY A 1 139 ? 11.773 -12.742 -12.305 1 97.5 139 GLY A C 1
ATOM 1077 O O . GLY A 1 139 ? 10.828 -12.984 -11.547 1 97.5 139 GLY A O 1
ATOM 1078 N N . LEU A 1 140 ? 12.172 -11.539 -12.602 1 97.75 140 LEU A N 1
ATOM 1079 C CA . LEU A 1 140 ? 11.484 -10.383 -12.031 1 97.75 140 LEU A CA 1
ATOM 1080 C C . LEU A 1 140 ? 10.078 -10.25 -12.594 1 97.75 140 LEU A C 1
ATOM 1082 O O . LEU A 1 140 ? 9.141 -9.891 -11.875 1 97.75 140 LEU A O 1
ATOM 1086 N N . LEU A 1 141 ? 9.969 -10.531 -13.852 1 98.25 141 LEU A N 1
ATOM 1087 C CA . LEU A 1 141 ? 8.648 -10.531 -14.477 1 98.25 141 LEU A CA 1
ATOM 1088 C C . LEU A 1 141 ? 7.727 -11.539 -13.789 1 98.25 141 LEU A C 1
ATOM 1090 O O . LEU A 1 141 ? 6.582 -11.227 -13.469 1 98.25 141 LEU A O 1
ATOM 1094 N N . TRP A 1 142 ? 8.211 -12.711 -13.57 1 98.25 142 TRP A N 1
ATOM 1095 C CA . TRP A 1 142 ? 7.449 -13.75 -12.883 1 98.25 142 TRP A CA 1
ATOM 1096 C C . TRP A 1 142 ? 7.121 -13.328 -11.453 1 98.25 142 TRP A C 1
ATOM 1098 O O . TRP A 1 142 ? 5.992 -13.516 -10.992 1 98.25 142 TRP A O 1
ATOM 1108 N N . ALA A 1 143 ? 8.086 -12.812 -10.734 1 98.25 143 ALA A N 1
ATOM 1109 C CA . ALA A 1 143 ? 7.883 -12.43 -9.344 1 98.25 143 ALA A CA 1
ATOM 1110 C C . ALA A 1 143 ? 6.758 -11.406 -9.219 1 98.25 143 ALA A C 1
ATOM 1112 O O . ALA A 1 143 ? 5.887 -11.531 -8.352 1 98.25 143 ALA A O 1
ATOM 1113 N N . GLY A 1 144 ? 6.781 -10.406 -10.07 1 98.31 144 GLY A N 1
ATOM 1114 C CA . GLY A 1 144 ? 5.703 -9.43 -10.078 1 98.31 144 GLY A CA 1
ATOM 1115 C C . GLY A 1 144 ? 4.344 -10.047 -10.336 1 98.31 144 GLY A C 1
ATOM 1116 O O . GLY A 1 144 ? 3.375 -9.742 -9.633 1 98.31 144 GLY A O 1
ATOM 1117 N N . SER A 1 145 ? 4.297 -10.883 -11.312 1 98.06 145 SER A N 1
ATOM 1118 C CA . SER A 1 145 ? 3.053 -11.547 -11.672 1 98.06 145 SER A CA 1
ATOM 1119 C C . SER A 1 145 ? 2.559 -12.445 -10.539 1 98.06 145 SER A C 1
ATOM 1121 O O . SER A 1 145 ? 1.368 -12.445 -10.219 1 98.06 145 SER A O 1
ATOM 1123 N N . SER A 1 146 ? 3.459 -13.156 -9.938 1 97.88 146 SER A N 1
ATOM 1124 C CA . SER A 1 146 ? 3.105 -14.094 -8.875 1 97.88 146 SER A CA 1
ATOM 1125 C C . SER A 1 146 ? 2.654 -13.367 -7.617 1 97.88 146 SER A C 1
ATOM 1127 O O . SER A 1 146 ? 1.717 -13.797 -6.945 1 97.88 146 SER A O 1
ATOM 1129 N N . ILE A 1 147 ? 3.279 -12.312 -7.305 1 97.5 147 ILE A N 1
ATOM 1130 C CA . ILE A 1 147 ? 2.914 -11.539 -6.121 1 97.5 147 ILE A CA 1
ATOM 1131 C C . ILE A 1 147 ? 1.541 -10.906 -6.32 1 97.5 147 ILE A C 1
ATOM 1133 O O . ILE A 1 147 ? 0.713 -10.898 -5.406 1 97.5 147 ILE A O 1
ATOM 1137 N N . ALA A 1 148 ? 1.313 -10.367 -7.512 1 96.31 148 ALA A N 1
ATOM 1138 C CA . ALA A 1 148 ? 0.001 -9.805 -7.809 1 96.31 148 ALA A CA 1
ATOM 1139 C C . ALA A 1 148 ? -1.097 -10.852 -7.656 1 96.31 148 ALA A C 1
ATOM 1141 O O . ALA A 1 148 ? -2.188 -10.547 -7.168 1 96.31 148 ALA A O 1
ATOM 1142 N N . HIS A 1 149 ? -0.76 -11.992 -8.008 1 93.38 149 HIS A N 1
ATOM 1143 C CA . HIS A 1 149 ? -1.672 -13.125 -7.883 1 93.38 149 HIS A CA 1
ATOM 1144 C C . HIS A 1 149 ? -2.029 -13.391 -6.426 1 93.38 149 HIS A C 1
ATOM 1146 O O . HIS A 1 149 ? -3.207 -13.422 -6.066 1 93.38 149 HIS A O 1
ATOM 1152 N N . GLN A 1 150 ? -1.1 -13.477 -5.652 1 93.75 150 GLN A N 1
ATOM 1153 C CA . GLN A 1 150 ? -1.315 -13.953 -4.289 1 93.75 150 GLN A CA 1
ATOM 1154 C C . GLN A 1 150 ? -1.85 -12.836 -3.396 1 93.75 150 GLN A C 1
ATOM 1156 O O . GLN A 1 150 ? -2.623 -13.086 -2.471 1 93.75 150 GLN A O 1
ATOM 1161 N N . VAL A 1 151 ? -1.501 -11.625 -3.701 1 96.06 151 VAL A N 1
ATOM 1162 C CA . VAL A 1 151 ? -1.937 -10.492 -2.891 1 96.06 151 VAL A CA 1
ATOM 1163 C C . VAL A 1 151 ? -3.438 -10.273 -3.07 1 96.06 151 VAL A C 1
ATOM 1165 O O . VAL A 1 151 ? -4.109 -9.766 -2.17 1 96.06 151 VAL A O 1
ATOM 1168 N N . VAL A 1 152 ? -3.941 -10.695 -4.188 1 97.25 152 VAL A N 1
ATOM 1169 C CA . VAL A 1 152 ? -5.367 -10.547 -4.449 1 97.25 152 VAL A CA 1
ATOM 1170 C C . VAL A 1 152 ? -6.109 -11.812 -4.043 1 97.25 152 VAL A C 1
ATOM 1172 O O . VAL A 1 152 ? -7.18 -11.75 -3.43 1 97.25 152 VAL A O 1
ATOM 1175 N N . LEU A 1 153 ? -5.531 -12.953 -4.277 1 96.75 153 LEU A N 1
ATOM 1176 C CA . LEU A 1 153 ? -6.203 -14.234 -4.09 1 96.75 153 LEU A CA 1
ATOM 1177 C C . LEU A 1 153 ? -6.523 -14.469 -2.617 1 96.75 153 LEU A C 1
ATOM 1179 O O . LEU A 1 153 ? -7.672 -14.742 -2.264 1 96.75 153 LEU A O 1
ATOM 1183 N N . ILE A 1 154 ? -5.57 -14.32 -1.766 1 95.81 154 ILE A N 1
ATOM 1184 C CA . ILE A 1 154 ? -5.719 -14.727 -0.371 1 95.81 154 ILE A CA 1
ATOM 1185 C C . ILE A 1 154 ? -6.734 -13.82 0.323 1 95.81 154 ILE A C 1
ATOM 1187 O O . ILE A 1 154 ? -7.762 -14.297 0.817 1 95.81 154 ILE A O 1
ATOM 1191 N N . PRO A 1 155 ? -6.547 -12.484 0.288 1 96.62 155 PRO A N 1
ATOM 1192 C CA . PRO A 1 155 ? -7.578 -11.656 0.917 1 96.62 155 PRO A CA 1
ATOM 1193 C C . PRO A 1 155 ? -8.922 -11.734 0.192 1 96.62 155 PRO A C 1
ATOM 1195 O O . PRO A 1 155 ? -9.977 -11.617 0.822 1 96.62 155 PRO A O 1
ATOM 1198 N N . GLY A 1 156 ? -8.844 -11.938 -1.096 1 97.12 156 GLY A N 1
ATOM 1199 C CA . GLY A 1 156 ? -10.078 -12.055 -1.856 1 97.12 156 GLY A CA 1
ATOM 1200 C C . GLY A 1 156 ? -10.945 -13.219 -1.416 1 97.12 156 GLY A C 1
ATOM 1201 O O . GLY A 1 156 ? -12.172 -13.078 -1.309 1 97.12 156 GLY A O 1
ATOM 1202 N N . VAL A 1 157 ? -10.312 -14.312 -1.146 1 96.88 157 VAL A N 1
ATOM 1203 C CA . VAL A 1 157 ? -11.047 -15.484 -0.693 1 96.88 157 VAL A CA 1
ATOM 1204 C C . VAL A 1 157 ? -11.609 -15.234 0.704 1 96.88 157 VAL A C 1
ATOM 1206 O O . VAL A 1 157 ? -12.773 -15.555 0.977 1 96.88 157 VAL A O 1
ATOM 1209 N N . VAL A 1 158 ? -10.844 -14.617 1.529 1 95.12 158 VAL A N 1
ATOM 1210 C CA . VAL A 1 158 ? -11.211 -14.43 2.93 1 95.12 158 VAL A CA 1
ATOM 1211 C C . VAL A 1 158 ? -12.406 -13.484 3.029 1 95.12 158 VAL A C 1
ATOM 1213 O O . VAL A 1 158 ? -13.336 -13.727 3.801 1 95.12 158 VAL A O 1
ATOM 1216 N N . ILE A 1 159 ? -12.43 -12.438 2.246 1 96.19 159 ILE A N 1
ATOM 1217 C CA . ILE A 1 159 ? -13.477 -11.438 2.4 1 96.19 159 ILE A CA 1
ATOM 1218 C C . ILE A 1 159 ? -14.664 -11.789 1.511 1 96.19 159 ILE A C 1
ATOM 1220 O O . ILE A 1 159 ? -15.75 -11.219 1.658 1 96.19 159 ILE A O 1
ATOM 1224 N N . GLY A 1 160 ? -14.445 -12.703 0.549 1 95.62 160 GLY A N 1
ATOM 1225 C CA . GLY A 1 160 ? -15.492 -13.055 -0.396 1 95.62 160 GLY A CA 1
ATOM 1226 C C . GLY A 1 160 ? -16.453 -14.109 0.133 1 95.62 160 GLY A C 1
ATOM 1227 O O . GLY A 1 160 ? -16.359 -14.5 1.3 1 95.62 160 GLY A O 1
ATOM 1228 N N . LYS A 1 161 ? -17.359 -14.531 -0.75 1 94.25 161 LYS A N 1
ATOM 1229 C CA . LYS A 1 161 ? -18.422 -15.453 -0.356 1 94.25 161 LYS A CA 1
ATOM 1230 C C . LYS A 1 161 ? -17.859 -16.797 0.069 1 94.25 161 LYS A C 1
ATOM 1232 O O . LYS A 1 161 ? -18.516 -17.562 0.778 1 94.25 161 LYS A O 1
ATOM 1237 N N . TYR A 1 162 ? -16.578 -17.125 -0.25 1 93.94 162 TYR A N 1
ATOM 1238 C CA . TYR A 1 162 ? -15.977 -18.406 0.117 1 93.94 162 TYR A CA 1
ATOM 1239 C C . TYR A 1 162 ? -15.203 -18.281 1.424 1 93.94 162 TYR A C 1
ATOM 1241 O O . TYR A 1 162 ? -14.57 -19.25 1.867 1 93.94 162 TYR A O 1
ATOM 1249 N N . GLY A 1 163 ? -15.258 -17.156 2.025 1 91.75 163 GLY A N 1
ATOM 1250 C CA . GLY A 1 163 ? -14.531 -16.906 3.26 1 91.75 163 GLY A CA 1
ATOM 1251 C C . GLY A 1 163 ? -15 -17.781 4.414 1 91.75 163 GLY A C 1
ATOM 1252 O O . GLY A 1 163 ? -14.211 -18.141 5.289 1 91.75 163 GLY A O 1
ATOM 1253 N N . SER A 1 164 ? -16.25 -18.156 4.406 1 90.5 164 SER A N 1
ATOM 1254 C CA . SER A 1 164 ? -16.828 -18.953 5.488 1 90.5 164 SER A CA 1
ATOM 1255 C C . SER A 1 164 ? -16.547 -20.438 5.281 1 90.5 164 SER A C 1
ATOM 1257 O O . SER A 1 164 ? -16.734 -21.25 6.199 1 90.5 164 SER A O 1
ATOM 1259 N N . ASN A 1 165 ? -16.031 -20.766 4.113 1 89.81 165 ASN A N 1
ATOM 1260 C CA . ASN A 1 165 ? -15.781 -22.172 3.773 1 89.81 165 ASN A CA 1
ATOM 1261 C C . ASN A 1 165 ? -14.32 -22.406 3.422 1 89.81 165 ASN A C 1
ATOM 1263 O O . ASN A 1 165 ? -14.016 -23.062 2.418 1 89.81 165 ASN A O 1
ATOM 1267 N N . ILE A 1 166 ? -13.547 -21.812 4.227 1 92.31 166 ILE A N 1
ATOM 1268 C CA . ILE A 1 166 ? -12.117 -22.031 4.008 1 92.31 166 ILE A CA 1
ATOM 1269 C C . ILE A 1 166 ? -11.688 -23.359 4.617 1 92.31 166 ILE A C 1
ATOM 1271 O O . ILE A 1 166 ? -11.977 -23.641 5.785 1 92.31 166 ILE A O 1
ATOM 1275 N N . ARG A 1 167 ? -11.055 -24.172 3.834 1 94.88 167 ARG A N 1
ATOM 1276 C CA . ARG A 1 167 ? -10.602 -25.5 4.242 1 94.88 167 ARG A CA 1
ATOM 1277 C C . ARG A 1 167 ? -9.094 -25.5 4.496 1 94.88 167 ARG A C 1
ATOM 1279 O O . ARG A 1 167 ? -8.391 -24.562 4.117 1 94.88 167 ARG A O 1
ATOM 1286 N N . PRO A 1 168 ? -8.609 -26.5 5.117 1 95.25 168 PRO A N 1
ATOM 1287 C CA . PRO A 1 168 ? -7.199 -26.531 5.5 1 95.25 168 PRO A CA 1
ATOM 1288 C C . PRO A 1 168 ? -6.262 -26.422 4.301 1 95.25 168 PRO A C 1
ATOM 1290 O O . PRO A 1 168 ? -5.188 -25.812 4.41 1 95.25 168 PRO A O 1
ATOM 1293 N N . ALA A 1 169 ? -6.656 -26.906 3.219 1 95.31 169 ALA A N 1
ATOM 1294 C CA . ALA A 1 169 ? -5.805 -26.875 2.031 1 95.31 169 ALA A CA 1
ATOM 1295 C C . ALA A 1 169 ? -5.508 -25.438 1.599 1 95.31 169 ALA A C 1
ATOM 1297 O O . ALA A 1 169 ? -4.492 -25.188 0.949 1 95.31 169 ALA A O 1
ATOM 1298 N N . PHE A 1 170 ? -6.387 -24.531 2.029 1 94.81 170 PHE A N 1
ATOM 1299 C CA . PHE A 1 170 ? -6.242 -23.125 1.658 1 94.81 170 PHE A CA 1
ATOM 1300 C C . PHE A 1 170 ? -4.949 -22.547 2.213 1 94.81 170 PHE A C 1
ATOM 1302 O O . PHE A 1 170 ? -4.328 -21.688 1.588 1 94.81 170 PHE A O 1
ATOM 1309 N N . TRP A 1 171 ? -4.434 -23.047 3.211 1 90.31 171 TRP A N 1
ATOM 1310 C CA . TRP A 1 171 ? -3.309 -22.453 3.914 1 90.31 171 TRP A CA 1
ATOM 1311 C C . TRP A 1 171 ? -1.988 -22.797 3.234 1 90.31 171 TRP A C 1
ATOM 1313 O O . TRP A 1 171 ? -0.954 -22.188 3.525 1 90.31 171 TRP A O 1
ATOM 1323 N N . ARG A 1 172 ? -2.062 -23.672 2.279 1 91.56 172 ARG A N 1
ATOM 1324 C CA . ARG A 1 172 ? -0.9 -23.938 1.439 1 91.56 172 ARG A CA 1
ATOM 1325 C C . ARG A 1 172 ? -0.537 -22.703 0.602 1 91.56 172 ARG A C 1
ATOM 1327 O O . ARG A 1 172 ? 0.612 -22.562 0.181 1 91.56 172 ARG A O 1
ATOM 1334 N N . ASN A 1 173 ? -1.446 -21.766 0.479 1 92.31 173 ASN A N 1
ATOM 1335 C CA . ASN A 1 173 ? -1.213 -20.578 -0.324 1 92.31 173 ASN A CA 1
ATOM 1336 C C . ASN A 1 173 ? -0.268 -19.594 0.378 1 92.31 173 ASN A C 1
ATOM 1338 O O . ASN A 1 173 ? 0.301 -18.719 -0.258 1 92.31 173 ASN A O 1
ATOM 1342 N N . VAL A 1 174 ? -0.037 -19.828 1.621 1 89.75 174 VAL A N 1
ATOM 1343 C CA . VAL A 1 174 ? 0.793 -18.906 2.383 1 89.75 174 VAL A CA 1
ATOM 1344 C C . VAL A 1 174 ? 2.26 -19.078 1.998 1 89.75 174 VAL A C 1
ATOM 1346 O O . VAL A 1 174 ? 2.932 -18.125 1.611 1 89.75 174 VAL A O 1
ATOM 1349 N N . PRO A 1 175 ? 2.748 -20.297 1.978 1 90.69 175 PRO A N 1
ATOM 1350 C CA . PRO A 1 175 ? 4.125 -20.453 1.5 1 90.69 175 PRO A CA 1
ATOM 1351 C C . PRO A 1 175 ? 4.293 -20.047 0.039 1 90.69 175 PRO A C 1
ATOM 1353 O O . PRO A 1 175 ? 5.328 -19.484 -0.335 1 90.69 175 PRO A O 1
ATOM 1356 N N . PHE A 1 176 ? 3.281 -20.281 -0.749 1 92.25 176 PHE A N 1
ATOM 1357 C CA . PHE A 1 176 ? 3.334 -19.875 -2.148 1 92.25 176 PHE A CA 1
ATOM 1358 C C . PHE A 1 176 ? 3.332 -18.359 -2.275 1 92.25 176 PHE A C 1
ATOM 1360 O O . PHE A 1 176 ? 3.801 -17.812 -3.277 1 92.25 176 PHE A O 1
ATOM 1367 N N . PHE A 1 177 ? 2.812 -17.797 -1.221 1 93.81 177 PHE A N 1
ATOM 1368 C CA . PHE A 1 177 ? 2.789 -16.344 -1.155 1 93.81 177 PHE A CA 1
ATOM 1369 C C . PHE A 1 177 ? 4.16 -15.797 -0.78 1 93.81 177 PHE A C 1
ATOM 1371 O O . PHE A 1 177 ? 4.594 -14.773 -1.312 1 93.81 177 PHE A O 1
ATOM 1378 N N . VAL A 1 178 ? 4.918 -16.438 0.015 1 94.31 178 VAL A N 1
ATOM 1379 C CA . VAL A 1 178 ? 6.172 -15.945 0.571 1 94.31 178 VAL A CA 1
ATOM 1380 C C . VAL A 1 178 ? 7.309 -16.203 -0.413 1 94.31 178 VAL A C 1
ATOM 1382 O O . VAL A 1 178 ? 8.227 -15.383 -0.54 1 94.31 178 VAL A O 1
ATOM 1385 N N . VAL A 1 179 ? 7.227 -17.25 -1.193 1 96 179 VAL A N 1
ATOM 1386 C CA . VAL A 1 179 ? 8.312 -17.703 -2.057 1 96 179 VAL A CA 1
ATOM 1387 C C . VAL A 1 179 ? 8.602 -16.656 -3.127 1 96 179 VAL A C 1
ATOM 1389 O O . VAL A 1 179 ? 9.758 -16.281 -3.359 1 96 179 VAL A O 1
ATOM 1392 N N . PRO A 1 180 ? 7.57 -16.109 -3.73 1 96.75 180 PRO A N 1
ATOM 1393 C CA . PRO A 1 180 ? 7.863 -15.094 -4.746 1 96.75 180 PRO A CA 1
ATOM 1394 C C . PRO A 1 180 ? 8.508 -13.844 -4.16 1 96.75 180 PRO A C 1
ATOM 1396 O O . PRO A 1 180 ? 9.32 -13.188 -4.824 1 96.75 180 PRO A O 1
ATOM 1399 N N . PHE A 1 181 ? 8.18 -13.5 -2.961 1 95.94 181 PHE A N 1
ATOM 1400 C CA . PHE A 1 181 ? 8.82 -12.359 -2.312 1 95.94 181 PHE A CA 1
ATOM 1401 C C . PHE A 1 181 ? 10.297 -12.633 -2.062 1 95.94 181 PHE A C 1
ATOM 1403 O O . PHE A 1 181 ? 11.141 -11.758 -2.277 1 95.94 181 PHE A O 1
ATOM 1410 N N . TRP A 1 182 ? 10.539 -13.836 -1.609 1 95.31 182 TRP A N 1
ATOM 1411 C CA . TRP A 1 182 ? 11.922 -14.242 -1.386 1 95.31 182 TRP A CA 1
ATOM 1412 C C . TRP A 1 182 ? 12.711 -14.234 -2.693 1 95.31 182 TRP A C 1
ATOM 1414 O O . TRP A 1 182 ? 13.836 -13.727 -2.748 1 95.31 182 TRP A O 1
ATOM 1424 N N . ALA A 1 183 ? 12.102 -14.789 -3.727 1 96.56 183 ALA A N 1
ATOM 1425 C CA . ALA A 1 183 ? 12.742 -14.812 -5.039 1 96.56 183 ALA A CA 1
ATOM 1426 C C . ALA A 1 183 ? 12.992 -13.391 -5.547 1 96.56 183 ALA A C 1
ATOM 1428 O O . ALA A 1 183 ? 14.062 -13.102 -6.09 1 96.56 183 ALA A O 1
ATOM 1429 N N . ALA A 1 184 ? 12.023 -12.555 -5.363 1 96.75 184 ALA A N 1
ATOM 1430 C CA . ALA A 1 184 ? 12.18 -11.164 -5.781 1 96.75 184 ALA A CA 1
ATOM 1431 C C . ALA A 1 184 ? 13.328 -10.492 -5.035 1 96.75 184 ALA A C 1
ATOM 1433 O O . ALA A 1 184 ? 14.133 -9.773 -5.637 1 96.75 184 ALA A O 1
ATOM 1434 N N . PHE A 1 185 ? 13.453 -10.766 -3.807 1 94.5 185 PHE A N 1
ATOM 1435 C CA . PHE A 1 185 ? 14.516 -10.203 -2.982 1 94.5 185 PHE A CA 1
ATOM 1436 C C . PHE A 1 185 ? 15.883 -10.625 -3.498 1 94.5 185 PHE A C 1
ATOM 1438 O O . PHE A 1 185 ? 16.797 -9.797 -3.611 1 94.5 185 PHE A O 1
ATOM 1445 N N . LEU A 1 186 ? 16.016 -11.883 -3.834 1 95.19 186 LEU A N 1
ATOM 1446 C CA . LEU A 1 186 ? 17.281 -12.398 -4.359 1 95.19 186 LEU A CA 1
ATOM 1447 C C . LEU A 1 186 ? 17.594 -11.789 -5.719 1 95.19 186 LEU A C 1
ATOM 1449 O O . LEU A 1 186 ? 18.734 -11.375 -5.965 1 95.19 186 LEU A O 1
ATOM 1453 N N . LEU A 1 187 ? 16.594 -11.695 -6.508 1 95.81 187 LEU A N 1
ATOM 1454 C CA . LEU A 1 187 ? 16.797 -11.227 -7.875 1 95.81 187 LEU A CA 1
ATOM 1455 C C . LEU A 1 187 ? 17.125 -9.734 -7.898 1 95.81 187 LEU A C 1
ATOM 1457 O O . LEU A 1 187 ? 17.969 -9.289 -8.68 1 95.81 187 LEU A O 1
ATOM 1461 N N . PHE A 1 188 ? 16.484 -8.977 -7.051 1 94.25 188 PHE A N 1
ATOM 1462 C CA . PHE A 1 188 ? 16.766 -7.547 -6.969 1 94.25 188 PHE A CA 1
ATOM 1463 C C . PHE A 1 188 ? 18.188 -7.301 -6.449 1 94.25 188 PHE A C 1
ATOM 1465 O O . PHE A 1 188 ? 18.781 -6.254 -6.711 1 94.25 188 PHE A O 1
ATOM 1472 N N . GLY A 1 189 ? 18.719 -8.273 -5.762 1 92.44 189 GLY A N 1
ATOM 1473 C CA . GLY A 1 189 ? 20.062 -8.148 -5.195 1 92.44 189 GLY A CA 1
ATOM 1474 C C . GLY A 1 189 ? 21.156 -8.531 -6.168 1 92.44 189 GLY A C 1
ATOM 1475 O O . GLY A 1 189 ? 22.328 -8.211 -5.949 1 92.44 189 GLY A O 1
ATOM 1476 N N . ARG A 1 190 ? 20.812 -9.086 -7.238 1 91.88 190 ARG A N 1
ATOM 1477 C CA . ARG A 1 190 ? 21.797 -9.492 -8.242 1 91.88 190 ARG A CA 1
ATOM 1478 C C . ARG A 1 190 ? 22.109 -8.336 -9.188 1 91.88 190 ARG A C 1
ATOM 1480 O O . ARG A 1 190 ? 21.234 -7.527 -9.508 1 91.88 190 ARG A O 1
ATOM 1487 N N . PRO A 1 191 ? 23.391 -8.188 -9.602 1 88.69 191 PRO A N 1
ATOM 1488 C CA . PRO A 1 191 ? 23.75 -7.102 -10.516 1 88.69 191 PRO A CA 1
ATOM 1489 C C . PRO A 1 191 ? 23.094 -7.242 -11.883 1 88.69 191 PRO A C 1
ATOM 1491 O O . PRO A 1 191 ? 22.922 -8.359 -12.383 1 88.69 191 PRO A O 1
ATOM 1494 N N . ARG A 1 192 ? 22.781 -6.16 -12.469 1 86.06 192 ARG A N 1
ATOM 1495 C CA . ARG A 1 192 ? 22.156 -6.113 -13.781 1 86.06 192 ARG A CA 1
ATOM 1496 C C . ARG A 1 192 ? 23.203 -6.051 -14.891 1 86.06 192 ARG A C 1
ATOM 1498 O O . ARG A 1 192 ? 24.203 -5.344 -14.766 1 86.06 192 ARG A O 1
ATOM 1505 N N . VAL A 1 193 ? 22.906 -6.832 -15.789 1 79.31 193 VAL A N 1
ATOM 1506 C CA . VAL A 1 193 ? 23.766 -6.77 -16.969 1 79.31 193 VAL A CA 1
ATOM 1507 C C . VAL A 1 193 ? 23.375 -5.574 -17.828 1 79.31 193 VAL A C 1
ATOM 1509 O O . VAL A 1 193 ? 22.2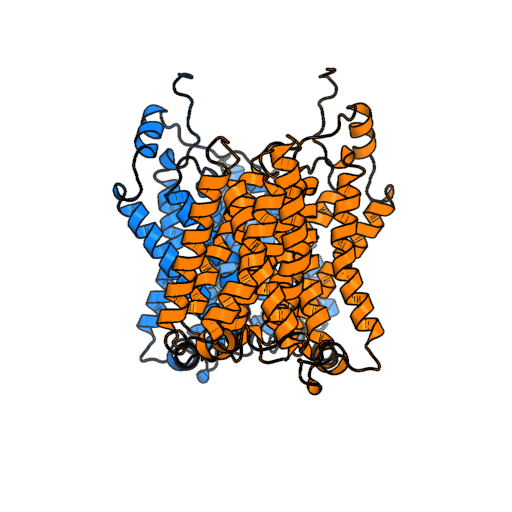66 -5.531 -18.375 1 79.31 193 VAL A O 1
ATOM 1512 N N . MET A 1 194 ? 24.203 -4.555 -17.844 1 78.31 194 MET A N 1
ATOM 1513 C CA . MET A 1 194 ? 23.891 -3.355 -18.609 1 78.31 194 MET A CA 1
ATOM 1514 C C . MET A 1 194 ? 24.688 -3.309 -19.906 1 78.31 194 MET A C 1
ATOM 1516 O O . MET A 1 194 ? 25.844 -3.748 -19.953 1 78.31 194 MET A O 1
ATOM 1520 N N . PRO A 1 195 ? 23.891 -2.895 -20.844 1 75.75 195 PRO A N 1
ATOM 1521 C CA . PRO A 1 195 ? 24.656 -2.676 -22.078 1 75.75 195 PRO A CA 1
ATOM 1522 C C . PRO A 1 195 ? 25.719 -1.592 -21.906 1 75.75 195 PRO A C 1
ATOM 1524 O O . PRO A 1 195 ? 25.547 -0.664 -21.125 1 75.75 195 PRO A O 1
ATOM 1527 N N . ILE A 1 196 ? 26.734 -1.788 -22.531 1 74.56 196 ILE A N 1
ATOM 1528 C CA . ILE A 1 196 ? 27.828 -0.825 -22.484 1 74.56 196 ILE A CA 1
ATOM 1529 C C . ILE A 1 196 ? 27.453 0.415 -23.297 1 74.56 196 ILE A C 1
ATOM 1531 O O . ILE A 1 196 ? 27.266 0.336 -24.5 1 74.56 196 ILE A O 1
ATOM 1535 N N . THR A 1 197 ? 26.938 1.328 -22.609 1 78.12 197 THR A N 1
ATOM 1536 C CA . THR A 1 197 ? 26.688 2.602 -23.266 1 78.12 197 THR A CA 1
ATOM 1537 C C . THR A 1 197 ? 27.781 3.611 -22.938 1 78.12 197 THR A C 1
ATOM 1539 O O . THR A 1 197 ? 28.297 3.625 -21.812 1 78.12 197 THR A O 1
ATOM 1542 N N . THR A 1 198 ? 28.172 4.406 -23.906 1 80.94 198 THR A N 1
ATOM 1543 C CA . THR A 1 198 ? 29.219 5.406 -23.703 1 80.94 198 THR A CA 1
ATOM 1544 C C . THR A 1 198 ? 28.719 6.516 -22.781 1 80.94 198 THR A C 1
ATOM 1546 O O . THR A 1 198 ? 27.531 6.828 -22.766 1 80.94 198 THR A O 1
ATOM 1549 N N . ALA A 1 199 ? 29.578 7.047 -22.125 1 83.62 199 ALA A N 1
ATOM 1550 C CA . ALA A 1 199 ? 29.297 8.141 -21.188 1 83.62 199 ALA A CA 1
ATOM 1551 C C . ALA A 1 199 ? 28.719 9.352 -21.922 1 83.62 199 ALA A C 1
ATOM 1553 O O . ALA A 1 199 ? 27.844 10.031 -21.406 1 83.62 199 ALA A O 1
ATOM 1554 N N . ASP A 1 200 ? 29.125 9.531 -23.031 1 85.25 200 ASP A N 1
ATOM 1555 C CA . ASP A 1 200 ? 28.672 10.68 -23.812 1 85.25 200 ASP A CA 1
ATOM 1556 C C . ASP A 1 200 ? 27.219 10.531 -24.234 1 85.25 200 ASP A C 1
ATOM 1558 O O . ASP A 1 200 ? 26.453 11.492 -24.172 1 85.25 200 ASP A O 1
ATOM 1562 N N . LYS A 1 201 ? 26.984 9.43 -24.641 1 84.25 201 LYS A N 1
ATOM 1563 C CA . LYS A 1 201 ? 25.609 9.172 -25.031 1 84.25 201 LYS A CA 1
ATOM 1564 C C . LYS A 1 201 ? 24.656 9.312 -23.844 1 84.25 201 LYS A C 1
ATOM 1566 O O . LYS A 1 201 ? 23.578 9.867 -23.969 1 84.25 201 LYS A O 1
ATOM 1571 N N . THR A 1 202 ? 25.078 8.805 -22.719 1 87.69 202 THR A N 1
ATOM 1572 C CA . THR A 1 202 ? 24.281 8.906 -21.5 1 87.69 202 THR A CA 1
ATOM 1573 C C . THR A 1 202 ? 24.094 10.367 -21.094 1 87.69 202 THR A C 1
ATOM 1575 O O . THR A 1 202 ? 22.984 10.781 -20.766 1 87.69 202 THR A O 1
ATOM 1578 N N . ALA A 1 203 ? 25.125 11.102 -21.172 1 90 203 ALA A N 1
ATOM 1579 C CA . ALA A 1 203 ? 25.047 12.523 -20.812 1 90 203 ALA A CA 1
ATOM 1580 C C . ALA A 1 203 ? 24.125 13.281 -21.766 1 90 203 ALA A C 1
ATOM 1582 O O . ALA A 1 203 ? 23.344 14.141 -21.344 1 90 203 ALA A O 1
ATOM 1583 N N . ALA A 1 204 ? 24.219 12.938 -22.969 1 89.31 204 ALA A N 1
ATOM 1584 C CA . ALA A 1 204 ? 23.406 13.602 -23.984 1 89.31 204 ALA A CA 1
ATOM 1585 C C . ALA A 1 204 ? 21.922 13.312 -23.766 1 89.31 204 ALA A C 1
ATOM 1587 O O . ALA A 1 204 ? 21.078 14.211 -23.875 1 89.31 204 ALA A O 1
ATOM 1588 N N . GLU A 1 205 ? 21.672 12.07 -23.5 1 89.56 205 GLU A N 1
ATOM 1589 C CA . GLU A 1 205 ? 20.281 11.672 -23.297 1 89.56 205 GLU A CA 1
ATOM 1590 C C . GLU A 1 205 ? 19.719 12.297 -22.016 1 89.56 205 GLU A C 1
ATOM 1592 O O . GLU A 1 205 ? 18.547 12.656 -21.969 1 89.56 205 GLU A O 1
ATOM 1597 N N . GLN A 1 206 ? 20.469 12.438 -21.047 1 92.94 206 GLN A N 1
ATOM 1598 C CA . GLN A 1 206 ? 20.031 12.922 -19.734 1 92.94 206 GLN A CA 1
ATOM 1599 C C . GLN A 1 206 ? 19.844 14.438 -19.75 1 92.94 206 GLN A C 1
ATOM 1601 O O . GLN A 1 206 ? 19.234 15 -18.828 1 92.94 206 GLN A O 1
ATOM 1606 N N . LYS A 1 207 ? 20.344 15.086 -20.719 1 91.31 207 LYS A N 1
ATOM 1607 C CA . LYS A 1 207 ? 20.188 16.531 -20.844 1 91.31 207 LYS A CA 1
ATOM 1608 C C . LYS A 1 207 ? 18.828 16.891 -21.453 1 91.31 207 LYS A C 1
ATOM 1610 O O . LYS A 1 207 ? 18.375 18.031 -21.359 1 91.31 207 LYS A O 1
ATOM 1615 N N . LYS A 1 208 ? 18.281 15.875 -22.094 1 92 208 LYS A N 1
ATOM 1616 C CA . LYS A 1 208 ? 17.016 16.109 -22.75 1 92 208 LYS A CA 1
ATOM 1617 C C . LYS A 1 208 ? 15.875 16.203 -21.75 1 92 208 LYS A C 1
ATOM 1619 O O . LYS A 1 208 ? 15.766 15.359 -20.844 1 92 208 LYS A O 1
ATOM 1624 N N . SER A 1 209 ? 15.086 17.172 -21.922 1 92 209 SER A N 1
ATOM 1625 C CA . SER A 1 209 ? 13.906 17.312 -21.062 1 92 209 SER A CA 1
ATOM 1626 C C . SER A 1 209 ? 12.789 16.375 -21.516 1 92 209 SER A C 1
ATOM 1628 O O . SER A 1 209 ? 12.852 15.812 -22.609 1 92 209 SER A O 1
ATOM 1630 N N . LEU A 1 210 ? 11.773 16.203 -20.703 1 93.62 210 LEU A N 1
ATOM 1631 C CA . LEU A 1 210 ? 10.656 15.312 -21.016 1 93.62 210 LEU A CA 1
ATOM 1632 C C . LEU A 1 210 ? 9.906 15.789 -22.25 1 93.62 210 LEU A C 1
ATOM 1634 O O . LEU A 1 210 ? 9.406 14.977 -23.031 1 93.62 210 LEU A O 1
ATOM 1638 N N . LEU A 1 211 ? 9.836 17.125 -22.438 1 94.5 211 LEU A N 1
ATOM 1639 C CA . LEU A 1 211 ? 9.117 17.703 -23.562 1 94.5 211 LEU A CA 1
ATOM 1640 C C . LEU A 1 211 ? 9.836 17.391 -24.875 1 94.5 211 LEU A C 1
ATOM 1642 O O . LEU A 1 211 ? 9.211 17.375 -25.938 1 94.5 211 LEU A O 1
ATOM 1646 N N . SER A 1 212 ? 11.133 17.109 -24.812 1 94.62 212 SER A N 1
ATOM 1647 C CA . SER A 1 212 ? 11.922 16.797 -26 1 94.62 212 SER A CA 1
ATOM 1648 C C . SER A 1 212 ? 11.953 15.305 -26.281 1 94.62 212 SER A C 1
ATOM 1650 O O . SER A 1 212 ? 12.586 14.859 -27.234 1 94.62 212 SER A O 1
ATOM 1652 N N . ARG A 1 213 ? 11.312 14.547 -25.469 1 95.81 213 ARG A N 1
ATOM 1653 C CA . ARG A 1 213 ? 11.188 13.102 -25.641 1 95.81 213 ARG A CA 1
ATOM 1654 C C . ARG A 1 213 ? 9.727 12.688 -25.781 1 95.81 213 ARG A C 1
ATOM 1656 O O . ARG A 1 213 ? 9.102 12.258 -24.812 1 95.81 213 ARG A O 1
ATOM 1663 N N . PRO A 1 214 ? 9.234 12.703 -26.922 1 95.62 214 PRO A N 1
ATOM 1664 C CA . PRO A 1 214 ? 7.797 12.531 -27.141 1 95.62 214 PRO A CA 1
ATOM 1665 C C . PRO A 1 214 ? 7.285 11.18 -26.656 1 95.62 214 PRO A C 1
ATOM 1667 O O . PRO A 1 214 ? 6.168 11.078 -26.141 1 95.62 214 PRO A O 1
ATOM 1670 N N . VAL A 1 215 ? 8 10.109 -26.875 1 96.62 215 VAL A N 1
ATOM 1671 C CA . VAL A 1 215 ? 7.582 8.789 -26.422 1 96.62 215 VAL A CA 1
ATOM 1672 C C . VAL A 1 215 ? 7.453 8.789 -24.906 1 96.62 215 VAL A C 1
ATOM 1674 O O . VAL A 1 215 ? 6.469 8.273 -24.359 1 96.62 215 VAL A O 1
ATOM 1677 N N . ASP A 1 216 ? 8.43 9.336 -24.234 1 97.56 216 ASP A N 1
ATOM 1678 C CA . ASP A 1 216 ? 8.398 9.406 -22.781 1 97.56 216 ASP A CA 1
ATOM 1679 C C . ASP A 1 216 ? 7.258 10.297 -22.297 1 97.56 216 ASP A C 1
ATOM 1681 O O . ASP A 1 216 ? 6.633 10.016 -21.281 1 97.56 216 ASP A O 1
ATOM 1685 N N . LEU A 1 217 ? 7.043 11.375 -23.016 1 97.88 217 LEU A N 1
ATOM 1686 C CA . LEU A 1 217 ? 5.941 12.266 -22.672 1 97.88 217 LEU A CA 1
ATOM 1687 C C . LEU A 1 217 ? 4.605 11.539 -22.781 1 97.88 217 LEU A C 1
ATOM 1689 O O . LEU A 1 217 ? 3.76 11.648 -21.891 1 97.88 217 LEU A O 1
ATOM 1693 N N . LEU A 1 218 ? 4.43 10.852 -23.891 1 98.12 218 LEU A N 1
ATOM 1694 C CA . LEU A 1 218 ? 3.203 10.094 -24.078 1 98.12 218 LEU A CA 1
ATOM 1695 C C . LEU A 1 218 ? 3.051 9.023 -23 1 98.12 218 LEU A C 1
ATOM 1697 O O . LEU A 1 218 ? 1.954 8.828 -22.469 1 98.12 218 LEU A O 1
ATOM 1701 N N . LEU A 1 219 ? 4.113 8.367 -22.688 1 98.38 219 LEU A N 1
ATOM 1702 C CA . LEU A 1 219 ? 4.078 7.348 -21.641 1 98.38 219 LEU A CA 1
ATOM 1703 C C . LEU A 1 219 ? 3.73 7.965 -20.297 1 98.38 219 LEU A C 1
ATOM 1705 O O . LEU A 1 219 ? 2.959 7.387 -19.531 1 98.38 219 LEU A O 1
ATOM 1709 N N . ALA A 1 220 ? 4.344 9.094 -20.031 1 98.38 220 ALA A N 1
ATOM 1710 C CA . ALA A 1 220 ? 4.043 9.781 -18.781 1 98.38 220 ALA A CA 1
ATOM 1711 C C . ALA A 1 220 ? 2.561 10.125 -18.688 1 98.38 220 ALA A C 1
ATOM 1713 O O . ALA A 1 220 ? 1.941 9.945 -17.625 1 98.38 220 ALA A O 1
ATOM 1714 N N . LEU A 1 221 ? 2.006 10.57 -19.766 1 98.25 221 LEU A N 1
ATOM 1715 C CA . LEU A 1 221 ? 0.59 10.922 -19.781 1 98.25 221 LEU A CA 1
ATOM 1716 C C . LEU A 1 221 ? -0.278 9.68 -19.609 1 98.25 221 LEU A C 1
ATOM 1718 O O . LEU A 1 221 ? -1.268 9.719 -18.875 1 98.25 221 LEU A O 1
ATOM 1722 N N . LEU A 1 222 ? 0.067 8.648 -20.25 1 98.56 222 LEU A N 1
ATOM 1723 C CA . LEU A 1 222 ? -0.67 7.391 -20.125 1 98.56 222 LEU A CA 1
ATOM 1724 C C . LEU A 1 222 ? -0.567 6.84 -18.703 1 98.56 222 LEU A C 1
ATOM 1726 O O . LEU A 1 222 ? -1.537 6.293 -18.172 1 98.56 222 LEU A O 1
ATOM 1730 N N . LEU A 1 223 ? 0.607 6.969 -18.141 1 98.75 223 LEU A N 1
ATOM 1731 C CA . LEU A 1 223 ? 0.789 6.531 -16.766 1 98.75 223 LEU A CA 1
ATOM 1732 C C . LEU A 1 223 ? -0.085 7.344 -15.82 1 98.75 223 LEU A C 1
ATOM 1734 O O . LEU A 1 223 ? -0.687 6.793 -14.891 1 98.75 223 LEU A O 1
ATOM 1738 N N . LEU A 1 224 ? -0.163 8.609 -16.047 1 98.38 224 LEU A N 1
ATOM 1739 C CA . LEU A 1 224 ? -1.032 9.461 -15.234 1 98.38 224 LEU A CA 1
ATOM 1740 C C . LEU A 1 224 ? -2.494 9.062 -15.414 1 98.38 224 LEU A C 1
ATOM 1742 O O . LEU A 1 224 ? -3.254 9.031 -14.438 1 98.38 224 LEU A O 1
ATOM 1746 N N . GLY A 1 225 ? -2.859 8.789 -16.625 1 98.19 225 GLY A N 1
ATOM 1747 C CA . GLY A 1 225 ? -4.203 8.297 -16.875 1 98.19 225 GLY A CA 1
ATOM 1748 C C . GLY A 1 225 ? -4.5 6.984 -16.172 1 98.19 225 GLY A C 1
ATOM 1749 O O . GLY A 1 225 ? -5.582 6.809 -15.609 1 98.19 225 GLY A O 1
ATOM 1750 N N . ALA A 1 226 ? -3.539 6.074 -16.219 1 98.38 226 ALA A N 1
ATOM 1751 C CA . ALA A 1 226 ? -3.693 4.785 -15.539 1 98.38 226 ALA A CA 1
ATOM 1752 C C . ALA A 1 226 ? -3.83 4.973 -14.031 1 98.38 226 ALA A C 1
ATOM 1754 O O . ALA A 1 226 ? -4.617 4.281 -13.383 1 98.38 226 ALA A O 1
ATOM 1755 N N . ALA A 1 227 ? -3.043 5.887 -13.516 1 98.38 227 ALA A N 1
ATOM 1756 C CA . ALA A 1 227 ? -3.139 6.188 -12.094 1 98.38 227 ALA A CA 1
ATOM 1757 C C . ALA A 1 227 ? -4.516 6.742 -11.734 1 98.38 227 ALA A C 1
ATOM 1759 O O . ALA A 1 227 ? -5.141 6.301 -10.773 1 98.38 227 ALA A O 1
ATOM 1760 N N . ALA A 1 228 ? -5.004 7.66 -12.523 1 97.88 228 ALA A N 1
ATOM 1761 C CA . ALA A 1 228 ? -6.316 8.266 -12.289 1 97.88 228 ALA A CA 1
ATOM 1762 C C . ALA A 1 228 ? -7.422 7.215 -12.367 1 97.88 228 ALA A C 1
ATOM 1764 O O . ALA A 1 228 ? -8.336 7.207 -11.547 1 97.88 228 ALA A O 1
ATOM 1765 N N . PHE A 1 229 ? -7.312 6.367 -13.32 1 97.81 229 PHE A N 1
ATOM 1766 C CA . PHE A 1 229 ? -8.297 5.309 -13.5 1 97.81 229 PHE A CA 1
ATOM 1767 C C . PHE A 1 229 ? -8.273 4.336 -12.328 1 97.81 229 PHE A C 1
ATOM 1769 O O . PHE A 1 229 ? -9.32 3.863 -11.891 1 97.81 229 PHE A O 1
ATOM 1776 N N . SER A 1 230 ? -7.102 4.039 -11.844 1 98.12 230 SER A N 1
ATOM 1777 C CA . SER A 1 230 ? -6.969 3.15 -10.695 1 98.12 230 SER A CA 1
ATOM 1778 C C . SER A 1 230 ? -7.555 3.783 -9.438 1 98.12 230 SER A C 1
ATOM 1780 O O . SER A 1 230 ? -8.188 3.1 -8.625 1 98.12 230 SER A O 1
ATOM 1782 N N . VAL A 1 231 ? -7.348 5.062 -9.273 1 97.94 231 VAL A N 1
ATOM 1783 C CA . VAL A 1 231 ? -7.941 5.77 -8.141 1 97.94 231 VAL A CA 1
ATOM 1784 C C . VAL A 1 231 ? -9.469 5.734 -8.25 1 97.94 231 VAL A C 1
ATOM 1786 O O . VAL A 1 231 ? -10.156 5.422 -7.281 1 97.94 231 VAL A O 1
ATOM 1789 N N . PHE A 1 232 ? -9.938 5.992 -9.406 1 97.81 232 PHE A N 1
ATOM 1790 C CA . PHE A 1 232 ? -11.375 6.02 -9.656 1 97.81 232 PHE A CA 1
ATOM 1791 C C . PHE A 1 232 ? -12.008 4.672 -9.336 1 97.81 232 PHE A C 1
ATOM 1793 O O . PHE A 1 232 ? -13 4.602 -8.602 1 97.81 232 PHE A O 1
ATOM 1800 N N . ARG A 1 233 ? -11.438 3.623 -9.828 1 97.88 233 ARG A N 1
ATOM 1801 C CA . ARG A 1 233 ? -11.984 2.293 -9.586 1 97.88 233 ARG A CA 1
ATOM 1802 C C . ARG A 1 233 ? -11.875 1.919 -8.109 1 97.88 233 ARG A C 1
ATOM 1804 O O . ARG A 1 233 ? -12.742 1.222 -7.578 1 97.88 233 ARG A O 1
ATOM 1811 N N . GLY A 1 234 ? -10.766 2.391 -7.512 1 98 234 GLY A N 1
ATOM 1812 C CA . GLY A 1 234 ? -10.672 2.201 -6.074 1 98 234 GLY A CA 1
ATOM 1813 C C . GLY A 1 234 ? -11.812 2.838 -5.309 1 98 234 GLY A C 1
ATOM 1814 O O . GLY A 1 234 ? -12.375 2.229 -4.395 1 98 234 GLY A O 1
ATOM 1815 N N . PHE A 1 235 ? -12.188 3.994 -5.699 1 97.5 235 PHE A N 1
ATOM 1816 C CA . PHE A 1 235 ? -13.289 4.688 -5.055 1 97.5 235 PHE A CA 1
ATOM 1817 C C . PHE A 1 235 ? -14.617 3.988 -5.352 1 97.5 235 PHE A C 1
ATOM 1819 O O . PHE A 1 235 ? -15.508 3.947 -4.5 1 97.5 235 PHE A O 1
ATOM 1826 N N . VAL A 1 236 ? -14.711 3.434 -6.535 1 97.5 236 VAL A N 1
ATOM 1827 C CA . VAL A 1 236 ? -15.93 2.727 -6.93 1 97.5 236 VAL A CA 1
ATOM 1828 C C . VAL A 1 236 ? -16.156 1.539 -5.996 1 97.5 236 VAL A C 1
ATOM 1830 O O . VAL A 1 236 ? -17.266 1.354 -5.48 1 97.5 236 VAL A O 1
ATOM 1833 N N . VAL A 1 237 ? -15.102 0.765 -5.695 1 97.19 237 VAL A N 1
ATOM 1834 C CA . VAL A 1 237 ? -15.281 -0.452 -4.91 1 97.19 237 VAL A CA 1
ATOM 1835 C C . VAL A 1 237 ? -15.414 -0.098 -3.43 1 97.19 237 VAL A C 1
ATOM 1837 O O . VAL A 1 237 ? -15.781 -0.946 -2.611 1 97.19 237 VAL A O 1
ATOM 1840 N N . LEU A 1 238 ? -15.117 1.173 -3.082 1 96.31 238 LEU A N 1
ATOM 1841 C CA . LEU A 1 238 ? -15.312 1.645 -1.716 1 96.31 238 LEU A CA 1
ATOM 1842 C C . LEU A 1 238 ? -16.656 2.33 -1.56 1 96.31 238 LEU A C 1
ATOM 1844 O O . LEU A 1 238 ? -16.891 3.041 -0.578 1 96.31 238 LEU A O 1
ATOM 1848 N N . ASP A 1 239 ? -17.531 2.211 -2.52 1 93.44 239 ASP A N 1
ATOM 1849 C CA . ASP A 1 239 ? -18.922 2.686 -2.5 1 93.44 239 ASP A CA 1
ATOM 1850 C C . ASP A 1 239 ? -18.969 4.207 -2.377 1 93.44 239 ASP A C 1
ATOM 1852 O O . ASP A 1 239 ? -19.734 4.742 -1.568 1 93.44 239 ASP A O 1
ATOM 1856 N N . CYS A 1 240 ? -18.109 4.82 -3.145 1 94.25 240 CYS A N 1
ATOM 1857 C CA . CYS A 1 240 ? -18.141 6.277 -3.211 1 94.25 240 CYS A CA 1
ATOM 1858 C C . CYS A 1 240 ? -19.516 6.773 -3.65 1 94.25 240 CYS A C 1
ATOM 1860 O O . CYS A 1 240 ? -20.078 6.262 -4.617 1 94.25 240 CYS A O 1
ATOM 1862 N N . PRO A 1 241 ? -20.078 7.742 -3.016 1 92.5 241 PRO A N 1
ATOM 1863 C CA . PRO A 1 241 ? -21.453 8.156 -3.26 1 92.5 241 PRO A CA 1
ATOM 1864 C C . PRO A 1 241 ? -21.609 8.992 -4.527 1 92.5 241 PRO A C 1
ATOM 1866 O O . PRO A 1 241 ? -22.734 9.344 -4.91 1 92.5 241 PRO A O 1
ATOM 1869 N N . LEU A 1 242 ? -20.609 9.234 -5.227 1 92.69 242 LEU A N 1
ATOM 1870 C CA . LEU A 1 242 ? -20.688 10.039 -6.441 1 92.69 242 LEU A CA 1
ATOM 1871 C C . LEU A 1 242 ? -21.453 9.297 -7.531 1 92.69 242 LEU A C 1
ATOM 1873 O O . LEU A 1 242 ? -21.312 8.086 -7.676 1 92.69 242 LEU A O 1
ATOM 1877 N N . ASP A 1 243 ? -22.172 9.992 -8.359 1 93.5 243 ASP A N 1
ATOM 1878 C CA . ASP A 1 243 ? -23 9.414 -9.422 1 93.5 243 ASP A CA 1
ATOM 1879 C C . ASP A 1 243 ? -22.141 8.695 -10.453 1 93.5 243 ASP A C 1
ATOM 1881 O O . ASP A 1 243 ? -22.547 7.664 -10.992 1 93.5 243 ASP A O 1
ATOM 1885 N N . SER A 1 244 ? -21.031 9.242 -10.656 1 94.44 244 SER A N 1
ATOM 1886 C CA . SER A 1 244 ? -20.156 8.617 -11.641 1 94.44 244 SER A CA 1
ATOM 1887 C C . SER A 1 244 ? -19.719 7.23 -11.18 1 94.44 244 SER A C 1
ATOM 1889 O O . SER A 1 244 ? -19.578 6.316 -12 1 94.44 244 SER A O 1
ATOM 1891 N N . CYS A 1 245 ? -19.516 7.062 -9.961 1 94.19 245 CYS A N 1
ATOM 1892 C CA . CYS A 1 245 ? -19.109 5.77 -9.414 1 94.19 245 CYS A CA 1
ATOM 1893 C C . CYS A 1 245 ? -20.266 4.762 -9.5 1 94.19 245 CYS A C 1
ATOM 1895 O O . CYS A 1 245 ? -20.047 3.604 -9.859 1 94.19 245 CYS A O 1
ATOM 1897 N N . PHE A 1 246 ? -21.453 5.293 -9.242 1 92.75 246 PHE A N 1
ATOM 1898 C CA . PHE A 1 246 ? -22.641 4.445 -9.328 1 92.75 246 PHE A CA 1
ATOM 1899 C C . PHE A 1 246 ? -22.875 3.996 -10.758 1 92.75 246 PHE A C 1
ATOM 1901 O O . PHE A 1 246 ? -23.094 2.811 -11.016 1 92.75 246 PHE A O 1
ATOM 1908 N N . SER A 1 247 ? -22.781 4.902 -11.594 1 95.56 247 SER A N 1
ATOM 1909 C CA . SER A 1 247 ? -23 4.598 -13.008 1 95.56 247 SER A CA 1
ATOM 1910 C C . SER A 1 247 ? -21.938 3.639 -13.539 1 95.56 247 SER A C 1
ATOM 1912 O O . SER A 1 247 ? -22.25 2.744 -14.328 1 95.56 247 SER A O 1
ATOM 1914 N N . TYR A 1 248 ? -20.797 3.795 -13.094 1 96.81 248 TYR A N 1
ATOM 1915 C CA . TYR A 1 248 ? -19.703 2.973 -13.602 1 96.81 248 TYR A CA 1
ATOM 1916 C C . TYR A 1 248 ? -19.891 1.515 -13.195 1 96.81 248 TYR A C 1
ATOM 1918 O O . TYR A 1 248 ? -19.734 0.61 -14.016 1 96.81 248 TYR A O 1
ATOM 1926 N N . ILE A 1 249 ? -20.188 1.271 -12 1 94.44 249 ILE A N 1
ATOM 1927 C CA . ILE A 1 249 ? -20.281 -0.09 -11.484 1 94.44 249 ILE A CA 1
ATOM 1928 C C . ILE A 1 249 ? -21.453 -0.809 -12.141 1 94.44 249 ILE A C 1
ATOM 1930 O O . ILE A 1 249 ? -21.375 -2.006 -12.43 1 94.44 249 ILE A O 1
ATOM 1934 N N . TYR A 1 250 ? -22.5 -0.126 -12.492 1 93 250 TYR A N 1
ATOM 1935 C CA . TYR A 1 250 ? -23.703 -0.79 -13 1 93 250 TYR A CA 1
ATOM 1936 C C . TYR A 1 250 ? -23.688 -0.841 -14.523 1 93 250 TYR A C 1
ATOM 1938 O O . TYR A 1 250 ? -24.203 -1.793 -15.117 1 93 250 TYR A O 1
ATOM 1946 N N . GLN A 1 251 ? -23 0.107 -15.102 1 95.06 251 GLN A N 1
ATOM 1947 C CA . GLN A 1 251 ? -23.125 0.194 -16.547 1 95.06 251 GLN A CA 1
ATOM 1948 C C . GLN A 1 251 ? -21.859 -0.286 -17.25 1 95.06 251 GLN A C 1
ATOM 1950 O O . GLN A 1 251 ? -21.891 -0.69 -18.406 1 95.06 251 GLN A O 1
ATOM 1955 N N . TYR A 1 252 ? -20.797 -0.304 -16.547 1 96.44 252 TYR A N 1
ATOM 1956 C CA . TYR A 1 252 ? -19.562 -0.587 -17.25 1 96.44 252 TYR A CA 1
ATOM 1957 C C . TYR A 1 252 ? -18.891 -1.849 -16.703 1 96.44 252 TYR A C 1
ATOM 1959 O O . TYR A 1 252 ? -18.625 -2.789 -17.453 1 96.44 252 TYR A O 1
ATOM 1967 N N . GLU A 1 253 ? -18.688 -1.911 -15.422 1 97.62 253 GLU A N 1
ATOM 1968 C CA . GLU A 1 253 ? -18 -3.059 -14.836 1 97.62 253 GLU A CA 1
ATOM 1969 C C . GLU A 1 253 ? -18.75 -3.594 -13.625 1 97.62 253 GLU A C 1
ATOM 1971 O O . GLU A 1 253 ? -18.25 -3.545 -12.5 1 97.62 253 GLU A O 1
ATOM 1976 N N . PRO A 1 254 ? -19.859 -4.273 -13.875 1 97.5 254 PRO A N 1
ATOM 1977 C CA . PRO A 1 254 ? -20.641 -4.816 -12.758 1 97.5 254 PRO A CA 1
ATOM 1978 C C . PRO A 1 254 ? -19.891 -5.902 -11.984 1 97.5 254 PRO A C 1
ATOM 1980 O O . PRO A 1 254 ? -20.25 -6.211 -10.852 1 97.5 254 PRO A O 1
ATOM 1983 N N . TYR A 1 255 ? -18.844 -6.488 -12.609 1 97.88 255 TYR A N 1
ATOM 1984 C CA . TYR A 1 255 ? -18.047 -7.535 -11.961 1 97.88 255 TYR A CA 1
ATOM 1985 C C . TYR A 1 255 ? -17.469 -7.039 -10.641 1 97.88 255 TYR A C 1
ATOM 1987 O O . TYR A 1 255 ? -17.219 -7.828 -9.727 1 97.88 255 TYR A O 1
ATOM 1995 N N . LEU A 1 256 ? -17.312 -5.738 -10.461 1 97.62 256 LEU A N 1
ATOM 1996 C CA . LEU A 1 256 ? -16.75 -5.145 -9.258 1 97.62 256 LEU A CA 1
ATOM 1997 C C . LEU A 1 256 ? -17.656 -5.367 -8.055 1 97.62 256 LEU A C 1
ATOM 1999 O O . LEU A 1 256 ? -17.219 -5.246 -6.906 1 97.62 256 LEU A O 1
ATOM 2003 N N . LYS A 1 257 ? -18.891 -5.723 -8.305 1 95.31 257 LYS A N 1
ATOM 2004 C CA . LYS A 1 257 ? -19.859 -5.941 -7.227 1 95.31 257 LYS A CA 1
ATOM 2005 C C . LYS A 1 257 ? -20.016 -7.43 -6.926 1 95.31 257 LYS A C 1
ATOM 2007 O O . LYS A 1 257 ? -20.703 -7.805 -5.977 1 95.31 257 LYS A O 1
ATOM 2012 N N . ASP A 1 258 ? -19.375 -8.273 -7.727 1 96.06 258 ASP A N 1
ATOM 2013 C CA . ASP A 1 258 ? -19.469 -9.719 -7.508 1 96.06 258 ASP A CA 1
ATOM 2014 C C . ASP A 1 258 ? -19 -10.086 -6.098 1 96.06 258 ASP A C 1
ATOM 2016 O O . ASP A 1 258 ? -17.938 -9.648 -5.652 1 96.06 258 ASP A O 1
ATOM 2020 N N . PRO A 1 259 ? -19.75 -10.875 -5.387 1 95.38 259 PRO A N 1
ATOM 2021 C CA . PRO A 1 259 ? -19.453 -11.195 -3.992 1 95.38 259 PRO A CA 1
ATOM 2022 C C . PRO A 1 259 ? -18.25 -12.125 -3.854 1 95.38 259 PRO A C 1
ATOM 2024 O O . PRO A 1 259 ? -17.844 -12.453 -2.734 1 95.38 259 PRO A O 1
ATOM 2027 N N . VAL A 1 260 ? -17.609 -12.562 -4.926 1 95.5 260 VAL A N 1
ATOM 2028 C CA . VAL A 1 260 ? -16.438 -13.43 -4.855 1 95.5 260 VAL A CA 1
ATOM 2029 C C . VAL A 1 260 ? -15.266 -12.688 -4.211 1 95.5 260 VAL A C 1
ATOM 2031 O O . VAL A 1 260 ? -14.32 -13.305 -3.719 1 95.5 260 VAL A O 1
ATOM 2034 N N . GLY A 1 261 ? -15.195 -11.398 -4.203 1 95.88 261 GLY A N 1
ATOM 2035 C CA . GLY A 1 261 ? -14.25 -10.609 -3.426 1 95.88 261 GLY A CA 1
ATOM 2036 C C . GLY A 1 261 ? -13 -10.234 -4.203 1 95.88 261 GLY A C 1
ATOM 2037 O O . GLY A 1 261 ? -12.336 -9.258 -3.877 1 95.88 261 GLY A O 1
ATOM 2038 N N . PHE A 1 262 ? -12.633 -10.938 -5.305 1 97.75 262 PHE A N 1
ATOM 2039 C CA . PHE A 1 262 ? -11.375 -10.758 -6.027 1 97.75 262 PHE A CA 1
ATOM 2040 C C . PHE A 1 262 ? -11.328 -9.383 -6.691 1 97.75 262 PHE A C 1
ATOM 2042 O O . PHE A 1 262 ? -10.352 -8.648 -6.543 1 97.75 262 PHE A O 1
ATOM 2049 N N . PRO A 1 263 ? -12.391 -8.992 -7.391 1 97.75 263 PRO A N 1
ATOM 2050 C CA . PRO A 1 263 ? -12.312 -7.695 -8.062 1 97.75 263 PRO A CA 1
ATOM 2051 C C . PRO A 1 263 ? -12.188 -6.531 -7.078 1 97.75 263 PRO A C 1
ATOM 2053 O O . PRO A 1 263 ? -11.461 -5.57 -7.34 1 97.75 263 PRO A O 1
ATOM 2056 N N . ARG A 1 264 ? -12.875 -6.609 -5.973 1 97.5 264 ARG A N 1
ATOM 2057 C CA . ARG A 1 264 ? -12.805 -5.562 -4.957 1 97.5 264 ARG A CA 1
ATOM 2058 C C . ARG A 1 264 ? -11.383 -5.414 -4.418 1 97.5 264 ARG A C 1
ATOM 2060 O O . ARG A 1 264 ? -10.852 -4.305 -4.359 1 97.5 264 ARG A O 1
ATOM 2067 N N . VAL A 1 265 ? -10.758 -6.508 -4.078 1 98.25 265 VAL A N 1
ATOM 2068 C CA . VAL A 1 265 ? -9.406 -6.488 -3.533 1 98.25 265 VAL A CA 1
ATOM 2069 C C . VAL A 1 265 ? -8.422 -6.016 -4.602 1 98.25 265 VAL A C 1
ATOM 2071 O O . VAL A 1 265 ? -7.5 -5.254 -4.312 1 98.25 265 VAL A O 1
ATOM 2074 N N . MET A 1 266 ? -8.617 -6.449 -5.781 1 98.25 266 MET A N 1
ATOM 2075 C CA . MET A 1 266 ? -7.715 -6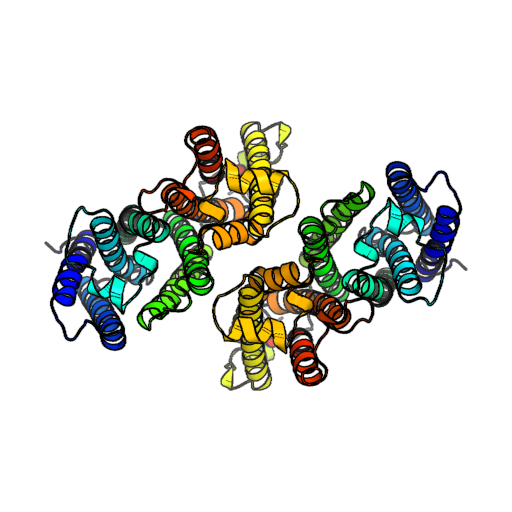.066 -6.859 1 98.25 266 MET A CA 1
ATOM 2076 C C . MET A 1 266 ? -7.703 -4.551 -7.051 1 98.25 266 MET A C 1
ATOM 2078 O O . MET A 1 266 ? -6.641 -3.953 -7.227 1 98.25 266 MET A O 1
ATOM 2082 N N . MET A 1 267 ? -8.906 -3.908 -7.039 1 98.5 267 MET A N 1
ATOM 2083 C CA . MET A 1 267 ? -8.953 -2.459 -7.211 1 98.5 267 MET A CA 1
ATOM 2084 C C . MET A 1 267 ? -8.273 -1.75 -6.047 1 98.5 267 MET A C 1
ATOM 2086 O O . MET A 1 267 ? -7.652 -0.701 -6.23 1 98.5 267 MET A O 1
ATOM 2090 N N . LEU A 1 268 ? -8.406 -2.336 -4.914 1 98.56 268 LEU A N 1
ATOM 2091 C CA . LEU A 1 268 ? -7.734 -1.749 -3.758 1 98.56 268 LEU A CA 1
ATOM 2092 C C . LEU A 1 268 ? -6.219 -1.9 -3.873 1 98.56 268 LEU A C 1
ATOM 2094 O O . LEU A 1 268 ? -5.473 -0.985 -3.52 1 98.56 268 LEU A O 1
ATOM 2098 N N . VAL A 1 269 ? -5.777 -3.051 -4.336 1 98.44 269 VAL A N 1
ATOM 2099 C CA . VAL A 1 269 ? -4.352 -3.27 -4.559 1 98.44 269 VAL A CA 1
ATOM 2100 C C . VAL A 1 269 ? -3.826 -2.256 -5.574 1 98.44 269 VAL A C 1
ATOM 2102 O O . VAL A 1 269 ? -2.719 -1.734 -5.422 1 98.44 269 VAL A O 1
ATOM 2105 N N . TYR A 1 270 ? -4.598 -1.955 -6.582 1 98.5 270 TYR A N 1
ATOM 2106 C CA . TYR A 1 270 ? -4.211 -0.944 -7.559 1 98.5 270 TYR A CA 1
ATOM 2107 C C . TYR A 1 270 ? -4.16 0.439 -6.918 1 98.5 270 TYR A C 1
ATOM 2109 O O . TYR A 1 270 ? -3.217 1.201 -7.148 1 98.5 270 TYR A O 1
ATOM 2117 N N . LEU A 1 271 ? -5.145 0.699 -6.129 1 98.31 271 LEU A N 1
ATOM 2118 C CA . LEU A 1 271 ? -5.219 2.004 -5.48 1 98.31 271 LEU A CA 1
ATOM 2119 C C . LEU A 1 271 ? -4.027 2.221 -4.555 1 98.31 271 LEU A C 1
ATOM 2121 O O . LEU A 1 271 ? -3.385 3.271 -4.598 1 98.31 271 LEU A O 1
ATOM 2125 N N . PHE A 1 272 ? -3.643 1.231 -3.781 1 98.19 272 PHE A N 1
ATOM 2126 C CA . PHE A 1 272 ? -2.688 1.448 -2.699 1 98.19 272 PHE A CA 1
ATOM 2127 C C . PHE A 1 272 ? -1.272 1.108 -3.152 1 98.19 272 PHE A C 1
ATOM 2129 O O . PHE A 1 272 ? -0.3 1.655 -2.627 1 98.19 272 PHE A O 1
ATOM 2136 N N . TYR A 1 273 ? -1.149 0.24 -4.152 1 98.12 273 TYR A N 1
ATOM 2137 C CA . TYR A 1 273 ? 0.2 -0.151 -4.543 1 98.12 273 TYR A CA 1
ATOM 2138 C C . TYR A 1 273 ? 0.52 0.329 -5.953 1 98.12 273 TYR A C 1
ATOM 2140 O O . TYR A 1 273 ? 1.605 0.857 -6.203 1 98.12 273 TYR A O 1
ATOM 2148 N N . ALA A 1 274 ? -0.401 0.208 -6.855 1 98.38 274 ALA A N 1
ATOM 2149 C CA . ALA A 1 274 ? -0.115 0.571 -8.242 1 98.38 274 ALA A CA 1
ATOM 2150 C C .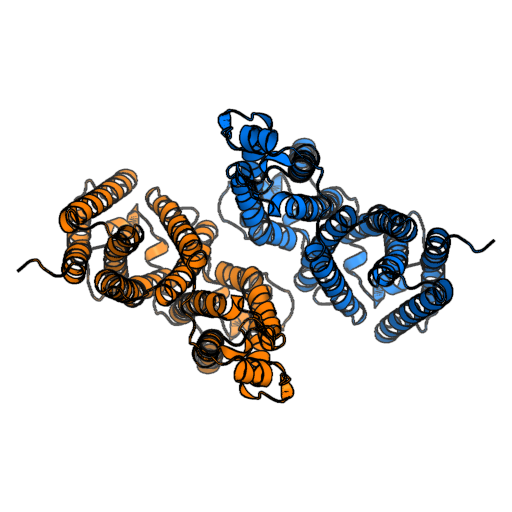 ALA A 1 274 ? -0.018 2.086 -8.406 1 98.38 274 ALA A C 1
ATOM 2152 O O . ALA A 1 274 ? 0.856 2.586 -9.117 1 98.38 274 ALA A O 1
ATOM 2153 N N . VAL A 1 275 ? -0.893 2.799 -7.758 1 98.19 275 VAL A N 1
ATOM 2154 C CA . VAL A 1 275 ? -0.95 4.246 -7.93 1 98.19 275 VAL A CA 1
ATOM 2155 C C . VAL A 1 275 ? 0.375 4.871 -7.496 1 98.19 275 VAL A C 1
ATOM 2157 O O . VAL A 1 275 ? 0.988 5.629 -8.25 1 98.19 275 VAL A O 1
ATOM 2160 N N . PRO A 1 276 ? 0.868 4.559 -6.297 1 96.88 276 PRO A N 1
ATOM 2161 C CA . PRO A 1 276 ? 2.172 5.121 -5.934 1 96.88 276 PRO A CA 1
ATOM 2162 C C . PRO A 1 276 ? 3.281 4.707 -6.898 1 96.88 276 PRO A C 1
ATOM 2164 O O . PRO A 1 276 ? 4.152 5.516 -7.23 1 96.88 276 PRO A O 1
ATOM 2167 N N . LEU A 1 277 ? 3.256 3.506 -7.391 1 98 277 LEU A N 1
ATOM 2168 C CA . LEU A 1 277 ? 4.289 3.037 -8.305 1 98 277 LEU A CA 1
ATOM 2169 C C . LEU A 1 277 ? 4.195 3.76 -9.648 1 98 277 LEU A C 1
ATOM 2171 O O . LEU A 1 277 ? 5.215 4.145 -10.227 1 98 277 LEU A O 1
ATOM 2175 N N . LEU A 1 278 ? 2.988 3.945 -10.102 1 98.56 278 LEU A N 1
ATOM 2176 C CA . LEU A 1 278 ? 2.781 4.672 -11.344 1 98.56 278 LEU A CA 1
ATOM 2177 C C . LEU A 1 278 ? 3.285 6.105 -11.227 1 98.56 278 LEU A C 1
ATOM 2179 O O . LEU A 1 278 ? 3.887 6.637 -12.164 1 98.56 278 LEU A O 1
ATOM 2183 N N . THR A 1 279 ? 3.074 6.672 -10.102 1 96.88 279 THR A N 1
ATOM 2184 C CA . THR A 1 279 ? 3.557 8.023 -9.852 1 96.88 279 THR A CA 1
ATOM 2185 C C . THR A 1 279 ? 5.082 8.062 -9.844 1 96.88 279 THR A C 1
ATOM 2187 O O . THR A 1 279 ? 5.688 8.9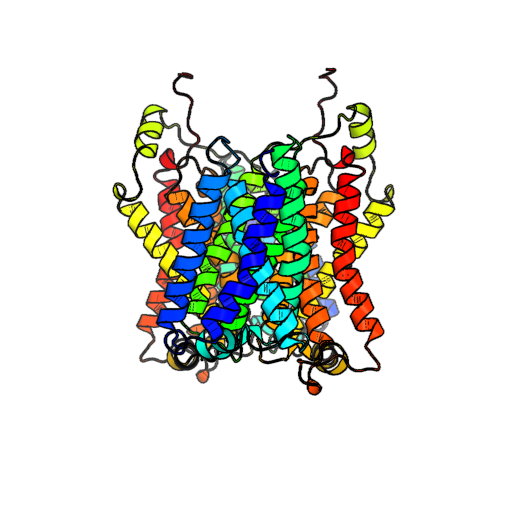84 -10.383 1 96.88 279 THR A O 1
ATOM 2190 N N . LEU A 1 280 ? 5.684 7.074 -9.258 1 97.19 280 LEU A N 1
ATOM 2191 C CA . LEU A 1 280 ? 7.141 6.98 -9.234 1 97.19 280 LEU A CA 1
ATOM 2192 C C . LEU A 1 280 ? 7.695 6.801 -10.641 1 97.19 280 LEU A C 1
ATOM 2194 O O . LEU A 1 280 ? 8.781 7.301 -10.953 1 97.19 280 LEU A O 1
ATOM 2198 N N . PHE A 1 281 ? 6.969 6.09 -11.422 1 98.56 281 PHE A N 1
ATOM 2199 C CA . PHE A 1 281 ? 7.422 5.891 -12.797 1 98.56 281 PHE A CA 1
ATOM 2200 C C . PHE A 1 281 ? 7.391 7.203 -13.57 1 98.56 281 PHE A C 1
ATOM 2202 O O . PHE A 1 281 ? 8.258 7.457 -14.406 1 98.56 281 PHE A O 1
ATOM 2209 N N . VAL A 1 282 ? 6.352 7.98 -13.305 1 98 282 VAL A N 1
ATOM 2210 C CA . VAL A 1 282 ? 6.309 9.297 -13.93 1 98 282 VAL A CA 1
ATOM 2211 C C . VAL A 1 282 ? 7.508 10.125 -13.477 1 98 282 VAL A C 1
ATOM 2213 O O . VAL A 1 282 ? 8.156 10.797 -14.281 1 98 282 VAL A O 1
ATOM 2216 N N . TYR A 1 283 ? 7.816 10.055 -12.258 1 96.25 283 TYR A N 1
ATOM 2217 C CA . TYR A 1 283 ? 9 10.727 -11.727 1 96.25 283 TYR A CA 1
ATOM 2218 C C . TYR A 1 283 ? 10.266 10.227 -12.406 1 96.25 283 TYR A C 1
ATOM 2220 O O . TYR A 1 283 ? 11.125 11.016 -12.789 1 96.25 283 TYR A O 1
ATOM 2228 N N . GLY A 1 284 ? 10.359 8.93 -12.562 1 96.44 284 GLY A N 1
ATOM 2229 C CA . GLY A 1 284 ? 11.539 8.336 -13.18 1 96.44 284 GLY A CA 1
ATOM 2230 C C . GLY A 1 284 ? 11.719 8.742 -14.625 1 96.44 284 GLY A C 1
ATOM 2231 O O . GLY A 1 284 ? 12.844 8.844 -15.109 1 96.44 284 GLY A O 1
ATOM 2232 N N . LEU A 1 285 ? 10.633 8.953 -15.305 1 97.38 285 LEU A N 1
ATOM 2233 C CA . LEU A 1 285 ? 10.695 9.383 -16.703 1 97.38 285 LEU A CA 1
ATOM 2234 C C . LEU A 1 285 ? 11.164 10.828 -16.797 1 97.38 285 LEU A C 1
ATOM 2236 O O . LEU A 1 285 ? 11.633 11.258 -17.859 1 97.38 285 LEU A O 1
ATOM 2240 N N . ASN A 1 286 ? 10.984 11.523 -15.703 1 95.69 286 ASN A N 1
ATOM 2241 C CA . ASN A 1 286 ? 11.336 12.938 -15.711 1 95.69 286 ASN A CA 1
ATOM 2242 C C . ASN A 1 286 ? 12.719 13.18 -15.117 1 95.69 286 ASN A C 1
ATOM 2244 O O . ASN A 1 286 ? 13.344 14.211 -15.383 1 95.69 286 ASN A O 1
ATOM 2248 N N . THR A 1 287 ? 13.195 12.312 -14.32 1 94.69 287 THR A N 1
ATOM 2249 C CA . THR A 1 287 ? 14.461 12.484 -13.609 1 94.69 287 THR A CA 1
ATOM 2250 C C . THR A 1 287 ? 15.516 11.516 -14.141 1 94.69 287 THR A C 1
ATOM 2252 O O . THR A 1 287 ? 15.359 10.305 -14.031 1 94.69 287 THR A O 1
ATOM 2255 N N . PRO A 1 288 ? 16.562 12.055 -14.641 1 93.88 288 PRO A N 1
ATOM 2256 C CA . PRO A 1 288 ? 17.609 11.18 -15.18 1 93.88 288 PRO A CA 1
ATOM 2257 C C . PRO A 1 288 ? 18.344 10.414 -14.094 1 93.88 288 PRO A C 1
ATOM 2259 O O . PRO A 1 288 ? 18.484 10.906 -12.969 1 93.88 288 PRO A O 1
ATOM 2262 N N . GLY A 1 289 ? 18.812 9.258 -14.406 1 93.44 289 GLY A N 1
ATOM 2263 C CA . GLY A 1 289 ? 19.688 8.508 -13.523 1 93.44 289 GLY A CA 1
ATOM 2264 C C . GLY A 1 289 ? 18.938 7.559 -12.609 1 93.44 289 GLY A C 1
ATOM 2265 O O . GLY A 1 289 ? 19.516 6.988 -11.688 1 93.44 289 GLY A O 1
ATOM 2266 N N . CYS A 1 290 ? 17.625 7.398 -12.812 1 94.06 290 CYS A N 1
ATOM 2267 C CA . CYS A 1 290 ? 16.828 6.484 -12.008 1 94.06 290 CYS A CA 1
ATOM 2268 C C . CYS A 1 290 ? 17 5.047 -12.484 1 94.06 290 CYS A C 1
ATOM 2270 O O . CYS A 1 290 ? 16.125 4.5 -13.148 1 94.06 290 CYS A O 1
ATOM 2272 N N . SER A 1 291 ? 17.984 4.387 -12.031 1 93.19 291 SER A N 1
ATOM 2273 C CA . SER A 1 291 ? 18.344 3.051 -12.508 1 93.19 291 SER A CA 1
ATOM 2274 C C . SER A 1 291 ? 17.328 2.014 -12.039 1 93.19 291 SER A C 1
ATOM 2276 O O . SER A 1 291 ? 17.188 0.95 -12.641 1 93.19 291 SER A O 1
ATOM 2278 N N . TRP A 1 292 ? 16.625 2.354 -10.898 1 94.12 292 TRP A N 1
ATOM 2279 C CA . TRP A 1 292 ? 15.641 1.416 -10.367 1 94.12 292 TRP A CA 1
ATOM 2280 C C . TRP A 1 292 ? 14.5 1.198 -11.359 1 94.12 292 TRP A C 1
ATOM 2282 O O . TRP A 1 292 ? 13.766 0.212 -11.258 1 94.12 292 TRP A O 1
ATOM 2292 N N . MET A 1 293 ? 14.305 2.094 -12.328 1 96.69 293 MET A N 1
ATOM 2293 C CA . MET A 1 293 ? 13.266 1.986 -13.344 1 96.69 293 MET A CA 1
ATOM 2294 C C . MET A 1 293 ? 13.414 0.694 -14.141 1 96.69 293 MET A C 1
ATOM 2296 O O . MET A 1 293 ? 12.414 0.061 -14.492 1 96.69 293 MET A O 1
ATOM 2300 N N . LEU A 1 294 ? 14.594 0.285 -14.422 1 94.94 294 LEU A N 1
ATOM 2301 C CA . LEU A 1 294 ? 14.867 -0.847 -15.305 1 94.94 294 LEU A CA 1
ATOM 2302 C C . LEU A 1 294 ? 14.32 -2.141 -14.711 1 94.94 294 LEU A C 1
ATOM 2304 O O . LEU A 1 294 ? 13.781 -2.984 -15.43 1 94.94 294 LEU A O 1
ATOM 2308 N N . ASP A 1 295 ? 14.406 -2.303 -13.43 1 96.25 295 ASP A N 1
ATOM 2309 C CA . ASP A 1 295 ? 13.938 -3.52 -12.773 1 96.25 295 ASP A CA 1
ATOM 2310 C C . ASP A 1 295 ? 12.461 -3.41 -12.398 1 96.25 295 ASP A C 1
ATOM 2312 O O . ASP A 1 295 ? 11.68 -4.324 -12.672 1 96.25 295 ASP A O 1
ATOM 2316 N N . TRP A 1 296 ? 12.062 -2.301 -11.922 1 97.69 296 TRP A N 1
ATOM 2317 C CA . TRP A 1 296 ? 10.727 -2.145 -11.359 1 97.69 296 TRP A CA 1
ATOM 2318 C C . TRP A 1 296 ? 9.672 -2.109 -12.461 1 97.69 296 TRP A C 1
ATOM 2320 O O . TRP A 1 296 ? 8.531 -2.51 -12.25 1 97.69 296 TRP A O 1
ATOM 2330 N N . THR A 1 297 ? 10.031 -1.615 -13.617 1 98.31 297 THR A N 1
ATOM 2331 C CA . THR A 1 297 ? 9.07 -1.579 -14.703 1 98.31 297 THR A CA 1
ATOM 2332 C C . THR A 1 297 ? 8.742 -2.99 -15.188 1 98.31 297 THR A C 1
ATOM 2334 O O . THR A 1 297 ? 7.59 -3.293 -15.508 1 98.31 297 THR A O 1
ATOM 2337 N N . VAL A 1 298 ? 9.766 -3.877 -15.195 1 98 298 VAL A N 1
ATOM 2338 C CA . VAL A 1 298 ? 9.547 -5.262 -15.594 1 98 298 VAL A CA 1
ATOM 2339 C C . VAL A 1 298 ? 8.695 -5.973 -14.539 1 98 298 VAL A C 1
ATOM 2341 O O . VAL A 1 298 ? 7.73 -6.66 -14.875 1 98 298 VAL A O 1
ATOM 2344 N N . PHE A 1 299 ? 9.047 -5.793 -13.297 1 98.31 299 PHE A N 1
ATOM 2345 C CA . PHE A 1 299 ? 8.305 -6.359 -12.18 1 98.31 299 PHE A CA 1
ATOM 2346 C C . PHE A 1 299 ? 6.848 -5.926 -12.219 1 98.31 299 PHE A C 1
ATOM 2348 O O . PHE A 1 299 ? 5.941 -6.754 -12.109 1 98.31 299 PHE A O 1
ATOM 2355 N N . PHE A 1 300 ? 6.633 -4.668 -12.422 1 98.75 300 PHE A N 1
ATOM 2356 C CA . PHE A 1 300 ? 5.297 -4.082 -12.422 1 98.75 300 PHE A CA 1
ATOM 2357 C C . PHE A 1 300 ? 4.512 -4.527 -13.648 1 98.75 300 PHE A C 1
ATOM 2359 O O . PHE A 1 300 ? 3.303 -4.758 -13.562 1 98.75 300 PHE A O 1
ATOM 2366 N N . ALA A 1 301 ? 5.121 -4.555 -14.773 1 98.62 301 ALA A N 1
ATOM 2367 C CA . ALA A 1 301 ? 4.457 -5.02 -15.992 1 98.62 301 ALA A CA 1
ATOM 2368 C C . ALA A 1 301 ? 3.9 -6.43 -15.812 1 98.62 301 ALA A C 1
ATOM 2370 O O . ALA A 1 301 ? 2.779 -6.719 -16.234 1 98.62 301 ALA A O 1
ATOM 2371 N N . GLY A 1 302 ? 4.715 -7.312 -15.203 1 98.44 302 GLY A N 1
ATOM 2372 C CA . GLY A 1 302 ? 4.23 -8.656 -14.922 1 98.44 302 GLY A CA 1
ATOM 2373 C C . GLY A 1 302 ? 3.031 -8.68 -14 1 98.44 302 GLY A C 1
ATOM 2374 O O . GLY A 1 302 ? 2.08 -9.43 -14.227 1 98.44 302 GLY A O 1
ATOM 2375 N N . ALA A 1 303 ? 3.086 -7.855 -13 1 98.62 303 ALA A N 1
ATOM 2376 C CA . ALA A 1 303 ? 1.997 -7.789 -12.031 1 98.62 303 ALA A CA 1
ATOM 2377 C C . ALA A 1 303 ? 0.697 -7.344 -12.688 1 98.62 303 ALA A C 1
ATOM 2379 O O . ALA A 1 303 ? -0.353 -7.961 -12.492 1 98.62 303 ALA A O 1
ATOM 2380 N N . VAL A 1 304 ? 0.753 -6.309 -13.508 1 98.62 304 VAL A N 1
ATOM 2381 C CA . VAL A 1 304 ? -0.451 -5.738 -14.102 1 98.62 304 VAL A CA 1
ATOM 2382 C C . VAL A 1 304 ? -0.985 -6.672 -15.188 1 98.62 304 VAL A C 1
ATOM 2384 O O . VAL A 1 304 ? -2.197 -6.848 -15.32 1 98.62 304 VAL A O 1
ATOM 2387 N N . ALA A 1 305 ? -0.074 -7.254 -15.93 1 98.25 305 ALA A N 1
ATOM 2388 C CA . ALA A 1 305 ? -0.512 -8.18 -16.969 1 98.25 305 ALA A CA 1
ATOM 2389 C C . ALA A 1 305 ? -1.316 -9.336 -16.375 1 98.25 305 ALA A C 1
ATOM 2391 O O . ALA A 1 305 ? -2.396 -9.664 -16.875 1 98.25 305 ALA A O 1
ATOM 2392 N N . GLN A 1 306 ? -0.781 -9.898 -15.359 1 98.44 306 GLN A N 1
ATOM 2393 C CA . GLN A 1 306 ? -1.458 -11.016 -14.711 1 98.44 306 GLN A CA 1
ATOM 2394 C C . GLN A 1 306 ? -2.795 -10.578 -14.125 1 98.44 306 GLN A C 1
ATOM 2396 O O . GLN A 1 306 ? -3.807 -11.266 -14.289 1 98.44 306 GLN A O 1
ATOM 2401 N N . SER A 1 307 ? -2.811 -9.492 -13.398 1 97.88 307 SER A N 1
ATOM 2402 C CA . SER A 1 307 ? -4.031 -9.039 -12.734 1 97.88 307 SER A CA 1
ATOM 2403 C C . SER A 1 307 ? -5.098 -8.641 -13.75 1 97.88 307 SER A C 1
ATOM 2405 O O . SER A 1 307 ? -6.277 -8.93 -13.562 1 97.88 307 SER A O 1
ATOM 2407 N N . GLN A 1 308 ? -4.664 -8 -14.82 1 98.06 308 GLN A N 1
ATOM 2408 C CA . GLN A 1 308 ? -5.621 -7.582 -15.836 1 98.06 308 GLN A CA 1
ATOM 2409 C C . GLN A 1 308 ? -6.164 -8.789 -16.609 1 98.06 308 GLN A C 1
ATOM 2411 O O . GLN A 1 308 ? -7.324 -8.789 -17.031 1 98.06 308 GLN A O 1
ATOM 2416 N N . TRP A 1 309 ? -5.309 -9.773 -16.812 1 98 309 TRP A N 1
ATOM 2417 C CA . TRP A 1 309 ? -5.766 -11.016 -17.422 1 98 309 TRP A CA 1
ATOM 2418 C C . TRP A 1 309 ? -6.879 -11.648 -16.609 1 98 309 TRP A C 1
ATOM 2420 O O . TRP A 1 309 ? -7.926 -12.023 -17.141 1 98 309 TRP A O 1
ATOM 2430 N N . CYS A 1 310 ? -6.684 -11.719 -15.328 1 98.12 310 CYS A N 1
ATOM 2431 C CA . CYS A 1 310 ? -7.656 -12.352 -14.438 1 98.12 310 CYS A CA 1
ATOM 2432 C C . CYS A 1 310 ? -8.922 -11.508 -14.336 1 98.12 310 CYS A C 1
ATOM 2434 O O . CYS A 1 310 ? -10.031 -12.039 -14.406 1 98.12 310 CYS A O 1
ATOM 2436 N N . HIS A 1 311 ? -8.75 -10.219 -14.242 1 98 311 HIS A N 1
ATOM 2437 C CA . HIS A 1 311 ? -9.891 -9.336 -14.055 1 98 311 HIS A CA 1
ATOM 2438 C C . HIS A 1 311 ? -10.75 -9.266 -15.312 1 98 311 HIS A C 1
ATOM 2440 O O . HIS A 1 311 ? -11.969 -9.453 -15.25 1 98 311 HIS A O 1
ATOM 2446 N N . LEU A 1 312 ? -10.117 -8.945 -16.406 1 97.69 312 LEU A N 1
ATOM 2447 C CA . LEU A 1 312 ? -10.852 -8.859 -17.672 1 97.69 312 LEU A CA 1
ATOM 2448 C C . LEU A 1 312 ? -11.438 -10.211 -18.062 1 97.69 312 LEU A C 1
ATOM 2450 O O . LEU A 1 312 ? -12.586 -10.289 -18.484 1 97.69 312 LEU A O 1
ATOM 2454 N N . GLY A 1 313 ? -10.633 -11.242 -17.875 1 97.88 313 GLY A N 1
ATOM 2455 C CA . GLY A 1 313 ? -11.117 -12.578 -18.156 1 97.88 313 GLY A CA 1
ATOM 2456 C C . GLY A 1 313 ? -12.328 -12.961 -17.328 1 97.88 313 GLY A C 1
ATOM 2457 O O . GLY A 1 313 ? -13.297 -13.531 -17.844 1 97.88 313 GLY A O 1
ATOM 2458 N N . ALA A 1 314 ? -12.273 -12.672 -16.078 1 98 314 ALA A N 1
ATOM 2459 C CA . ALA A 1 314 ? -13.383 -13 -15.18 1 98 314 ALA A CA 1
ATOM 2460 C C . ALA A 1 314 ? -14.633 -12.195 -15.531 1 98 314 ALA A C 1
ATOM 2462 O O . ALA A 1 314 ? -15.758 -12.688 -15.398 1 98 314 ALA A O 1
ATOM 2463 N N . SER A 1 315 ? -14.461 -10.969 -15.977 1 97.5 315 SER A N 1
ATOM 2464 C CA . SER A 1 315 ? -15.578 -10.094 -16.312 1 97.5 315 SER A CA 1
ATOM 2465 C C . SER A 1 315 ? -16.312 -10.594 -17.547 1 97.5 315 SER A C 1
ATOM 2467 O O . SER A 1 315 ? -17.469 -10.227 -17.781 1 97.5 315 SER A O 1
ATOM 2469 N N . LEU A 1 316 ? -15.625 -11.391 -18.359 1 96.62 316 LEU A N 1
ATOM 2470 C CA . LEU A 1 316 ? -16.203 -11.859 -19.625 1 96.62 316 LEU A CA 1
ATOM 2471 C C . LEU A 1 316 ? -16.547 -13.344 -19.547 1 96.62 316 LEU A C 1
ATOM 2473 O O . LEU A 1 316 ? -17.312 -13.844 -20.359 1 96.62 316 LEU A O 1
ATOM 2477 N N . HIS A 1 317 ? -16.047 -14.016 -18.594 1 96.88 317 HIS A N 1
ATOM 2478 C CA . HIS A 1 317 ? -16.109 -15.469 -18.516 1 96.88 317 HIS A CA 1
ATOM 2479 C C . HIS A 1 317 ? -17.547 -15.938 -18.281 1 96.88 317 HIS A C 1
ATOM 2481 O O . HIS A 1 317 ? -18.312 -15.281 -17.547 1 96.88 317 HIS A O 1
ATOM 2487 N N . SER A 1 318 ? -17.875 -17.062 -18.781 1 95.38 318 SER A N 1
ATOM 2488 C CA . SER A 1 318 ? -19.219 -17.594 -18.719 1 95.38 318 SER A CA 1
ATOM 2489 C C . SER A 1 318 ? -19.578 -18.047 -17.312 1 95.38 318 SER A C 1
ATOM 2491 O O . SER A 1 318 ? -20.75 -18.125 -16.953 1 95.38 318 SER A O 1
ATOM 2493 N N . ARG A 1 319 ? -18.594 -18.266 -16.5 1 95.19 319 ARG A N 1
ATOM 2494 C CA . ARG A 1 319 ? -18.828 -18.75 -15.148 1 95.19 319 ARG A CA 1
ATOM 2495 C C . ARG A 1 319 ? -19.219 -17.594 -14.227 1 95.19 319 ARG A C 1
ATOM 2497 O O . ARG A 1 319 ? -19.688 -17.812 -13.109 1 95.19 319 ARG A O 1
ATOM 2504 N N . THR A 1 320 ? -18.953 -16.391 -14.648 1 97.31 320 THR A N 1
ATOM 2505 C CA . THR A 1 320 ? -19.453 -15.234 -13.914 1 97.31 320 THR A CA 1
ATOM 2506 C C . THR A 1 320 ? -20.953 -15.039 -14.164 1 97.31 320 THR A C 1
ATOM 2508 O O . THR A 1 320 ? -21.391 -15.047 -15.32 1 97.31 320 THR A O 1
ATOM 2511 N N . PRO A 1 321 ? -21.719 -14.977 -13.094 1 96.38 321 PRO A N 1
ATOM 2512 C CA . PRO A 1 321 ? -23.141 -14.727 -13.305 1 96.38 321 PRO A CA 1
ATOM 2513 C C . PRO A 1 321 ? -23.406 -13.578 -14.273 1 96.38 321 PRO A C 1
ATOM 2515 O O . PRO A 1 321 ? -22.688 -12.578 -14.258 1 96.38 321 PRO A O 1
ATOM 2518 N N . PHE A 1 322 ? -24.422 -13.742 -15.039 1 95.62 322 PHE A N 1
ATOM 2519 C CA . PHE A 1 322 ? -24.734 -12.836 -16.141 1 95.62 322 PHE A CA 1
ATOM 2520 C C . PHE A 1 322 ? -24.875 -11.406 -15.633 1 95.62 322 PHE A C 1
ATOM 2522 O O . PHE A 1 322 ? -24.469 -10.461 -16.297 1 95.62 322 PHE A O 1
ATOM 2529 N N . THR A 1 323 ? -25.375 -11.227 -14.406 1 95.5 323 THR A N 1
ATOM 2530 C CA . THR A 1 323 ? -25.656 -9.914 -13.836 1 95.5 323 THR A CA 1
ATOM 2531 C C . THR A 1 323 ? -24.359 -9.148 -13.57 1 95.5 323 THR A C 1
ATOM 2533 O O . THR A 1 323 ? -24.359 -7.918 -13.484 1 95.5 323 THR A O 1
ATOM 2536 N N . TYR A 1 324 ? -23.266 -9.891 -13.477 1 96.88 324 TYR A N 1
ATOM 2537 C CA . TYR A 1 324 ? -22 -9.25 -13.141 1 96.88 324 TYR A CA 1
ATOM 2538 C C . TYR A 1 324 ? -21.109 -9.141 -14.359 1 96.88 324 TYR A C 1
ATOM 2540 O O . TYR A 1 324 ? -20 -8.602 -14.281 1 96.88 324 TYR A O 1
ATOM 2548 N N . ARG A 1 325 ? -21.516 -9.602 -15.477 1 96.94 325 ARG A N 1
ATOM 2549 C CA . ARG A 1 325 ? -20.703 -9.531 -16.688 1 96.94 325 ARG A CA 1
ATOM 2550 C C . ARG A 1 325 ? -20.812 -8.156 -17.344 1 96.94 325 ARG A C 1
ATOM 2552 O O . ARG A 1 325 ? -21.734 -7.395 -17.047 1 96.94 325 ARG A O 1
ATOM 2559 N N . ILE A 1 326 ? -19.906 -7.84 -18.188 1 96.88 326 ILE A N 1
ATOM 2560 C CA . ILE A 1 326 ? -19.922 -6.562 -18.906 1 96.88 326 ILE A CA 1
ATOM 2561 C C . ILE A 1 326 ? -21.125 -6.492 -19.844 1 96.88 326 ILE A C 1
ATOM 2563 O O . ILE A 1 326 ? -21.344 -7.402 -20.641 1 96.88 326 ILE A O 1
ATOM 2567 N N . PRO A 1 327 ? -21.844 -5.441 -19.703 1 95.75 327 PRO A N 1
ATOM 2568 C CA . PRO A 1 327 ? -22.969 -5.289 -20.641 1 95.75 327 PRO A CA 1
ATOM 2569 C C . PRO A 1 327 ? -22.516 -5.254 -22.094 1 95.75 327 PRO A C 1
ATOM 2571 O O . PRO A 1 327 ? -21.469 -4.672 -22.406 1 95.75 327 PRO A O 1
ATOM 2574 N N . SER A 1 328 ? -23.312 -5.723 -22.984 1 94.69 328 SER A N 1
ATOM 2575 C CA . SER A 1 328 ? -22.969 -5.891 -24.391 1 94.69 328 SER A CA 1
ATOM 2576 C C . SER A 1 328 ? -22.703 -4.547 -25.062 1 94.69 328 SER A C 1
ATOM 2578 O O . SER A 1 328 ? -21.828 -4.441 -25.938 1 94.69 328 SER A O 1
ATOM 2580 N N . ASP A 1 329 ? -23.406 -3.535 -24.625 1 95.56 329 ASP A N 1
ATOM 2581 C CA . ASP A 1 329 ? -23.281 -2.236 -25.281 1 95.56 329 ASP A CA 1
ATOM 2582 C C . ASP A 1 329 ? -22.016 -1.511 -24.844 1 95.56 329 ASP A C 1
ATOM 2584 O O . ASP A 1 329 ? -21.594 -0.552 -25.484 1 95.56 329 ASP A O 1
ATOM 2588 N N . LYS A 1 330 ? -21.391 -1.976 -23.766 1 96.62 330 LYS A N 1
ATOM 2589 C CA . LYS A 1 330 ? -20.203 -1.311 -23.25 1 96.62 330 LYS A CA 1
ATOM 2590 C C . LYS A 1 330 ? -18.984 -2.232 -23.328 1 96.62 330 LYS A C 1
ATOM 2592 O O . LYS A 1 330 ? -17.922 -1.926 -22.766 1 96.62 330 LYS A O 1
ATOM 2597 N N . LEU A 1 331 ? -19.094 -3.279 -23.984 1 96.56 331 LEU A N 1
ATOM 2598 C CA . LEU A 1 331 ? -18.062 -4.316 -24.047 1 96.56 331 LEU A CA 1
ATOM 2599 C C . LEU A 1 331 ? -16.75 -3.746 -24.547 1 96.56 331 LEU A C 1
ATOM 2601 O O . LEU A 1 331 ? -15.719 -3.857 -23.859 1 96.56 331 LEU A O 1
ATOM 2605 N N . TRP A 1 332 ? -16.781 -3.061 -25.562 1 96.44 332 TRP A N 1
ATOM 2606 C CA . TRP A 1 332 ? -15.547 -2.656 -26.25 1 96.44 332 TRP A CA 1
ATOM 2607 C C . TRP A 1 332 ? -14.859 -1.523 -25.484 1 96.44 332 TRP A C 1
ATOM 2609 O O . TRP A 1 332 ? -13.648 -1.561 -25.281 1 96.44 332 TRP A O 1
ATOM 2619 N N . PRO A 1 333 ? -15.609 -0.566 -25 1 96.25 333 PRO A N 1
ATOM 2620 C CA . PRO A 1 333 ? -14.938 0.458 -24.203 1 96.25 333 PRO A CA 1
ATOM 2621 C C . PRO A 1 333 ? -14.281 -0.112 -22.938 1 96.25 333 PRO A C 1
ATOM 2623 O O . PRO A 1 333 ? -13.172 0.295 -22.578 1 96.25 333 PRO A O 1
ATOM 2626 N N . VAL A 1 334 ? -14.914 -1.021 -22.344 1 96.88 334 VAL A N 1
ATOM 2627 C CA . VAL A 1 334 ? -14.375 -1.611 -21.109 1 96.88 334 VAL A CA 1
ATOM 2628 C C . VAL A 1 334 ? -13.133 -2.445 -21.453 1 96.88 334 VAL A C 1
ATOM 2630 O O . VAL A 1 334 ? -12.109 -2.346 -20.766 1 96.88 334 VAL A O 1
ATOM 2633 N N . ILE A 1 335 ? -13.227 -3.201 -22.516 1 97.44 335 ILE A N 1
ATOM 2634 C CA . ILE A 1 335 ? -12.094 -4.023 -22.938 1 97.44 335 ILE A CA 1
ATOM 2635 C C . ILE A 1 335 ? -10.922 -3.125 -23.328 1 97.44 335 ILE A C 1
ATOM 2637 O O . ILE A 1 335 ? -9.781 -3.359 -22.922 1 97.44 335 ILE A O 1
ATOM 2641 N N . ALA A 1 336 ? -11.195 -2.105 -24.062 1 96.94 336 ALA A N 1
ATOM 2642 C CA . ALA A 1 336 ? -10.148 -1.212 -24.547 1 96.94 336 ALA A CA 1
ATOM 2643 C C . ALA A 1 336 ? -9.414 -0.54 -23.391 1 96.94 336 ALA A C 1
ATOM 2645 O O . ALA A 1 336 ? -8.18 -0.467 -23.375 1 96.94 336 ALA A O 1
ATOM 2646 N N . LEU A 1 337 ? -10.125 -0.105 -22.422 1 96.12 337 LEU A N 1
ATOM 2647 C CA . LEU A 1 337 ? -9.531 0.584 -21.281 1 96.12 337 LEU A CA 1
ATOM 2648 C C . LEU A 1 337 ? -8.688 -0.375 -20.453 1 96.12 337 LEU A C 1
ATOM 2650 O O . LEU A 1 337 ? -7.598 -0.017 -20 1 96.12 337 LEU A O 1
ATOM 2654 N N . ASN A 1 338 ? -9.172 -1.531 -20.281 1 97.06 338 ASN A N 1
ATOM 2655 C CA . ASN A 1 338 ? -8.438 -2.5 -19.484 1 97.06 338 ASN A CA 1
ATOM 2656 C C . ASN A 1 338 ? -7.211 -3.023 -20.219 1 97.06 338 ASN A C 1
ATOM 2658 O O . ASN A 1 338 ? -6.172 -3.273 -19.594 1 97.06 338 ASN A O 1
ATOM 2662 N N . VAL A 1 339 ? -7.348 -3.17 -21.484 1 97.12 339 VAL A N 1
ATOM 2663 C CA . VAL A 1 339 ? -6.195 -3.588 -22.281 1 97.12 339 VAL A CA 1
ATOM 2664 C C . VAL A 1 339 ? -5.137 -2.486 -22.281 1 97.12 339 VAL A C 1
ATOM 2666 O O . VAL A 1 339 ? -3.941 -2.77 -22.188 1 97.12 339 VAL A O 1
ATOM 2669 N N . LEU A 1 340 ? -5.598 -1.282 -22.328 1 96.81 340 LEU A N 1
ATOM 2670 C CA . LEU A 1 340 ? -4.668 -0.161 -22.25 1 96.81 340 LEU A CA 1
ATOM 2671 C C . LEU A 1 340 ? -3.961 -0.13 -20.906 1 96.81 340 LEU A C 1
ATOM 2673 O O . LEU A 1 340 ? -2.758 0.132 -20.828 1 96.81 340 LEU A O 1
ATOM 2677 N N . LEU A 1 341 ? -4.711 -0.399 -19.875 1 97.25 341 LEU A N 1
ATOM 2678 C CA . LEU A 1 341 ? -4.141 -0.421 -18.531 1 97.25 341 LEU A CA 1
ATOM 2679 C C . LEU A 1 341 ? -3.041 -1.475 -18.422 1 97.25 341 LEU A C 1
ATOM 2681 O O . LEU A 1 341 ? -2.066 -1.289 -17.688 1 97.25 341 LEU A O 1
ATOM 2685 N N . ALA A 1 342 ? -3.164 -2.545 -19.156 1 96.94 342 ALA A N 1
ATOM 2686 C CA . ALA A 1 342 ? -2.154 -3.602 -19.156 1 96.94 342 ALA A CA 1
ATOM 2687 C C . ALA A 1 342 ? -0.995 -3.246 -20.078 1 96.94 342 ALA A C 1
ATOM 2689 O O . ALA A 1 342 ? 0.159 -3.574 -19.797 1 96.94 342 ALA A O 1
ATOM 2690 N N . ALA A 1 343 ? -1.297 -2.584 -21.141 1 97.94 343 ALA A N 1
ATOM 2691 C CA . ALA A 1 343 ? -0.309 -2.307 -22.188 1 97.94 343 ALA A CA 1
ATOM 2692 C C . ALA A 1 343 ? 0.668 -1.222 -21.734 1 97.94 343 ALA A C 1
ATOM 2694 O O . ALA A 1 343 ? 1.854 -1.269 -22.078 1 97.94 343 ALA A O 1
ATOM 2695 N N . VAL A 1 344 ? 0.202 -0.325 -20.938 1 98.25 344 VAL A N 1
ATOM 2696 C CA . VAL A 1 344 ? 1.007 0.84 -20.594 1 98.25 344 VAL A CA 1
ATOM 2697 C C . VAL A 1 344 ? 2.234 0.401 -19.797 1 98.25 344 VAL A C 1
ATOM 2699 O O . VAL A 1 344 ? 3.365 0.738 -20.156 1 98.25 344 VAL A O 1
ATOM 2702 N N . PRO A 1 345 ? 2.088 -0.377 -18.781 1 98.19 345 PRO A N 1
ATOM 2703 C CA . PRO A 1 345 ? 3.279 -0.836 -18.062 1 98.19 345 PRO A CA 1
ATOM 2704 C C . PRO A 1 345 ? 4.195 -1.697 -18.938 1 98.19 345 PRO A C 1
ATOM 2706 O O . PRO A 1 345 ? 5.422 -1.633 -18.797 1 98.19 345 PRO A O 1
ATOM 2709 N N . ALA A 1 346 ? 3.631 -2.477 -19.812 1 98.19 346 ALA A N 1
ATOM 2710 C CA . ALA A 1 346 ? 4.434 -3.297 -20.719 1 98.19 346 ALA A CA 1
ATOM 2711 C C . ALA A 1 346 ? 5.254 -2.426 -21.656 1 98.19 346 ALA A C 1
ATOM 2713 O O . ALA A 1 346 ? 6.43 -2.703 -21.906 1 98.19 346 ALA A O 1
ATOM 2714 N N . LEU A 1 347 ? 4.609 -1.402 -22.156 1 98.25 347 LEU A N 1
ATOM 2715 C CA . LEU A 1 347 ? 5.293 -0.474 -23.047 1 98.25 347 LEU A CA 1
ATOM 2716 C C . LEU A 1 347 ? 6.395 0.279 -22.312 1 98.25 347 LEU A C 1
ATOM 2718 O O . LEU A 1 347 ? 7.457 0.542 -22.875 1 98.25 347 LEU A O 1
ATOM 2722 N N . LEU A 1 348 ? 6.113 0.621 -21.125 1 98.5 348 LEU A N 1
ATOM 2723 C CA . LEU A 1 348 ? 7.125 1.29 -20.312 1 98.5 348 LEU A CA 1
ATOM 2724 C C . LEU A 1 348 ? 8.336 0.388 -20.094 1 98.5 348 LEU A C 1
ATOM 2726 O O . LEU A 1 348 ? 9.477 0.837 -20.219 1 98.5 348 LEU A O 1
ATOM 2730 N N . ALA A 1 349 ? 8.086 -0.843 -19.781 1 97.88 349 ALA A N 1
ATOM 2731 C CA . ALA A 1 349 ? 9.172 -1.797 -19.594 1 97.88 349 ALA A CA 1
ATOM 2732 C C . ALA A 1 349 ? 9.992 -1.965 -20.859 1 97.88 349 ALA A C 1
ATOM 2734 O O . ALA A 1 349 ? 11.219 -2.029 -20.812 1 97.88 349 ALA A O 1
ATOM 2735 N N . LEU A 1 350 ? 9.297 -2.01 -21.969 1 97.06 350 LEU A N 1
ATOM 2736 C CA . LEU A 1 350 ? 9.969 -2.143 -23.25 1 97.06 350 LEU A CA 1
ATOM 2737 C C . LEU A 1 350 ? 10.828 -0.914 -23.547 1 97.06 350 LEU A C 1
ATOM 2739 O O . LEU A 1 350 ? 11.961 -1.04 -24 1 97.06 350 LEU A O 1
ATOM 2743 N N . ARG A 1 351 ? 10.258 0.227 -23.25 1 97 351 ARG A N 1
ATOM 2744 C CA . ARG A 1 351 ? 11 1.472 -23.422 1 97 351 ARG A CA 1
ATOM 2745 C C . ARG A 1 351 ? 12.258 1.489 -22.562 1 97 351 ARG A C 1
ATOM 2747 O O . ARG A 1 351 ? 13.328 1.887 -23.016 1 97 351 ARG A O 1
ATOM 2754 N N . CYS A 1 352 ? 12.188 1.073 -21.359 1 94.94 352 CYS A N 1
ATOM 2755 C CA . CYS A 1 352 ? 13.328 1.062 -20.453 1 94.94 352 CYS A CA 1
ATOM 2756 C C . CYS A 1 352 ? 14.375 0.051 -20.906 1 94.94 352 CYS A C 1
ATOM 2758 O O . CYS A 1 352 ? 15.578 0.283 -20.75 1 94.94 352 CYS A O 1
ATOM 2760 N N . HIS A 1 353 ? 13.93 -1.005 -21.5 1 91.62 353 HIS A N 1
ATOM 2761 C CA . HIS A 1 353 ? 14.828 -2.068 -21.922 1 91.62 353 HIS A CA 1
ATOM 2762 C C . HIS A 1 353 ? 15.531 -1.696 -23.234 1 91.62 353 HIS A C 1
ATOM 2764 O O . HIS A 1 353 ? 16.719 -2.004 -23.406 1 91.62 353 HIS A O 1
ATOM 2770 N N . THR A 1 354 ? 14.828 -1.052 -24.078 1 91.88 354 THR A N 1
ATOM 2771 C CA . THR A 1 354 ? 15.367 -0.753 -25.406 1 91.88 354 THR A CA 1
ATOM 2772 C C . THR A 1 354 ? 16.328 0.431 -25.344 1 91.88 354 THR A C 1
ATOM 2774 O O . THR A 1 354 ? 17.312 0.474 -26.078 1 91.88 354 THR A O 1
ATOM 2777 N N . SER A 1 355 ? 16.031 1.386 -24.531 1 91.25 355 SER A N 1
ATOM 2778 C CA . SER A 1 355 ? 16.875 2.576 -24.406 1 91.25 355 SER A CA 1
ATOM 2779 C C . SER A 1 355 ? 17.125 2.92 -22.953 1 91.25 355 SER A C 1
ATOM 2781 O O . SER A 1 355 ? 16.609 3.912 -22.438 1 91.25 355 SER A O 1
ATOM 2783 N N . PRO A 1 356 ? 18.078 2.277 -22.391 1 92.12 356 PRO A N 1
ATOM 2784 C CA . PRO A 1 356 ? 18.312 2.416 -20.953 1 92.12 356 PRO A CA 1
ATOM 2785 C C . PRO A 1 356 ? 19.219 3.588 -20.609 1 92.12 356 PRO A C 1
ATOM 2787 O O . PRO A 1 356 ? 19.406 3.902 -19.422 1 92.12 356 PRO A O 1
ATOM 2790 N N . ALA A 1 357 ? 19.797 4.301 -21.5 1 90.75 357 ALA A N 1
ATOM 2791 C CA . ALA A 1 357 ? 20.828 5.312 -21.281 1 90.75 357 ALA A CA 1
ATOM 2792 C C . ALA A 1 357 ? 20.328 6.398 -20.328 1 90.75 357 ALA A C 1
ATOM 2794 O O . ALA A 1 357 ? 21.078 6.844 -19.453 1 90.75 357 ALA A O 1
ATOM 2795 N N . PHE A 1 358 ? 19.094 6.797 -20.516 1 92.94 358 PHE A N 1
ATOM 2796 C CA . PHE A 1 358 ? 18.531 7.879 -19.703 1 92.94 358 PHE A CA 1
ATOM 2797 C C . PHE A 1 358 ? 18.469 7.484 -18.234 1 92.94 358 PHE A C 1
ATOM 2799 O O . PHE A 1 358 ? 18.609 8.336 -17.359 1 92.94 358 PHE A O 1
ATOM 2806 N N . PHE A 1 359 ? 18.359 6.234 -17.953 1 94.12 359 PHE A N 1
ATOM 2807 C CA . PHE A 1 359 ? 18.109 5.754 -16.609 1 94.12 359 PHE A CA 1
ATOM 2808 C C . PHE A 1 359 ? 19.406 5.297 -15.938 1 94.12 359 PHE A C 1
ATOM 2810 O O . PHE A 1 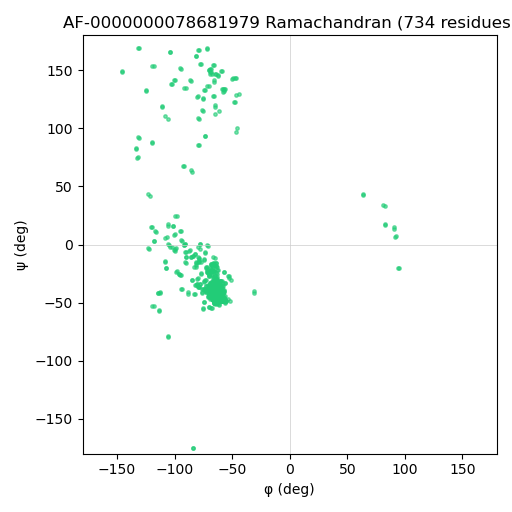359 ? 19.406 4.93 -14.766 1 94.12 359 PHE A O 1
ATOM 2817 N N . GLN A 1 360 ? 20.453 5.352 -16.688 1 90.62 360 GLN A N 1
ATOM 2818 C CA . GLN A 1 360 ? 21.734 4.922 -16.141 1 90.62 360 GLN A CA 1
ATOM 2819 C C . GLN A 1 360 ? 22.328 5.992 -15.227 1 90.62 360 GLN A C 1
ATOM 2821 O O . GLN A 1 360 ? 22.047 7.18 -15.375 1 90.62 360 GLN A O 1
ATOM 2826 N N . LYS A 1 361 ? 23.172 5.594 -14.305 1 85.62 361 LYS A N 1
ATOM 2827 C CA . LYS A 1 361 ? 23.844 6.543 -13.422 1 85.62 361 LYS A CA 1
ATOM 2828 C C . LYS A 1 361 ? 24.797 7.449 -14.203 1 85.62 361 LYS A C 1
ATOM 2830 O O . LYS A 1 361 ? 25.469 6.992 -15.125 1 85.62 361 LYS A O 1
ATOM 2835 N N . PRO A 1 362 ? 24.734 8.719 -13.734 1 78.19 362 PRO A N 1
ATOM 2836 C CA . PRO A 1 362 ? 25.625 9.625 -14.461 1 78.19 362 PRO A CA 1
ATOM 2837 C C . PRO A 1 362 ? 27.109 9.266 -14.273 1 78.19 362 PRO A C 1
ATOM 2839 O O . PRO A 1 362 ? 27.516 8.859 -13.188 1 78.19 362 PRO A O 1
ATOM 2842 N N . VAL A 1 363 ? 27.812 8.969 -15.352 1 65.62 363 VAL A N 1
ATOM 2843 C CA . VAL A 1 363 ? 29.25 8.734 -15.273 1 65.62 363 VAL A CA 1
ATOM 2844 C C . VAL A 1 363 ? 29.984 10.062 -15.133 1 65.62 363 VAL A C 1
ATOM 2846 O O . VAL A 1 363 ? 29.719 11.016 -15.867 1 65.62 363 VAL A O 1
ATOM 2849 N N . PRO A 1 364 ? 30.641 10.242 -14 1 60.47 364 PRO A N 1
ATOM 2850 C CA . PRO A 1 364 ? 31.422 11.477 -13.93 1 60.47 364 PRO A CA 1
ATOM 2851 C C . PRO A 1 364 ? 32.281 11.695 -15.172 1 60.47 364 PRO A C 1
ATOM 2853 O O . PRO A 1 364 ? 32.75 10.734 -15.789 1 60.47 364 PRO A O 1
ATOM 2856 N N . MET A 1 365 ? 32.156 12.773 -15.875 1 54.66 365 MET A N 1
ATOM 2857 C CA . MET A 1 365 ? 32.906 13.148 -17.062 1 54.66 365 MET A CA 1
ATOM 2858 C C . MET A 1 365 ? 34.344 12.57 -17 1 54.66 365 MET A C 1
ATOM 2860 O O . MET A 1 365 ? 34.906 12.227 -18.047 1 54.66 365 MET A O 1
ATOM 2864 N N . GLY A 1 366 ? 34.969 12.578 -15.914 1 48.12 366 GLY A N 1
ATOM 2865 C CA . GLY A 1 366 ? 36.375 12.297 -15.93 1 48.12 366 GLY A CA 1
ATOM 2866 C C . GLY A 1 366 ? 36.688 10.82 -16.078 1 48.12 366 GLY A C 1
ATOM 2867 O O . GLY A 1 366 ? 37.875 10.43 -16.094 1 48.12 366 GLY A O 1
ATOM 2868 N N . GLN A 1 367 ? 35.969 9.984 -15.758 1 44.34 367 GLN A N 1
ATOM 2869 C CA . GLN A 1 367 ? 36.438 8.609 -15.758 1 44.34 367 GLN A CA 1
ATOM 2870 C C . GLN A 1 367 ? 36.281 7.969 -17.125 1 44.34 367 GLN A C 1
ATOM 2872 O O . GLN A 1 367 ? 35.188 7.57 -17.516 1 44.34 367 GLN A O 1
ATOM 2877 N N . THR A 1 368 ? 36.938 8.438 -18.062 1 40.75 368 THR A N 1
ATOM 2878 C CA . THR A 1 368 ? 37.25 7.688 -19.281 1 40.75 368 THR A CA 1
ATOM 2879 C C . THR A 1 368 ? 37.75 6.285 -18.938 1 40.75 368 THR A C 1
ATOM 2881 O O . THR A 1 368 ? 38.719 6.129 -18.188 1 40.75 368 THR A O 1
ATOM 2884 N N . ASN A 1 369 ? 36.844 5.238 -18.969 1 37.72 369 ASN A N 1
ATOM 2885 C CA . ASN A 1 369 ? 37.531 3.963 -19.062 1 37.72 369 ASN A CA 1
ATOM 2886 C C . ASN A 1 369 ? 38.438 3.918 -20.297 1 37.72 369 ASN A C 1
ATOM 2888 O O . ASN A 1 369 ? 38.062 4.434 -21.359 1 37.72 369 ASN A O 1
ATOM 2892 N N . MET B 1 1 ? 16.594 44.812 19.594 1 48.38 1 MET B N 1
ATOM 2893 C CA . MET B 1 1 ? 17 43.406 19.516 1 48.38 1 MET B CA 1
ATOM 2894 C C . MET B 1 1 ? 16.078 42.625 18.578 1 48.38 1 MET B C 1
ATOM 2896 O O . MET B 1 1 ? 14.859 42.719 18.688 1 48.38 1 MET B O 1
ATOM 2900 N N . ARG B 1 2 ? 16.625 42.062 17.453 1 66.81 2 ARG B N 1
ATOM 2901 C CA . ARG B 1 2 ? 15.828 41.375 16.438 1 66.81 2 ARG B CA 1
ATOM 2902 C C . ARG B 1 2 ? 15.18 40.125 17.016 1 66.81 2 ARG B C 1
ATOM 2904 O O . ARG B 1 2 ? 15.836 39.344 17.734 1 66.81 2 ARG B O 1
ATOM 2911 N N . LEU B 1 3 ? 13.875 40.062 17.156 1 82.12 3 LEU B N 1
ATOM 2912 C CA . LEU B 1 3 ? 13.102 38.938 17.672 1 82.12 3 LEU B CA 1
ATOM 2913 C C . LEU B 1 3 ? 13.586 37.625 17.078 1 82.12 3 LEU B C 1
ATOM 2915 O O . LEU B 1 3 ? 13.883 37.531 15.891 1 82.12 3 LEU B O 1
ATOM 2919 N N . PRO B 1 4 ? 13.805 36.75 18.047 1 87.06 4 PRO B N 1
ATOM 2920 C CA . PRO B 1 4 ? 14.148 35.406 17.516 1 87.06 4 PRO B CA 1
ATOM 2921 C C . PRO B 1 4 ? 13.156 34.938 16.453 1 87.06 4 PRO B C 1
ATOM 2923 O O . PRO B 1 4 ? 11.969 35.25 16.531 1 87.06 4 PRO B O 1
ATOM 2926 N N . VAL B 1 5 ? 13.641 34.281 15.469 1 90.19 5 VAL B N 1
ATOM 2927 C CA . VAL B 1 5 ? 12.852 33.875 14.312 1 90.19 5 VAL B CA 1
ATOM 2928 C C . VAL B 1 5 ? 11.664 33.031 14.781 1 90.19 5 VAL B C 1
ATOM 2930 O O . VAL B 1 5 ? 10.562 33.156 14.25 1 90.19 5 VAL B O 1
ATOM 2933 N N . GLU B 1 6 ? 11.875 32.125 15.812 1 91.69 6 GLU B N 1
ATOM 2934 C CA . GLU B 1 6 ? 10.805 31.281 16.344 1 91.69 6 GLU B CA 1
ATOM 2935 C C . GLU B 1 6 ? 9.664 32.125 16.891 1 91.69 6 GLU B C 1
ATOM 2937 O O . GLU B 1 6 ? 8.492 31.766 16.75 1 91.69 6 GLU B O 1
ATOM 2942 N N . VAL B 1 7 ? 10.016 33.156 17.516 1 93.94 7 VAL B N 1
ATOM 2943 C CA . VAL B 1 7 ? 9.016 34.031 18.094 1 93.94 7 VAL B CA 1
ATOM 2944 C C . VAL B 1 7 ? 8.234 34.75 16.969 1 93.94 7 VAL B C 1
ATOM 2946 O O . VAL B 1 7 ? 7.02 34.906 17.078 1 93.94 7 VAL B O 1
ATOM 2949 N N . SER B 1 8 ? 8.93 35.156 15.992 1 93.75 8 SER B N 1
ATOM 2950 C CA . SER B 1 8 ? 8.266 35.781 14.852 1 93.75 8 SER B CA 1
ATOM 2951 C C . SER B 1 8 ? 7.285 34.812 14.195 1 93.75 8 SER B C 1
ATOM 2953 O O . SER B 1 8 ? 6.195 35.219 13.781 1 93.75 8 SER B O 1
ATOM 2955 N N . VAL B 1 9 ? 7.691 33.594 14.094 1 95.88 9 VAL B N 1
ATOM 2956 C CA . VAL B 1 9 ? 6.832 32.594 13.484 1 95.88 9 VAL B CA 1
ATOM 2957 C C . VAL B 1 9 ? 5.594 32.375 14.359 1 95.88 9 VAL B C 1
ATOM 2959 O O . VAL B 1 9 ? 4.48 32.25 13.844 1 95.88 9 VAL B O 1
ATOM 2962 N N . VAL B 1 10 ? 5.793 32.344 15.648 1 97.19 10 VAL B N 1
ATOM 2963 C CA . VAL B 1 10 ? 4.684 32.156 16.578 1 97.19 10 VAL B CA 1
ATOM 2964 C C . VAL B 1 10 ? 3.713 33.312 16.469 1 97.19 10 VAL B C 1
ATOM 2966 O O . VAL B 1 10 ? 2.498 33.125 16.375 1 97.19 10 VAL B O 1
ATOM 2969 N N . LEU B 1 11 ? 4.238 34.5 16.438 1 96.44 11 LEU B N 1
ATOM 2970 C CA . LEU B 1 11 ? 3.406 35.719 16.359 1 96.44 11 LEU B CA 1
ATOM 2971 C C . LEU B 1 11 ? 2.646 35.75 15.039 1 96.44 11 LEU B C 1
ATOM 2973 O O . LEU B 1 11 ? 1.459 36.062 15.008 1 96.44 11 LEU B O 1
ATOM 2977 N N . LEU B 1 12 ? 3.316 35.438 14.031 1 96.62 12 LEU B N 1
ATOM 2978 C CA . LEU B 1 12 ? 2.676 35.406 12.727 1 96.62 12 LEU B CA 1
ATOM 2979 C C . LEU B 1 12 ? 1.569 34.344 12.695 1 96.62 12 LEU B C 1
ATOM 2981 O O . LEU B 1 12 ? 0.501 34.594 12.125 1 96.62 12 LEU B O 1
ATOM 2985 N N . SER B 1 13 ? 1.816 33.188 13.289 1 97.5 13 SER B N 1
ATOM 2986 C CA . SER B 1 13 ? 0.845 32.094 13.312 1 97.5 13 SER B CA 1
ATOM 2987 C C . SER B 1 13 ? -0.381 32.469 14.141 1 97.5 13 SER B C 1
ATOM 2989 O O . SER B 1 13 ? -1.49 32 13.852 1 97.5 13 SER B O 1
ATOM 2991 N N . LEU B 1 14 ? -0.183 33.312 15.086 1 96.75 14 LEU B N 1
ATOM 2992 C CA . LEU B 1 14 ? -1.271 33.688 15.977 1 96.75 14 LEU B CA 1
ATOM 2993 C C . LEU B 1 14 ? -2.203 34.688 15.305 1 96.75 14 LEU B C 1
ATOM 2995 O O . LEU B 1 14 ? -3.275 35 15.82 1 96.75 14 LEU B O 1
ATOM 2999 N N . LEU B 1 15 ? -1.901 35.125 14.125 1 96.81 15 LEU B N 1
ATOM 3000 C CA . LEU B 1 15 ? -2.775 36 13.344 1 96.81 15 LEU B CA 1
ATOM 3001 C C . LEU B 1 15 ? -3.889 35.188 12.68 1 96.81 15 LEU B C 1
ATOM 3003 O O . LEU B 1 15 ? -4.887 35.75 12.234 1 96.81 15 LEU B O 1
ATOM 3007 N N . ALA B 1 16 ? -3.732 33.875 12.633 1 97.56 16 ALA B N 1
ATOM 3008 C CA . ALA B 1 16 ? -4.672 33.031 11.906 1 97.56 16 ALA B CA 1
ATOM 3009 C C . ALA B 1 16 ? -6.078 33.125 12.484 1 97.56 16 ALA B C 1
ATOM 3011 O O . ALA B 1 16 ? -7.051 33.312 11.75 1 97.56 16 ALA B O 1
ATOM 3012 N N . PRO B 1 17 ? -6.262 33.062 13.828 1 97.25 17 PRO B N 1
ATOM 3013 C CA . PRO B 1 17 ? -7.613 33.219 14.375 1 97.25 17 PRO B CA 1
ATOM 3014 C C . PRO B 1 17 ? -8.227 34.594 14.031 1 97.25 17 PRO B C 1
ATOM 3016 O O . PRO B 1 17 ? -9.43 34.688 13.773 1 97.25 17 PRO B O 1
ATOM 3019 N N . GLY B 1 18 ? -7.398 35.625 14.047 1 96.75 18 GLY B N 1
ATOM 3020 C CA . GLY B 1 18 ? -7.895 36.938 13.68 1 96.75 18 GLY B CA 1
ATOM 3021 C C . GLY B 1 18 ? -8.367 37.031 12.242 1 96.75 18 GLY B C 1
ATOM 3022 O O . GLY B 1 18 ? -9.414 37.625 11.961 1 96.75 18 GLY B O 1
ATOM 3023 N N . VAL B 1 19 ? -7.602 36.438 11.359 1 96.5 19 VAL B N 1
ATOM 3024 C CA . VAL B 1 19 ? -7.969 36.406 9.953 1 96.5 19 VAL B CA 1
ATOM 3025 C C . VAL B 1 19 ? -9.273 35.625 9.781 1 96.5 19 VAL B C 1
ATOM 3027 O O . VAL B 1 19 ? -10.164 36.062 9.047 1 96.5 19 VAL B O 1
ATOM 3030 N N . LEU B 1 20 ? -9.406 34.5 10.453 1 97.06 20 LEU B N 1
ATOM 3031 C CA . LEU B 1 20 ? -10.602 33.656 10.367 1 97.06 20 LEU B CA 1
ATOM 3032 C C . LEU B 1 20 ? -11.82 34.406 10.922 1 97.06 20 LEU B C 1
ATOM 3034 O O . LEU B 1 20 ? -12.898 34.344 10.328 1 97.06 20 LEU B O 1
ATOM 3038 N N . TYR B 1 21 ? -11.633 35.094 11.992 1 96.69 21 TYR B N 1
ATOM 3039 C CA . TYR B 1 21 ? -12.711 35.875 12.586 1 96.69 21 TYR B CA 1
ATOM 3040 C C . TYR B 1 21 ? -13.195 36.969 11.625 1 96.69 21 TYR B C 1
ATOM 3042 O O . TYR B 1 21 ? -14.406 37.156 11.453 1 96.69 21 TYR B O 1
ATOM 3050 N N . ALA B 1 22 ? -12.242 37.594 11.078 1 95.69 22 ALA B N 1
ATOM 3051 C CA . ALA B 1 22 ? -12.57 38.656 10.125 1 95.69 22 ALA B CA 1
ATOM 3052 C C . ALA B 1 22 ? -13.32 38.094 8.922 1 95.69 22 ALA B C 1
ATOM 3054 O O . ALA B 1 22 ? -14.32 38.656 8.477 1 95.69 22 ALA B O 1
ATOM 3055 N N . MET B 1 23 ? -12.859 37 8.406 1 95.19 23 MET B N 1
ATOM 3056 C CA . MET B 1 23 ? -13.477 36.406 7.234 1 95.19 23 MET B CA 1
ATOM 3057 C C . MET B 1 23 ? -14.891 35.906 7.551 1 95.19 23 MET B C 1
ATOM 3059 O O . MET B 1 23 ? -15.773 35.969 6.699 1 95.19 23 MET B O 1
ATOM 3063 N N . ASN B 1 24 ? -15.047 35.406 8.734 1 95.69 24 ASN B N 1
ATOM 3064 C CA . ASN B 1 24 ? -16.344 34.875 9.148 1 95.69 24 ASN B CA 1
ATOM 3065 C C . ASN B 1 24 ? -17.391 36 9.234 1 95.69 24 ASN B C 1
ATOM 3067 O O . ASN B 1 24 ? -18.594 35.719 9.219 1 95.69 24 ASN B O 1
ATOM 3071 N N . ASN B 1 25 ? -16.922 37.219 9.289 1 93.5 25 ASN B N 1
ATOM 3072 C CA . ASN B 1 25 ? -17.828 38.344 9.445 1 93.5 25 ASN B CA 1
ATOM 3073 C C . ASN B 1 25 ? -17.938 39.156 8.164 1 93.5 25 ASN B C 1
ATOM 3075 O O . ASN B 1 25 ? -18.516 40.25 8.164 1 93.5 25 ASN B O 1
ATOM 3079 N N . ILE B 1 26 ? -17.406 38.781 7.16 1 93.94 26 ILE B N 1
ATOM 3080 C CA . ILE B 1 26 ? -17.5 39.406 5.859 1 93.94 26 ILE B CA 1
ATOM 3081 C C . ILE B 1 26 ? -18.391 38.594 4.93 1 93.94 26 ILE B C 1
ATOM 3083 O O . ILE B 1 26 ? -17.953 37.531 4.43 1 93.94 26 ILE B O 1
ATOM 3087 N N . PRO B 1 27 ? -19.594 39.031 4.59 1 91.75 27 PRO B N 1
ATOM 3088 C CA . PRO B 1 27 ? -20.562 38.281 3.809 1 91.75 27 PRO B CA 1
ATOM 3089 C C . PRO B 1 27 ? -20.047 37.875 2.428 1 91.75 27 PRO B C 1
ATOM 3091 O O . PRO B 1 27 ? -20.344 36.781 1.933 1 91.75 27 PRO B O 1
ATOM 3094 N N . ALA B 1 28 ? -19.188 38.688 1.856 1 90.38 28 ALA B N 1
ATOM 3095 C CA . ALA B 1 28 ? -18.656 38.438 0.518 1 90.38 28 ALA B CA 1
ATOM 3096 C C . ALA B 1 28 ? -17.75 37.219 0.506 1 90.38 28 ALA B C 1
ATOM 3098 O O . ALA B 1 28 ? -17.531 36.594 -0.546 1 90.38 28 ALA B O 1
ATOM 3099 N N . LEU B 1 29 ? -17.328 36.844 1.638 1 89.62 29 LEU B N 1
ATOM 3100 C CA . LEU B 1 29 ? -16.391 35.719 1.729 1 89.62 29 LEU B CA 1
ATOM 3101 C C . LEU B 1 29 ? -17.109 34.438 2.152 1 89.62 29 LEU B C 1
ATOM 3103 O O . LEU B 1 29 ? -16.453 33.438 2.488 1 89.62 29 LEU B O 1
ATOM 3107 N N . GLN B 1 30 ? -18.375 34.5 2.027 1 90.75 30 GLN B N 1
ATOM 3108 C CA . GLN B 1 30 ? -19.156 33.344 2.422 1 90.75 30 GLN B CA 1
ATOM 3109 C C . GLN B 1 30 ? -19.547 32.5 1.204 1 90.75 30 GLN B C 1
ATOM 3111 O O . GLN B 1 30 ? -20.641 31.906 1.176 1 90.75 30 GLN B O 1
ATOM 3116 N N . GLU B 1 31 ? -18.75 32.625 0.159 1 94.25 31 GLU B N 1
ATOM 3117 C CA . GLU B 1 31 ? -18.922 31.828 -1.06 1 94.25 31 GLU B CA 1
ATOM 3118 C C . GLU B 1 31 ? -17.703 30.953 -1.33 1 94.25 31 GLU B C 1
ATOM 3120 O O . GLU B 1 31 ? -16.578 31.281 -0.931 1 94.25 31 GLU B O 1
ATOM 3125 N N . PRO B 1 32 ? -17.922 29.875 -2.006 1 94.12 32 PRO B N 1
ATOM 3126 C CA . PRO B 1 32 ? -16.859 28.859 -2.178 1 94.12 32 PRO B CA 1
ATOM 3127 C C . PRO B 1 32 ? -15.633 29.422 -2.891 1 94.12 32 PRO B C 1
ATOM 3129 O O . PRO B 1 32 ? -14.508 29.266 -2.406 1 94.12 32 PRO B O 1
ATOM 3132 N N . LEU B 1 33 ? -15.828 30.094 -3.98 1 95 33 LEU B N 1
ATOM 3133 C CA . LEU B 1 33 ? -14.68 30.547 -4.762 1 95 33 LEU B CA 1
ATOM 3134 C C . LEU B 1 33 ? -13.93 31.656 -4.027 1 95 33 LEU B C 1
ATOM 3136 O O . LEU B 1 33 ? -12.703 31.641 -3.963 1 95 33 LEU B O 1
ATOM 3140 N N . PRO B 1 34 ? -14.641 32.594 -3.42 1 95.38 34 PRO B N 1
ATOM 3141 C CA . PRO B 1 34 ? -13.945 33.625 -2.633 1 95.38 34 PRO B CA 1
ATOM 3142 C C . PRO B 1 34 ? -13.164 33.031 -1.46 1 95.38 34 PRO B C 1
ATOM 3144 O O . PRO B 1 34 ? -12.086 33.531 -1.12 1 95.38 34 PRO B O 1
ATOM 3147 N N . ILE B 1 35 ? -13.656 32.031 -0.888 1 95.5 35 ILE B N 1
ATOM 3148 C CA . ILE B 1 35 ? -12.969 31.391 0.229 1 95.5 35 ILE B CA 1
ATOM 3149 C C . ILE B 1 35 ? -11.633 30.828 -0.239 1 95.5 35 ILE B C 1
ATOM 3151 O O . ILE B 1 35 ? -10.609 31.016 0.421 1 95.5 35 ILE B O 1
ATOM 3155 N N . LEU B 1 36 ? -11.664 30.125 -1.363 1 95 36 LEU B N 1
ATOM 3156 C CA . LEU B 1 36 ? -10.43 29.594 -1.92 1 95 36 LEU B CA 1
ATOM 3157 C C . LEU B 1 36 ? -9.445 30.703 -2.24 1 95 36 LEU B C 1
ATOM 3159 O O . LEU B 1 36 ? -8.266 30.625 -1.9 1 95 36 LEU B O 1
ATOM 3163 N N . GLY B 1 37 ? -9.953 31.734 -2.916 1 94.75 37 GLY B N 1
ATOM 3164 C CA . GLY B 1 37 ? -9.117 32.875 -3.27 1 94.75 37 GLY B CA 1
ATOM 3165 C C . GLY B 1 37 ? -8.484 33.531 -2.064 1 94.75 37 GLY B C 1
ATOM 3166 O O . GLY B 1 37 ? -7.289 33.844 -2.066 1 94.75 37 GLY B O 1
ATOM 3167 N N . MET B 1 38 ? -9.25 33.812 -1.069 1 94.12 38 MET B N 1
ATOM 3168 C CA . MET B 1 38 ? -8.75 34.469 0.141 1 94.12 38 MET B CA 1
ATOM 3169 C C . MET B 1 38 ? -7.719 33.594 0.841 1 94.12 38 MET B C 1
ATOM 3171 O O . MET B 1 38 ? -6.746 34.094 1.405 1 94.12 38 MET B O 1
ATOM 3175 N N . GLY B 1 39 ? -8.008 32.25 0.83 1 94.06 39 GLY B N 1
ATOM 3176 C CA . GLY B 1 39 ? -7.02 31.344 1.388 1 94.06 39 GLY B CA 1
ATOM 3177 C C . GLY B 1 39 ? -5.668 31.453 0.714 1 94.06 39 GLY B C 1
ATOM 3178 O O . GLY B 1 39 ? -4.633 31.469 1.385 1 94.06 39 GLY B O 1
ATOM 3179 N N . MET B 1 40 ? -5.68 31.578 -0.551 1 95 40 MET B N 1
ATOM 3180 C CA . MET B 1 40 ? -4.434 31.688 -1.308 1 95 40 MET B CA 1
ATOM 3181 C C . MET B 1 40 ? -3.746 33.031 -1.021 1 95 40 MET B C 1
ATOM 3183 O O . MET B 1 40 ? -2.521 33.062 -0.878 1 95 40 MET B O 1
ATOM 3187 N N . VAL B 1 41 ? -4.5 34 -0.915 1 95.88 41 VAL B N 1
ATOM 3188 C CA . VAL B 1 41 ? -3.955 35.344 -0.673 1 95.88 41 VAL B CA 1
ATOM 3189 C C . VAL B 1 41 ? -3.324 35.406 0.716 1 95.88 41 VAL B C 1
ATOM 3191 O O . VAL B 1 41 ? -2.211 35.906 0.878 1 95.88 41 VAL B O 1
ATOM 3194 N N . VAL B 1 42 ? -4.031 34.906 1.667 1 96.5 42 VAL B N 1
ATOM 3195 C CA . VAL B 1 42 ? -3.541 34.938 3.041 1 96.5 42 VAL B CA 1
ATOM 3196 C C . VAL B 1 42 ? -2.248 34.125 3.145 1 96.5 42 VAL B C 1
ATOM 3198 O O . VAL B 1 42 ? -1.26 34.594 3.715 1 96.5 42 VAL B O 1
ATOM 3201 N N . LEU B 1 43 ? -2.236 32.938 2.604 1 95.94 43 LEU B N 1
ATOM 3202 C CA . LEU B 1 43 ? -1.035 32.125 2.648 1 95.94 43 LEU B CA 1
ATOM 3203 C C . LEU B 1 43 ? 0.109 32.781 1.89 1 95.94 43 LEU B C 1
ATOM 3205 O O . LEU B 1 43 ? 1.267 32.688 2.307 1 95.94 43 LEU B O 1
ATOM 3209 N N . GLY B 1 44 ? -0.205 33.438 0.792 1 96.69 44 GLY B N 1
ATOM 3210 C CA . GLY B 1 44 ? 0.801 34.188 0.061 1 96.69 44 GLY B CA 1
ATOM 3211 C C . GLY B 1 44 ? 1.385 35.312 0.862 1 96.69 44 GLY B C 1
ATOM 3212 O O . GLY B 1 44 ? 2.598 35.562 0.841 1 96.69 44 GLY B O 1
ATOM 3213 N N . LEU B 1 45 ? 0.56 36.031 1.533 1 97.25 45 LEU B N 1
ATOM 3214 C CA . LEU B 1 45 ? 1.005 37.125 2.359 1 97.25 45 LEU B CA 1
ATOM 3215 C C . LEU B 1 45 ? 1.875 36.656 3.512 1 97.25 45 LEU B C 1
ATOM 3217 O O . LEU B 1 45 ? 2.859 37.312 3.871 1 97.25 45 LEU B O 1
ATOM 3221 N N . VAL B 1 46 ? 1.429 35.531 4.117 1 96.88 46 VAL B N 1
ATOM 3222 C CA . VAL B 1 46 ? 2.23 34.969 5.188 1 96.88 46 VAL B CA 1
ATOM 3223 C C . VAL B 1 46 ? 3.621 34.594 4.664 1 96.88 46 VAL B C 1
ATOM 3225 O O . VAL B 1 46 ? 4.629 34.906 5.316 1 96.88 46 VAL B O 1
ATOM 3228 N N . LEU B 1 47 ? 3.693 34 3.521 1 95.94 47 LEU B N 1
ATOM 3229 C CA . LEU B 1 47 ? 4.973 33.625 2.918 1 95.94 47 LEU B CA 1
ATOM 3230 C C . LEU B 1 47 ? 5.82 34.875 2.674 1 95.94 47 LEU B C 1
ATOM 3232 O O . LEU B 1 47 ? 7.023 34.875 2.936 1 95.94 47 LEU B O 1
ATOM 3236 N N . LEU B 1 48 ? 5.203 35.938 2.182 1 96.06 48 LEU B N 1
ATOM 3237 C CA . LEU B 1 48 ? 5.906 37.188 1.917 1 96.06 48 LEU B CA 1
ATOM 3238 C C . LEU B 1 48 ? 6.465 37.781 3.207 1 96.06 48 LEU B C 1
ATOM 3240 O O . LEU B 1 48 ? 7.598 38.281 3.229 1 96.06 48 LEU B O 1
ATOM 3244 N N . LEU B 1 49 ? 5.715 37.781 4.227 1 95.31 49 LEU B N 1
ATOM 3245 C CA . LEU B 1 49 ? 6.164 38.281 5.516 1 95.31 49 LEU B CA 1
ATOM 3246 C C . LEU B 1 49 ? 7.324 37.469 6.059 1 95.31 49 LEU B C 1
ATOM 3248 O O . LEU B 1 49 ? 8.266 38 6.645 1 95.31 49 LEU B O 1
ATOM 3252 N N . LEU B 1 50 ? 7.258 36.156 5.863 1 94.88 50 LEU B N 1
ATOM 3253 C CA . LEU B 1 50 ? 8.344 35.281 6.305 1 94.88 50 LEU B CA 1
ATOM 3254 C C . LEU B 1 50 ? 9.633 35.594 5.555 1 94.88 50 LEU B C 1
ATOM 3256 O O . LEU B 1 50 ? 10.711 35.625 6.152 1 94.88 50 LEU B O 1
ATOM 3260 N N . LEU B 1 51 ? 9.5 35.844 4.289 1 93.69 51 LEU B N 1
ATOM 3261 C CA . LEU B 1 51 ? 10.664 36.188 3.482 1 93.69 51 LEU B CA 1
ATOM 3262 C C . LEU B 1 51 ? 11.289 37.5 3.98 1 93.69 51 LEU B C 1
ATOM 3264 O O . LEU B 1 51 ? 12.516 37.625 4 1 93.69 51 LEU B O 1
ATOM 3268 N N . LEU B 1 52 ? 10.484 38.344 4.43 1 91.38 52 LEU B N 1
ATOM 3269 C CA . LEU B 1 52 ? 10.961 39.625 4.941 1 91.38 52 LEU B CA 1
ATOM 3270 C C . LEU B 1 52 ? 11.633 39.469 6.301 1 91.38 52 LEU B C 1
ATOM 3272 O O . LEU B 1 52 ? 12.625 40.125 6.598 1 91.38 52 LEU B O 1
ATOM 3276 N N . ILE B 1 53 ? 11.07 38.625 7.074 1 89.56 53 ILE B N 1
ATOM 3277 C CA . ILE B 1 53 ? 11.57 38.375 8.43 1 89.56 53 ILE B CA 1
ATOM 3278 C C . ILE B 1 53 ? 12.961 37.75 8.367 1 89.56 53 ILE B C 1
ATOM 3280 O O . ILE B 1 53 ? 13.844 38.125 9.148 1 89.56 53 ILE B O 1
ATOM 3284 N N . VAL B 1 54 ? 13.195 36.812 7.395 1 89.12 54 VAL B N 1
ATOM 3285 C CA . VAL B 1 54 ? 14.445 36.062 7.379 1 89.12 54 VAL B CA 1
ATOM 3286 C C . VAL B 1 54 ? 15.344 36.562 6.254 1 89.12 54 VAL B C 1
ATOM 3288 O O . VAL B 1 54 ? 16.266 35.875 5.824 1 89.12 54 VAL B O 1
ATOM 3291 N N . GLN B 1 55 ? 15.172 37.656 5.656 1 83.62 55 GLN B N 1
ATOM 3292 C CA . GLN B 1 55 ? 15.875 38.219 4.504 1 83.62 55 GLN B CA 1
ATOM 3293 C C . GLN B 1 55 ? 17.391 38.188 4.711 1 83.62 55 GLN B C 1
ATOM 3295 O O . GLN B 1 55 ? 18.141 37.938 3.77 1 83.62 55 GLN B O 1
ATOM 3300 N N . ASN B 1 56 ? 17.828 38.281 5.77 1 80.12 56 ASN B N 1
ATOM 3301 C CA . ASN B 1 56 ? 19.266 38.375 5.98 1 80.12 56 ASN B CA 1
ATOM 3302 C C . ASN B 1 56 ? 19.859 37.031 6.387 1 80.12 56 ASN B C 1
ATOM 3304 O O . ASN B 1 56 ? 21.047 36.906 6.652 1 80.12 56 ASN B O 1
ATOM 3308 N N . LYS B 1 57 ? 18.844 36.031 6.227 1 80.75 57 LYS B N 1
ATOM 3309 C CA . LYS B 1 57 ? 19.281 34.688 6.605 1 80.75 57 LYS B CA 1
ATOM 3310 C C . LYS B 1 57 ? 19.078 33.719 5.465 1 80.75 57 LYS B C 1
ATOM 3312 O O . LYS B 1 57 ? 18.281 33.969 4.555 1 80.75 57 LYS B O 1
ATOM 3317 N N . ARG B 1 58 ? 19.922 32.875 5.012 1 80.62 58 ARG B N 1
ATOM 3318 C CA . ARG B 1 58 ? 19.812 31.828 4.008 1 80.62 58 ARG B CA 1
ATOM 3319 C C . ARG B 1 58 ? 19.422 30.5 4.645 1 80.62 58 ARG B C 1
ATOM 3321 O O . ARG B 1 58 ? 20.219 29.547 4.672 1 80.62 58 ARG B O 1
ATOM 3328 N N . PRO B 1 59 ? 18.109 30.641 5.121 1 87.88 59 PRO B N 1
ATOM 3329 C CA . PRO B 1 59 ? 17.734 29.438 5.855 1 87.88 59 PRO B CA 1
ATOM 3330 C C . PRO B 1 59 ? 17.516 28.234 4.941 1 87.88 59 PRO B C 1
ATOM 3332 O O . PRO B 1 59 ? 17.438 28.375 3.721 1 87.88 59 PRO B O 1
ATOM 3335 N N . ASP B 1 60 ? 17.391 27.047 5.535 1 90.19 60 ASP B N 1
ATOM 3336 C CA . ASP B 1 60 ? 16.969 25.844 4.844 1 90.19 60 ASP B CA 1
ATOM 3337 C C . ASP B 1 60 ? 15.586 26.016 4.219 1 90.19 60 ASP B C 1
ATOM 3339 O O . ASP B 1 60 ? 14.703 26.641 4.816 1 90.19 60 ASP B O 1
ATOM 3343 N N . PRO B 1 61 ? 15.469 25.609 3.006 1 91.38 61 PRO B N 1
ATOM 3344 C CA . PRO B 1 61 ? 14.164 25.75 2.359 1 91.38 61 PRO B CA 1
ATOM 3345 C C . PRO B 1 61 ? 13.023 25.141 3.176 1 91.38 61 PRO B C 1
ATOM 3347 O O . PRO B 1 61 ? 11.883 25.594 3.092 1 91.38 61 PRO B O 1
ATOM 3350 N N . LEU B 1 62 ? 13.312 24.219 3.926 1 95.81 62 LEU B N 1
ATOM 3351 C CA . LEU B 1 62 ? 12.297 23.578 4.742 1 95.81 62 LEU B CA 1
ATOM 3352 C C . LEU B 1 62 ? 11.789 24.516 5.832 1 95.81 62 LEU B C 1
ATOM 3354 O O . LEU B 1 62 ? 10.742 24.266 6.438 1 95.81 62 LEU B O 1
ATOM 3358 N N . PHE B 1 63 ? 12.539 25.578 6.109 1 96.06 63 PHE B N 1
ATOM 3359 C CA . PHE B 1 63 ? 12.094 26.578 7.066 1 96.06 63 PHE B CA 1
ATOM 3360 C C . PHE B 1 63 ? 10.75 27.156 6.652 1 96.06 63 PHE B C 1
ATOM 3362 O O . PHE B 1 63 ? 9.828 27.266 7.469 1 96.06 63 PHE B O 1
ATOM 3369 N N . TYR B 1 64 ? 10.656 27.5 5.379 1 94.75 64 TYR B N 1
ATOM 3370 C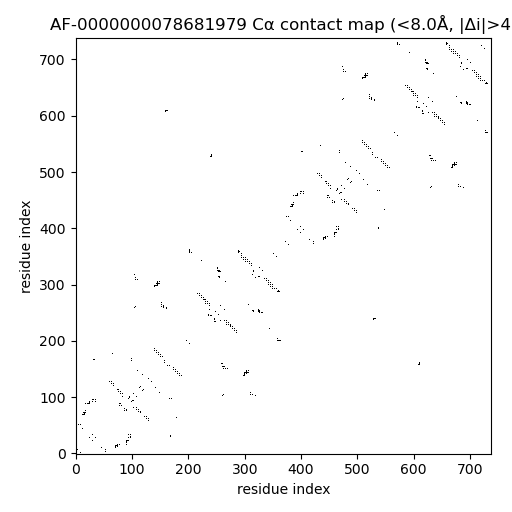 CA . TYR B 1 64 ? 9.445 28.156 4.887 1 94.75 64 TYR B CA 1
ATOM 3371 C C . TYR B 1 64 ? 8.25 27.203 4.961 1 94.75 64 TYR B C 1
ATOM 3373 O O . TYR B 1 64 ? 7.121 27.641 5.199 1 94.75 64 TYR B O 1
ATOM 3381 N N . VAL B 1 65 ? 8.5 25.938 4.77 1 95.62 65 VAL B N 1
ATOM 3382 C CA . VAL B 1 65 ? 7.445 24.938 4.871 1 95.62 65 VAL B CA 1
ATOM 3383 C C . VAL B 1 65 ? 6.934 24.875 6.309 1 95.62 65 VAL B C 1
ATOM 3385 O O . VAL B 1 65 ? 5.73 25 6.551 1 95.62 65 VAL B O 1
ATOM 3388 N N . PHE B 1 66 ? 7.793 24.766 7.258 1 97.56 66 PHE B N 1
ATOM 3389 C CA . PHE B 1 66 ? 7.41 24.609 8.656 1 97.56 66 PHE B CA 1
ATOM 3390 C C . PHE B 1 66 ? 6.793 25.891 9.195 1 97.56 66 PHE B C 1
ATOM 3392 O O . PHE B 1 66 ? 5.844 25.844 9.977 1 97.56 66 PHE B O 1
ATOM 3399 N N . ALA B 1 67 ? 7.316 26.984 8.742 1 97.12 67 ALA B N 1
ATOM 3400 C CA . ALA B 1 67 ? 6.785 28.266 9.203 1 97.12 67 ALA B CA 1
ATOM 3401 C C . ALA B 1 67 ? 5.387 28.516 8.648 1 97.12 67 ALA B C 1
ATOM 3403 O O . ALA B 1 67 ? 4.488 28.938 9.375 1 97.12 67 ALA B O 1
ATOM 3404 N N . GLU B 1 68 ? 5.238 28.25 7.418 1 96.31 68 GLU B N 1
ATOM 3405 C CA . GLU B 1 68 ? 3.926 28.422 6.797 1 96.31 68 GLU B CA 1
ATOM 3406 C C . GLU B 1 68 ? 2.902 27.469 7.41 1 96.31 68 GLU B C 1
ATOM 3408 O O . GLU B 1 68 ? 1.75 27.844 7.633 1 96.31 68 GLU B O 1
ATOM 3413 N N . LEU B 1 69 ? 3.311 26.25 7.617 1 97.38 69 LEU B N 1
ATOM 3414 C CA . LEU B 1 69 ? 2.414 25.25 8.18 1 97.38 69 LEU B CA 1
ATOM 3415 C C . LEU B 1 69 ? 2.078 25.562 9.633 1 97.38 69 LEU B C 1
ATOM 3417 O O . LEU B 1 69 ? 1.041 25.141 10.141 1 97.38 69 LEU B O 1
ATOM 3421 N N . SER B 1 70 ? 2.951 26.281 10.258 1 98 70 SER B N 1
ATOM 3422 C CA . SER B 1 70 ? 2.635 26.734 11.609 1 98 70 SER B CA 1
ATOM 3423 C C . SER B 1 70 ? 1.401 27.641 11.617 1 98 70 SER B C 1
ATOM 3425 O O . SER B 1 70 ? 0.583 27.562 12.539 1 98 70 SER B O 1
ATOM 3427 N N . PHE B 1 71 ? 1.312 28.438 10.617 1 97.75 71 PHE B N 1
ATOM 3428 C CA . PHE B 1 71 ? 0.137 29.297 10.461 1 97.75 71 PHE B CA 1
ATOM 3429 C C . PHE B 1 71 ? -1.123 28.453 10.305 1 97.75 71 PHE B C 1
ATOM 3431 O O . PHE B 1 71 ? -2.139 28.719 10.953 1 97.75 71 PHE B O 1
ATOM 3438 N N . THR B 1 72 ? -1.069 27.391 9.5 1 96.75 72 THR B N 1
ATOM 3439 C CA . THR B 1 72 ? -2.221 26.531 9.266 1 96.75 72 THR B CA 1
ATOM 3440 C C . THR B 1 72 ? -2.555 25.719 10.508 1 96.75 72 THR B C 1
ATOM 3442 O O . THR B 1 72 ? -3.715 25.375 10.742 1 96.75 72 THR B O 1
ATOM 3445 N N . CYS B 1 73 ? -1.563 25.453 11.328 1 98 73 CYS B N 1
ATOM 3446 C CA . CYS B 1 73 ? -1.782 24.719 12.57 1 98 73 CYS B CA 1
ATOM 3447 C C . CYS B 1 73 ? -2.658 25.516 13.523 1 98 73 CYS B C 1
ATOM 3449 O O . CYS B 1 73 ? -3.541 24.969 14.18 1 98 73 CYS B O 1
ATOM 3451 N N . THR B 1 74 ? -2.355 26.797 13.602 1 98.19 74 THR B N 1
ATOM 3452 C CA . THR B 1 74 ? -3.156 27.625 14.484 1 98.19 74 THR B CA 1
ATOM 3453 C C . THR B 1 74 ? -4.578 27.781 13.953 1 98.19 74 THR B C 1
ATOM 3455 O O . THR B 1 74 ? -5.531 27.891 14.727 1 98.19 74 THR B O 1
ATOM 3458 N N . ALA B 1 75 ? -4.68 27.828 12.672 1 97.69 75 ALA B N 1
ATOM 3459 C CA . ALA B 1 75 ? -6.012 27.828 12.07 1 97.69 75 ALA B CA 1
ATOM 3460 C C . ALA B 1 75 ? -6.758 26.531 12.414 1 97.69 75 ALA B C 1
ATOM 3462 O O . ALA B 1 75 ? -7.949 26.562 12.734 1 97.69 75 ALA B O 1
ATOM 3463 N N . ALA B 1 76 ? -6.062 25.453 12.344 1 97.81 76 ALA B N 1
ATOM 3464 C CA . ALA B 1 76 ? -6.66 24.172 12.68 1 97.81 76 ALA B CA 1
ATOM 3465 C C . ALA B 1 76 ? -7.074 24.125 14.148 1 97.81 76 ALA B C 1
ATOM 3467 O O . ALA B 1 76 ? -8.148 23.609 14.484 1 97.81 76 ALA B O 1
ATOM 3468 N N . LEU B 1 77 ? -6.227 24.641 14.969 1 98.44 77 LEU B N 1
ATOM 3469 C CA . LEU B 1 77 ? -6.547 24.672 16.391 1 98.44 77 LEU B CA 1
ATOM 3470 C C . LEU B 1 77 ? -7.793 25.516 16.641 1 98.44 77 LEU B C 1
ATOM 3472 O O . LEU B 1 77 ? -8.625 25.156 17.484 1 98.44 77 LEU B O 1
ATOM 3476 N N . THR B 1 78 ? -7.891 26.609 15.922 1 98.62 78 THR B N 1
ATOM 3477 C CA . THR B 1 78 ? -9.07 27.453 16.031 1 98.62 78 THR B CA 1
ATOM 3478 C C . THR B 1 78 ? -10.328 26.672 15.641 1 98.62 78 THR B C 1
ATOM 3480 O O . THR B 1 78 ? -11.367 26.797 16.297 1 98.62 78 THR B O 1
ATOM 3483 N N . ASN B 1 79 ? -10.242 25.906 14.672 1 98.19 79 ASN B N 1
ATOM 3484 C CA . ASN B 1 79 ? -11.367 25.078 14.266 1 98.19 79 ASN B CA 1
ATOM 3485 C C . ASN B 1 79 ? -11.75 24.078 15.352 1 98.19 79 ASN B C 1
ATOM 3487 O O . ASN B 1 79 ? -12.93 23.938 15.688 1 98.19 79 ASN B O 1
ATOM 3491 N N . ALA B 1 80 ? -10.766 23.375 15.875 1 98.31 80 ALA B N 1
ATOM 3492 C CA . ALA B 1 80 ? -11.031 22.375 16.906 1 98.31 80 ALA B CA 1
ATOM 3493 C C . ALA B 1 80 ? -11.695 23 18.125 1 98.31 80 ALA B C 1
ATOM 3495 O O . ALA B 1 80 ? -12.68 22.469 18.641 1 98.31 80 ALA B O 1
ATOM 3496 N N . LEU B 1 81 ? -11.156 24.141 18.531 1 98.44 81 LEU B N 1
ATOM 3497 C CA . LEU B 1 81 ? -11.695 24.828 19.703 1 98.44 81 LEU B CA 1
ATOM 3498 C C . LEU B 1 81 ? -13.125 25.281 19.453 1 98.44 81 LEU B C 1
ATOM 3500 O O . LEU B 1 81 ? -13.969 25.219 20.344 1 98.44 81 LEU B O 1
ATOM 3504 N N . GLU B 1 82 ? -13.375 25.719 18.297 1 98.12 82 GLU B N 1
ATOM 3505 C CA . GLU B 1 82 ? -14.727 26.172 17.984 1 98.12 82 GLU B CA 1
ATOM 3506 C C . GLU B 1 82 ? -15.695 24.984 17.906 1 98.12 82 GLU B C 1
ATOM 3508 O O . GLU B 1 82 ? -16.812 25.062 18.422 1 98.12 82 GLU B O 1
ATOM 3513 N N . GLN B 1 83 ? -15.336 23.875 17.25 1 97.5 83 GLN B N 1
ATOM 3514 C CA . GLN B 1 83 ? -16.203 22.719 17.094 1 97.5 83 GLN B CA 1
ATOM 3515 C C . GLN B 1 83 ? -16.516 22.078 18.453 1 97.5 83 GLN B C 1
ATOM 3517 O O . GLN B 1 83 ? -17.609 21.531 18.641 1 97.5 83 GLN B O 1
ATOM 3522 N N . ASP B 1 84 ? -15.586 22.234 19.312 1 97.62 84 ASP B N 1
ATOM 3523 C CA . ASP B 1 84 ? -15.812 21.672 20.641 1 97.62 84 ASP B CA 1
ATOM 3524 C C . ASP B 1 84 ? -16.453 22.688 21.562 1 97.62 84 ASP B C 1
ATOM 3526 O O . ASP B 1 84 ? -16.625 22.438 22.766 1 97.62 84 ASP B O 1
ATOM 3530 N N . GLY B 1 85 ? -16.75 23.906 21.141 1 97 85 GLY B N 1
ATOM 3531 C CA . GLY B 1 85 ? -17.594 24.875 21.828 1 97 85 GLY B CA 1
ATOM 3532 C C . GLY B 1 85 ? -16.812 25.781 22.766 1 97 85 GLY B C 1
ATOM 3533 O O . GLY B 1 85 ? -17.391 26.469 23.609 1 97 85 GLY B O 1
ATOM 3534 N N . PHE B 1 86 ? -15.5 25.844 22.672 1 97.38 86 PHE B N 1
ATOM 3535 C CA . PHE B 1 86 ? -14.695 26.688 23.531 1 97.38 86 PHE B CA 1
ATOM 3536 C C . PHE B 1 86 ? -14.695 28.125 23.047 1 97.38 86 PHE B C 1
ATOM 3538 O O . PHE B 1 86 ? -14.523 29.062 23.828 1 97.38 86 PHE B O 1
ATOM 3545 N N . ILE B 1 87 ? -14.742 28.266 21.75 1 97 87 ILE B N 1
ATOM 3546 C CA . ILE B 1 87 ? -14.836 29.578 21.109 1 97 87 ILE B CA 1
ATOM 3547 C C . ILE B 1 87 ? -15.938 29.578 20.062 1 97 87 ILE B C 1
ATOM 3549 O O . ILE B 1 87 ? -16.516 28.531 19.766 1 97 87 ILE B O 1
ATOM 3553 N N . SER B 1 88 ? -16.281 30.781 19.562 1 96.44 88 SER B N 1
ATOM 3554 C CA . SER B 1 88 ? -17.375 30.844 18.594 1 96.44 88 SER B CA 1
ATOM 3555 C C . SER B 1 88 ? -17.125 31.938 17.547 1 96.44 88 SER B C 1
ATOM 3557 O O . SER B 1 88 ? -16.344 32.875 17.797 1 96.44 88 SER B O 1
ATOM 3559 N N . SER B 1 89 ? -17.609 31.734 16.344 1 95.5 89 SER B N 1
ATOM 3560 C CA . SER B 1 89 ? -17.703 32.75 15.305 1 95.5 89 SER B CA 1
ATOM 3561 C C . SER B 1 89 ? -16.375 32.906 14.578 1 95.5 89 SER B C 1
ATOM 3563 O O . SER B 1 89 ? -16 34.031 14.195 1 95.5 89 SER B O 1
ATOM 3565 N N . PHE B 1 90 ? -15.664 31.891 14.438 1 96.62 90 PHE B N 1
ATOM 3566 C CA . PHE B 1 90 ? -14.398 31.969 13.719 1 96.62 90 PHE B CA 1
ATOM 3567 C C . PHE B 1 90 ? -14.469 31.188 12.414 1 96.62 90 PHE B C 1
ATOM 3569 O O . PHE B 1 90 ? -13.984 31.656 11.375 1 96.62 90 PHE B O 1
ATOM 3576 N N . MET B 1 91 ? -15.109 30 12.477 1 95.81 91 MET B N 1
ATOM 3577 C CA . MET B 1 91 ? -14.945 29.047 11.383 1 95.81 91 MET B CA 1
ATOM 3578 C C . MET B 1 91 ? -16.281 28.766 10.703 1 95.81 91 MET B C 1
ATOM 3580 O O . MET B 1 91 ? -16.344 27.953 9.781 1 95.81 91 MET B O 1
ATOM 3584 N N . GLY B 1 92 ? -17.344 29.391 11.086 1 95.5 92 GLY B N 1
ATOM 3585 C CA . GLY B 1 92 ? -18.672 29.125 10.562 1 95.5 92 GLY B CA 1
ATOM 3586 C C . GLY B 1 92 ? -18.734 29.156 9.055 1 95.5 92 GLY B C 1
ATOM 3587 O O . GLY B 1 92 ? -19.266 28.234 8.422 1 95.5 92 GLY B O 1
ATOM 3588 N N . PHE B 1 93 ? -18.203 30.172 8.445 1 95.5 93 PHE B N 1
ATOM 3589 C CA . PHE B 1 93 ? -18.219 30.344 6.996 1 95.5 93 PHE B CA 1
ATOM 3590 C C . PHE B 1 93 ? -17.484 29.203 6.312 1 95.5 93 PHE B C 1
ATOM 3592 O O . PHE B 1 93 ? -17.906 28.719 5.258 1 95.5 93 PHE B O 1
ATOM 3599 N N . TYR B 1 94 ? -16.422 28.781 6.926 1 95.81 94 TYR B N 1
ATOM 3600 C CA . TYR B 1 94 ? -15.547 27.781 6.332 1 95.81 94 TYR B CA 1
ATOM 3601 C C . TYR B 1 94 ? -16.172 26.391 6.434 1 95.81 94 TYR B C 1
ATOM 3603 O O . TYR B 1 94 ? -16.031 25.578 5.52 1 95.81 94 TYR B O 1
ATOM 3611 N N . ILE B 1 95 ? -16.828 26.094 7.52 1 95.94 95 ILE B N 1
ATOM 3612 C CA . ILE B 1 95 ? -17.5 24.797 7.703 1 95.94 95 ILE B CA 1
ATOM 3613 C C . ILE B 1 95 ? -18.703 24.719 6.77 1 95.94 95 ILE B C 1
ATOM 3615 O O . ILE B 1 95 ? -19 23.641 6.23 1 95.94 95 ILE B O 1
ATOM 3619 N N . LYS B 1 96 ? -19.312 25.781 6.527 1 94.56 96 LYS B N 1
ATOM 3620 C CA . LYS B 1 96 ? -20.516 25.781 5.711 1 94.56 96 LYS B CA 1
ATOM 3621 C C . LYS B 1 96 ? -20.172 25.781 4.223 1 94.56 96 LYS B C 1
ATOM 3623 O O . LYS B 1 96 ? -20.766 25.047 3.439 1 94.56 96 LYS B O 1
ATOM 3628 N N . MET B 1 97 ? -19.156 26.625 3.848 1 95.5 97 MET B N 1
ATOM 3629 C CA . MET B 1 97 ? -18.984 26.859 2.418 1 95.5 97 MET B CA 1
ATOM 3630 C C . MET B 1 97 ? -17.578 26.484 1.97 1 95.5 97 MET B C 1
ATOM 3632 O O . MET B 1 97 ? -17.266 26.531 0.779 1 95.5 97 MET B O 1
ATOM 3636 N N . GLY B 1 98 ? -16.75 26.094 2.885 1 95.81 98 GLY B N 1
ATOM 3637 C CA . GLY B 1 98 ? -15.391 25.672 2.551 1 95.81 98 GLY B CA 1
ATOM 3638 C C . GLY B 1 98 ? -15.188 24.172 2.621 1 95.81 98 GLY B C 1
ATOM 3639 O O . GLY B 1 98 ? -15.281 23.484 1.606 1 95.81 98 GLY B O 1
ATOM 3640 N N . GLU B 1 99 ? -15.008 23.672 3.826 1 96.31 99 GLU B N 1
ATOM 3641 C CA . GLU B 1 99 ? -14.812 22.25 4.062 1 96.31 99 GLU B CA 1
ATOM 3642 C C . GLU B 1 99 ? -15.719 21.734 5.18 1 96.31 99 GLU B C 1
ATOM 3644 O O . GLU B 1 99 ? -15.281 21.609 6.324 1 96.31 99 GLU B O 1
ATOM 3649 N N . PRO B 1 100 ? -16.859 21.266 4.797 1 96 100 PRO B N 1
ATOM 3650 C CA . PRO B 1 100 ? -17.844 20.844 5.797 1 96 100 PRO B CA 1
ATOM 3651 C C . PRO B 1 100 ? -17.359 19.672 6.637 1 96 100 PRO B C 1
ATOM 3653 O O . PRO B 1 100 ? -17.75 19.547 7.805 1 96 100 PRO B O 1
ATOM 3656 N N . HIS B 1 101 ? -16.531 18.797 6.125 1 96.44 101 HIS B N 1
ATOM 3657 C CA . HIS B 1 101 ? -16.094 17.594 6.824 1 96.44 101 HIS B CA 1
ATOM 3658 C C . HIS B 1 101 ? -15.242 17.953 8.039 1 96.44 101 HIS B C 1
ATOM 3660 O O . HIS B 1 101 ? -14.992 17.094 8.898 1 96.44 101 HIS B O 1
ATOM 3666 N N . LEU B 1 102 ? -14.805 19.219 8.211 1 97.06 102 LEU B N 1
ATOM 3667 C CA . LEU B 1 102 ? -13.914 19.641 9.297 1 97.06 102 LEU B CA 1
ATOM 3668 C C . LEU B 1 102 ? -14.672 19.688 10.617 1 97.06 102 LEU B C 1
ATOM 3670 O O . LEU B 1 102 ? -14.055 19.828 11.68 1 97.06 102 LEU B O 1
ATOM 3674 N N . SER B 1 103 ? -15.969 19.5 10.609 1 96.81 103 SER B N 1
ATOM 3675 C CA . SER B 1 103 ? -16.766 19.469 11.828 1 96.81 103 SER B CA 1
ATOM 3676 C C . SER B 1 103 ? -16.875 18.047 12.383 1 96.81 103 SER B C 1
ATOM 3678 O O . SER B 1 103 ? -17.359 17.859 13.5 1 96.81 103 SER B O 1
ATOM 3680 N N . THR B 1 104 ? -16.453 17.047 11.602 1 97.25 104 THR B N 1
ATOM 3681 C CA . THR B 1 104 ? -16.5 15.664 12.078 1 97.25 104 THR B CA 1
ATOM 3682 C C . THR B 1 104 ? -15.531 15.453 13.242 1 97.25 104 THR B C 1
ATOM 3684 O O . THR B 1 104 ? -14.555 16.203 13.391 1 97.25 104 THR B O 1
ATOM 3687 N N . SER B 1 105 ? -15.852 14.469 14.055 1 97.94 105 SER B N 1
ATOM 3688 C CA . SER B 1 105 ? -14.992 14.164 15.195 1 97.94 105 SER B CA 1
ATOM 3689 C C . SER B 1 105 ? -13.57 13.844 14.75 1 97.94 105 SER B C 1
ATOM 3691 O O . SER B 1 105 ? -12.602 14.266 15.391 1 97.94 105 SER B O 1
ATOM 3693 N N . TYR B 1 106 ? -13.438 13.117 13.719 1 97.75 106 TYR B N 1
ATOM 3694 C CA . TYR B 1 106 ? -12.125 12.766 13.203 1 97.75 106 TYR B CA 1
ATOM 3695 C C . TYR B 1 106 ? -11.328 14.008 12.844 1 97.75 106 TYR B C 1
ATOM 3697 O O . TYR B 1 106 ? -10.164 14.148 13.234 1 97.75 106 TYR B O 1
ATOM 3705 N N . ALA B 1 107 ? -11.914 14.914 12.125 1 97.38 107 ALA B N 1
ATOM 3706 C CA . ALA B 1 107 ? -11.234 16.125 11.672 1 97.38 107 ALA B CA 1
ATOM 3707 C C . ALA B 1 107 ? -10.914 17.047 12.852 1 97.38 107 ALA B C 1
ATOM 3709 O O . ALA B 1 107 ? -9.891 17.734 12.852 1 97.38 107 ALA B O 1
ATOM 3710 N N . VAL B 1 108 ? -11.789 17.062 13.789 1 98.31 108 VAL B N 1
ATOM 3711 C CA . VAL B 1 108 ? -11.539 17.859 14.992 1 98.31 108 VAL B CA 1
ATOM 3712 C C . VAL B 1 108 ? -10.297 17.312 15.711 1 98.31 108 VAL B C 1
ATOM 3714 O O . VAL B 1 108 ? -9.414 18.094 16.109 1 98.31 108 VAL B O 1
ATOM 3717 N N . MET B 1 109 ? -10.242 15.992 15.844 1 98.44 109 MET B N 1
ATOM 3718 C CA . MET B 1 109 ? -9.078 15.391 16.484 1 98.44 109 MET B CA 1
ATOM 3719 C C . MET B 1 109 ? -7.812 15.648 15.672 1 98.44 109 MET B C 1
ATOM 3721 O O . MET B 1 109 ? -6.738 15.859 16.234 1 98.44 109 MET B O 1
ATOM 3725 N N . MET B 1 110 ? -7.957 15.602 14.422 1 98 110 MET B N 1
ATOM 3726 C CA . MET B 1 110 ? -6.848 15.93 13.531 1 98 110 MET B CA 1
ATOM 3727 C C . MET B 1 110 ? -6.395 17.375 13.727 1 98 110 MET B C 1
ATOM 3729 O O . MET B 1 110 ? -5.195 17.656 13.742 1 98 110 MET B O 1
ATOM 3733 N N . SER B 1 111 ? -7.328 18.25 13.891 1 98.25 111 SER B N 1
ATOM 3734 C CA . SER B 1 111 ? -7.039 19.672 14.102 1 98.25 111 SER B CA 1
ATOM 3735 C C . SER B 1 111 ? -6.301 19.891 15.422 1 98.25 111 SER B C 1
ATOM 3737 O O . SER B 1 111 ? -5.395 20.719 15.5 1 98.25 111 SER B O 1
ATOM 3739 N N . TYR B 1 112 ? -6.715 19.156 16.422 1 98.62 112 TYR B N 1
ATOM 3740 C CA . TYR B 1 112 ? -5.984 19.234 17.672 1 98.62 112 TYR B CA 1
ATOM 3741 C C . TYR B 1 112 ? -4.543 18.766 17.5 1 98.62 112 TYR B C 1
ATOM 3743 O O . TYR B 1 112 ? -3.619 19.375 18.062 1 98.62 112 TYR B O 1
ATOM 3751 N N . TRP B 1 113 ? -4.367 17.672 16.766 1 98.62 113 TRP B N 1
ATOM 3752 C CA . TRP B 1 113 ? -3.025 17.156 16.5 1 98.62 113 TRP B CA 1
ATOM 3753 C C . TRP B 1 113 ? -2.182 18.188 15.766 1 98.62 113 TRP B C 1
ATOM 3755 O O . TRP B 1 113 ? -1.02 18.406 16.109 1 98.62 113 TRP B O 1
ATOM 3765 N N . ASP B 1 114 ? -2.725 18.812 14.82 1 97.94 114 ASP B N 1
ATOM 3766 C CA . ASP B 1 114 ? -2.027 19.859 14.078 1 97.94 114 ASP B CA 1
ATOM 3767 C C . ASP B 1 114 ? -1.691 21.031 14.977 1 97.94 114 ASP B C 1
ATOM 3769 O O . ASP B 1 114 ? -0.548 21.5 15.008 1 97.94 114 ASP B O 1
ATOM 3773 N N . GLY B 1 115 ? -2.633 21.438 15.711 1 98.12 115 GLY B N 1
ATOM 3774 C CA . GLY B 1 115 ? -2.5 22.656 16.5 1 98.12 115 GLY B CA 1
ATOM 3775 C C . GLY B 1 115 ? -1.553 22.5 17.672 1 98.12 115 GLY B C 1
ATOM 3776 O O . GLY B 1 115 ? -0.979 23.484 18.141 1 98.12 115 GLY B O 1
ATOM 3777 N N . VAL B 1 116 ? -1.4 21.281 18.078 1 98.12 116 VAL B N 1
ATOM 3778 C CA . VAL B 1 116 ? -0.599 21.109 19.281 1 98.12 116 VAL B CA 1
ATOM 3779 C C . VAL B 1 116 ? 0.697 20.375 18.938 1 98.12 116 VAL B C 1
ATOM 3781 O O . VAL B 1 116 ? 1.789 20.922 19.094 1 98.12 116 VAL B O 1
ATOM 3784 N N . VAL B 1 117 ? 0.546 19.234 18.375 1 98.31 117 VAL B N 1
ATOM 3785 C CA . VAL B 1 117 ? 1.714 18.391 18.156 1 98.31 117 VAL B CA 1
ATOM 3786 C C . VAL B 1 117 ? 2.533 18.922 16.984 1 98.31 117 VAL B C 1
ATOM 3788 O O . VAL B 1 117 ? 3.725 19.203 17.125 1 98.31 117 VAL B O 1
ATOM 3791 N N . HIS B 1 118 ? 1.888 19.062 15.852 1 98.5 118 HIS B N 1
ATOM 3792 C CA . HIS B 1 118 ? 2.621 19.562 14.695 1 98.5 118 HIS B CA 1
ATOM 3793 C C . HIS B 1 118 ? 3.172 20.969 14.961 1 98.5 118 HIS B C 1
ATOM 3795 O O . HIS B 1 118 ? 4.32 21.266 14.617 1 98.5 118 HIS B O 1
ATOM 3801 N N . PHE B 1 119 ? 2.369 21.828 15.539 1 98.38 119 PHE B N 1
ATOM 3802 C CA . PHE B 1 119 ? 2.826 23.172 15.852 1 98.38 119 PHE B CA 1
ATOM 3803 C C . PHE B 1 119 ? 4.062 23.141 16.75 1 98.38 119 PHE B C 1
ATOM 3805 O O . PHE B 1 119 ? 5.055 23.812 16.469 1 98.38 119 PHE B O 1
ATOM 3812 N N . GLY B 1 120 ? 3.979 22.328 17.828 1 98.06 120 GLY B N 1
ATOM 3813 C CA . GLY B 1 120 ? 5.129 22.172 18.703 1 98.06 120 GLY B CA 1
ATOM 3814 C C . GLY B 1 120 ? 6.355 21.625 17.984 1 98.06 120 GLY B C 1
ATOM 3815 O O . GLY B 1 120 ? 7.473 22.094 18.219 1 98.06 120 GLY B O 1
ATOM 3816 N N . LEU B 1 121 ? 6.164 20.672 17.125 1 98.06 121 LEU B N 1
ATOM 3817 C CA . LEU B 1 121 ? 7.262 20.094 16.344 1 98.06 121 LEU B CA 1
ATOM 3818 C C . LEU B 1 121 ? 7.902 21.156 15.453 1 98.06 121 LEU B C 1
ATOM 3820 O O . LEU B 1 121 ? 9.133 21.234 15.359 1 98.06 121 LEU B O 1
ATOM 3824 N N . PHE B 1 122 ? 7.07 21.984 14.812 1 98.19 122 PHE B N 1
ATOM 3825 C CA . PHE B 1 122 ? 7.594 23.016 13.922 1 98.19 122 PHE B CA 1
ATOM 3826 C C . PHE B 1 122 ? 8.438 24.031 14.695 1 98.19 122 PHE B C 1
ATOM 3828 O O . PHE B 1 122 ? 9.523 24.406 14.234 1 98.19 122 PHE B O 1
ATOM 3835 N N . LEU B 1 123 ? 7.98 24.391 15.828 1 96.94 123 LEU B N 1
ATOM 3836 C CA . LEU B 1 123 ? 8.75 25.344 16.625 1 96.94 123 LEU B CA 1
ATOM 3837 C C . LEU B 1 123 ? 10.078 24.734 17.078 1 96.94 123 LEU B C 1
ATOM 3839 O O . LEU B 1 123 ? 11.109 25.406 17.047 1 96.94 123 LEU B O 1
ATOM 3843 N N . ALA B 1 124 ? 10.023 23.469 17.453 1 97.12 124 ALA B N 1
ATOM 3844 C CA . ALA B 1 124 ? 11.25 22.781 17.844 1 97.12 124 ALA B CA 1
ATOM 3845 C C . ALA B 1 124 ? 12.219 22.656 16.672 1 97.12 124 ALA B C 1
ATOM 3847 O O . ALA B 1 124 ? 13.43 22.859 16.844 1 97.12 124 ALA B O 1
ATOM 3848 N N . ILE B 1 125 ? 11.719 22.312 15.547 1 97.06 125 ILE B N 1
ATOM 3849 C CA . ILE B 1 125 ? 12.539 22.156 14.352 1 97.06 125 ILE B CA 1
ATOM 3850 C C . ILE B 1 125 ? 13.18 23.484 13.969 1 97.06 125 ILE B C 1
ATOM 3852 O O . ILE B 1 125 ? 14.383 23.547 13.711 1 97.06 125 ILE B O 1
ATOM 3856 N N . ILE B 1 126 ? 12.367 24.531 13.938 1 96.12 126 ILE B N 1
ATOM 3857 C CA . ILE B 1 126 ? 12.859 25.859 13.578 1 96.12 126 ILE B CA 1
ATOM 3858 C C . ILE B 1 126 ? 13.898 26.312 14.602 1 96.12 126 ILE B C 1
ATOM 3860 O O . ILE B 1 126 ? 14.938 26.875 14.227 1 96.12 126 ILE B O 1
ATOM 3864 N N . HIS B 1 127 ? 13.617 26.094 15.875 1 94.31 127 HIS B N 1
ATOM 3865 C CA . HIS B 1 127 ? 14.586 26.406 16.922 1 94.31 127 HIS B CA 1
ATOM 3866 C C . HIS B 1 127 ? 15.914 25.703 16.672 1 94.31 127 HIS B C 1
ATOM 3868 O O . HIS B 1 127 ? 16.984 26.312 16.766 1 94.31 127 HIS B O 1
ATOM 3874 N N . GLY B 1 128 ? 15.836 24.438 16.391 1 92.94 128 GLY B N 1
ATOM 3875 C CA . GLY B 1 128 ? 17.031 23.672 16.094 1 92.94 128 GLY B CA 1
ATOM 3876 C C . GLY B 1 128 ? 17.75 24.156 14.844 1 92.94 128 GLY B C 1
ATOM 3877 O O . GLY B 1 128 ? 18.984 24.234 14.82 1 92.94 128 GLY B O 1
ATOM 3878 N N . MET B 1 129 ? 17 24.484 13.859 1 92.56 129 MET B N 1
ATOM 3879 C CA . MET B 1 129 ? 17.547 24.953 12.586 1 92.56 129 MET B CA 1
ATOM 3880 C C . MET B 1 129 ? 18.422 26.188 12.781 1 92.56 129 MET B C 1
ATOM 3882 O O . MET B 1 129 ? 19.516 26.266 12.234 1 92.56 129 MET B O 1
ATOM 3886 N N . PHE B 1 130 ? 18.094 27.141 13.586 1 91.62 130 PHE B N 1
ATOM 3887 C CA . PHE B 1 130 ? 18.781 28.422 13.734 1 91.62 130 PHE B CA 1
ATOM 3888 C C . PHE B 1 130 ? 19.859 28.328 14.82 1 91.62 130 PHE B C 1
ATOM 3890 O O . PHE B 1 130 ? 20.688 29.219 14.945 1 91.62 130 PHE B O 1
ATOM 3897 N N . ARG B 1 131 ? 19.906 27.219 15.508 1 92.19 131 ARG B N 1
ATOM 3898 C CA . ARG B 1 131 ? 20.969 27 16.484 1 92.19 131 ARG B CA 1
ATOM 3899 C C . ARG B 1 131 ? 22.016 26.031 15.953 1 92.19 131 ARG B C 1
ATOM 3901 O O . ARG B 1 131 ? 22.953 25.656 16.672 1 92.19 131 ARG B O 1
ATOM 3908 N N . GLY B 1 132 ? 21.781 25.547 14.773 1 90.31 132 GLY B N 1
ATOM 3909 C CA . GLY B 1 132 ? 22.75 24.672 14.133 1 90.31 132 GLY B CA 1
ATOM 3910 C C . GLY B 1 132 ? 22.641 23.234 14.586 1 90.31 132 GLY B C 1
ATOM 3911 O O . GLY B 1 132 ? 23.594 22.469 14.492 1 90.31 132 GLY B O 1
ATOM 3912 N N . LYS B 1 133 ? 21.531 22.953 15.156 1 91.56 133 LYS B N 1
ATOM 3913 C CA . LYS B 1 133 ? 21.312 21.578 15.586 1 91.56 133 LYS B CA 1
ATOM 3914 C C . LYS B 1 133 ? 20.531 20.797 14.531 1 91.56 133 LYS B C 1
ATOM 3916 O O . LYS B 1 133 ? 19.766 21.375 13.766 1 91.56 133 LYS B O 1
ATOM 3921 N N . SER B 1 134 ? 20.781 19.5 14.516 1 91.56 134 SER B N 1
ATOM 3922 C CA . SER B 1 134 ? 20.078 18.672 13.555 1 91.56 134 SER B CA 1
ATOM 3923 C C . SER B 1 134 ? 18.609 18.516 13.93 1 91.56 134 SER B C 1
ATOM 3925 O O . SER B 1 134 ? 18.266 18.359 15.109 1 91.56 134 SER B O 1
ATOM 3927 N N . TYR B 1 135 ? 17.734 18.625 12.984 1 93.94 135 TYR B N 1
ATOM 3928 C CA . TYR B 1 135 ? 16.297 18.469 13.18 1 93.94 135 TYR B CA 1
ATOM 3929 C C . TYR B 1 135 ? 15.766 17.328 12.328 1 93.94 135 TYR B C 1
ATOM 3931 O O . TYR B 1 135 ? 14.555 17.219 12.125 1 93.94 135 TYR B O 1
ATOM 3939 N N . ARG B 1 136 ? 16.594 16.547 11.844 1 94.69 136 ARG B N 1
ATOM 3940 C CA . ARG B 1 136 ? 16.266 15.484 10.891 1 94.69 136 ARG B CA 1
ATOM 3941 C C . ARG B 1 136 ? 15.266 14.5 11.492 1 94.69 136 ARG B C 1
ATOM 3943 O O . ARG B 1 136 ? 14.266 14.156 10.859 1 94.69 136 ARG B O 1
ATOM 3950 N N . THR B 1 137 ? 15.461 14.07 12.688 1 95 137 THR B N 1
ATOM 3951 C CA . THR B 1 137 ? 14.609 13.086 13.344 1 95 137 THR B CA 1
ATOM 3952 C C . THR B 1 137 ? 13.211 13.648 13.586 1 95 137 THR B C 1
ATOM 3954 O O . THR B 1 137 ? 12.211 12.984 13.32 1 95 137 THR B O 1
ATOM 3957 N N . LEU B 1 138 ? 13.203 14.859 14.055 1 96.81 138 LEU B N 1
ATOM 3958 C CA . LEU B 1 138 ? 11.914 15.5 14.281 1 96.81 138 LEU B CA 1
ATOM 3959 C C . LEU B 1 138 ? 11.18 15.727 12.969 1 96.81 138 LEU B C 1
ATOM 3961 O O . LEU B 1 138 ? 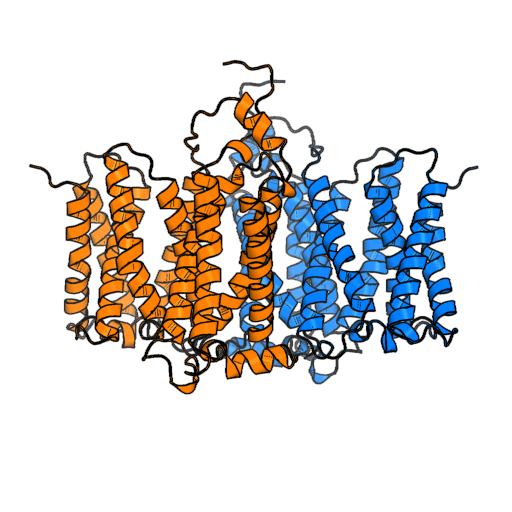9.953 15.609 12.906 1 96.81 138 LEU B O 1
ATOM 3965 N N . GLY B 1 139 ? 11.953 16.078 11.969 1 97.44 139 GLY B N 1
ATOM 3966 C CA . GLY B 1 139 ? 11.367 16.25 10.648 1 97.44 139 GLY B CA 1
ATOM 3967 C C . GLY B 1 139 ? 10.75 14.969 10.094 1 97.44 139 GLY B C 1
ATOM 3968 O O . GLY B 1 139 ? 9.672 15 9.508 1 97.44 139 GLY B O 1
ATOM 3969 N N . LEU B 1 140 ? 11.422 13.867 10.305 1 97.69 140 LEU B N 1
ATOM 3970 C CA . LEU B 1 140 ? 10.906 12.586 9.836 1 97.69 140 LEU B CA 1
ATOM 3971 C C . LEU B 1 140 ? 9.664 12.188 10.625 1 97.69 140 LEU B C 1
ATOM 3973 O O . LEU B 1 140 ? 8.719 11.625 10.062 1 97.69 140 LEU B O 1
ATOM 3977 N N . LEU B 1 141 ? 9.711 12.461 11.891 1 98.25 141 LEU B N 1
ATOM 3978 C CA . LEU B 1 141 ? 8.539 12.211 12.719 1 98.25 141 LEU B CA 1
ATOM 3979 C C . LEU B 1 141 ? 7.332 12.992 12.211 1 98.25 141 LEU B C 1
ATOM 3981 O O . LEU B 1 141 ? 6.238 12.438 12.07 1 98.25 141 LEU B O 1
ATOM 3985 N N . TRP B 1 142 ? 7.527 14.234 11.93 1 98.25 142 TRP B N 1
ATOM 3986 C CA . TRP B 1 142 ? 6.465 15.078 11.391 1 98.25 142 TRP B CA 1
ATOM 3987 C C . TRP B 1 142 ? 6.004 14.57 10.031 1 98.25 142 TRP B C 1
ATOM 3989 O O . TRP B 1 142 ? 4.801 14.516 9.758 1 98.25 142 TRP B O 1
ATOM 3999 N N . ALA B 1 143 ? 6.926 14.25 9.156 1 98.25 143 ALA B N 1
ATOM 4000 C CA . ALA B 1 143 ? 6.578 13.812 7.809 1 98.25 143 ALA B CA 1
ATOM 4001 C C . ALA B 1 143 ? 5.684 12.578 7.852 1 98.25 143 ALA B C 1
ATOM 4003 O O . ALA B 1 143 ? 4.676 12.508 7.145 1 98.25 143 ALA B O 1
ATOM 4004 N N . GLY B 1 144 ? 6.051 11.625 8.68 1 98.31 144 GLY B N 1
ATOM 4005 C CA . GLY B 1 144 ? 5.211 10.445 8.844 1 98.31 144 GLY B CA 1
ATOM 4006 C C . GLY B 1 144 ? 3.809 10.773 9.328 1 98.31 144 GLY B C 1
ATOM 4007 O O . GLY B 1 144 ? 2.824 10.273 8.781 1 98.31 144 GLY B O 1
ATOM 4008 N N . SER B 1 145 ? 3.76 11.602 10.312 1 98.06 145 SER B N 1
ATOM 4009 C CA . SER B 1 145 ? 2.48 12.008 10.883 1 98.06 145 SER B CA 1
ATOM 4010 C C . SER B 1 145 ? 1.638 12.766 9.859 1 98.06 145 SER B C 1
ATOM 4012 O O . SER B 1 145 ? 0.436 12.523 9.734 1 98.06 145 SER B O 1
ATOM 4014 N N . SER B 1 146 ? 2.268 13.633 9.125 1 97.81 146 SER B N 1
ATOM 4015 C CA . SER B 1 146 ? 1.564 14.469 8.156 1 97.81 146 SER B CA 1
ATOM 4016 C C . SER B 1 146 ? 1.072 13.641 6.973 1 97.81 146 SER B C 1
ATOM 4018 O O . SER B 1 146 ? -0.027 13.867 6.461 1 97.81 146 SER B O 1
ATOM 4020 N N . ILE B 1 147 ? 1.83 12.727 6.547 1 97.5 147 ILE B N 1
ATOM 4021 C CA . ILE B 1 147 ? 1.44 11.875 5.43 1 97.5 147 ILE B CA 1
ATOM 4022 C C . ILE B 1 147 ? 0.275 10.977 5.844 1 97.5 147 ILE B C 1
ATOM 4024 O O . ILE B 1 147 ? -0.67 10.781 5.074 1 97.5 147 ILE B O 1
ATOM 4028 N N . ALA B 1 148 ? 0.349 10.445 7.043 1 96.38 148 ALA B N 1
ATOM 4029 C CA . ALA B 1 148 ? -0.757 9.633 7.543 1 96.38 148 ALA B CA 1
ATOM 4030 C C . ALA B 1 148 ? -2.055 10.438 7.578 1 96.38 148 ALA B C 1
ATOM 4032 O O . ALA B 1 148 ? -3.127 9.914 7.27 1 96.38 148 ALA B O 1
ATOM 4033 N N . HIS B 1 149 ? -1.895 11.633 7.875 1 93.5 149 HIS B N 1
ATOM 4034 C CA . HIS B 1 149 ? -3.025 12.555 7.922 1 93.5 149 HIS B CA 1
ATOM 4035 C C . HIS B 1 149 ? -3.666 12.703 6.543 1 93.5 149 HIS B C 1
ATOM 4037 O O . HIS B 1 149 ? -4.871 12.484 6.391 1 93.5 149 HIS B O 1
ATOM 4043 N N . GLN B 1 150 ? -2.918 12.969 5.625 1 93.69 150 GLN B N 1
ATOM 4044 C CA . GLN B 1 150 ? -3.451 13.352 4.32 1 93.69 150 GLN B CA 1
ATOM 4045 C C . GLN B 1 150 ? -3.883 12.125 3.521 1 93.69 150 GLN B C 1
ATOM 4047 O O . GLN B 1 150 ? -4.836 12.188 2.744 1 93.69 150 GLN B O 1
ATOM 4052 N N . VAL B 1 151 ? -3.248 11.008 3.754 1 96.06 151 VAL B N 1
ATOM 4053 C CA . VAL B 1 151 ? -3.57 9.789 3.018 1 96.06 151 VAL B CA 1
ATOM 4054 C C . VAL B 1 151 ? -4.945 9.281 3.439 1 96.06 151 VAL B C 1
ATOM 4056 O O . VAL B 1 151 ? -5.645 8.641 2.652 1 96.06 151 VAL B O 1
ATOM 4059 N N . VAL B 1 152 ? -5.336 9.609 4.629 1 97.31 152 VAL B N 1
ATOM 4060 C CA . VAL B 1 152 ? -6.637 9.172 5.125 1 97.31 152 VAL B CA 1
ATOM 4061 C C . VAL B 1 152 ? -7.68 10.258 4.863 1 97.31 152 VAL B C 1
ATOM 4063 O O . VAL B 1 152 ? -8.797 9.961 4.434 1 97.31 152 VAL B O 1
ATOM 4066 N N . LEU B 1 153 ? -7.312 11.5 5.02 1 96.75 153 LEU B N 1
ATOM 4067 C CA . LEU B 1 153 ? -8.258 12.609 4.965 1 96.75 153 LEU B CA 1
ATOM 4068 C C . LEU B 1 153 ? -8.852 12.75 3.566 1 96.75 153 LEU B C 1
ATOM 4070 O O . LEU B 1 153 ? -10.078 12.781 3.406 1 96.75 153 LEU B O 1
ATOM 4074 N N . ILE B 1 154 ? -8.047 12.789 2.57 1 95.81 154 ILE B N 1
ATOM 4075 C CA . ILE B 1 154 ? -8.492 13.125 1.224 1 95.81 154 ILE B CA 1
ATOM 4076 C C . ILE B 1 154 ? -9.398 12.023 0.688 1 95.81 154 ILE B C 1
ATOM 4078 O O . ILE B 1 154 ? -10.562 12.266 0.37 1 95.81 154 ILE B O 1
ATOM 4082 N N . PRO B 1 155 ? -8.938 10.75 0.675 1 96.56 155 PRO B N 1
ATOM 4083 C CA . PRO B 1 155 ? -9.859 9.711 0.208 1 96.56 155 PRO B CA 1
ATOM 4084 C C . PRO B 1 155 ? -11.055 9.523 1.14 1 96.56 155 PRO B C 1
ATOM 4086 O O . PRO B 1 155 ? -12.148 9.188 0.685 1 96.56 155 PRO B O 1
ATOM 4089 N N . GLY B 1 156 ? -10.82 9.758 2.402 1 97.12 156 GLY B N 1
ATOM 4090 C CA . GLY B 1 156 ? -11.914 9.625 3.354 1 97.12 156 GLY B CA 1
ATOM 4091 C C . GLY B 1 156 ? -13.062 10.578 3.076 1 97.12 156 GLY B C 1
ATOM 4092 O O . GLY B 1 156 ? -14.234 10.195 3.16 1 97.12 156 GLY B O 1
ATOM 4093 N N . VAL B 1 157 ? -12.719 11.781 2.732 1 96.88 157 VAL B N 1
ATOM 4094 C CA . VAL B 1 157 ? -13.75 12.773 2.424 1 96.88 157 VAL B CA 1
ATOM 4095 C C . VAL B 1 157 ? -14.469 12.383 1.131 1 96.88 157 VAL B C 1
ATOM 4097 O O . VAL B 1 157 ? -15.695 12.445 1.054 1 96.88 157 VAL B O 1
ATOM 4100 N N . VAL B 1 158 ? -13.734 11.922 0.185 1 95.06 158 VAL B N 1
ATOM 4101 C CA . VAL B 1 158 ? -14.281 11.641 -1.14 1 95.06 158 VAL B CA 1
ATOM 4102 C C . VAL B 1 158 ? -15.25 10.461 -1.061 1 95.06 158 VAL B C 1
ATOM 4104 O O . VAL B 1 158 ? -16.328 10.5 -1.663 1 95.06 158 VAL B O 1
ATOM 4107 N N . ILE B 1 159 ? -14.922 9.453 -0.303 1 96.19 159 ILE B N 1
ATOM 4108 C CA . ILE B 1 159 ? -15.742 8.25 -0.304 1 96.19 159 ILE B CA 1
ATOM 4109 C C . ILE B 1 159 ? -16.828 8.359 0.771 1 96.19 159 ILE B C 1
ATOM 4111 O O . ILE B 1 159 ? -17.766 7.574 0.789 1 96.19 159 ILE B O 1
ATOM 4115 N N . GLY B 1 160 ? -16.641 9.312 1.705 1 95.81 160 GLY B N 1
ATOM 4116 C CA . GLY B 1 160 ? -17.578 9.453 2.814 1 95.81 160 GLY B CA 1
ATOM 4117 C C . GLY B 1 160 ? -18.797 10.281 2.467 1 95.81 160 GLY B C 1
ATOM 4118 O O . GLY B 1 160 ? -18.984 10.656 1.31 1 95.81 160 GLY B O 1
ATOM 4119 N N . LYS B 1 161 ? -19.625 10.516 3.492 1 94.38 161 LYS B N 1
ATOM 4120 C CA . LYS B 1 161 ? -20.906 11.188 3.291 1 94.38 161 LYS B CA 1
ATOM 4121 C C . LYS B 1 161 ? -20.703 12.617 2.809 1 94.38 161 LYS B C 1
ATOM 4123 O O . LYS B 1 161 ? -21.609 13.219 2.227 1 94.38 161 LYS B O 1
ATOM 4128 N N . TYR B 1 162 ? -19.484 13.211 2.926 1 94.12 162 TYR B N 1
ATOM 4129 C CA . TYR B 1 162 ? -19.219 14.578 2.496 1 94.12 162 TYR B CA 1
ATOM 4130 C C . TYR B 1 162 ? -18.672 14.609 1.076 1 94.12 162 TYR B C 1
ATOM 4132 O O . TYR B 1 162 ? -18.344 15.672 0.553 1 94.12 162 TYR B O 1
ATOM 4140 N N . GLY B 1 163 ? -18.594 13.477 0.468 1 91.88 163 GLY B N 1
ATOM 4141 C CA . GLY B 1 163 ? -18.047 13.375 -0.874 1 91.88 163 GLY B CA 1
ATOM 4142 C C . GLY B 1 163 ? -18.859 14.109 -1.915 1 91.88 163 GLY B C 1
ATOM 4143 O O . GLY B 1 163 ? -18.312 14.625 -2.891 1 91.88 163 GLY B O 1
ATOM 4144 N N . SER B 1 164 ? -20.156 14.227 -1.693 1 90.56 164 SER B N 1
ATOM 4145 C CA . SER B 1 164 ? -21.047 14.875 -2.65 1 90.56 164 SER B CA 1
ATOM 4146 C C . SER B 1 164 ? -21.047 16.391 -2.459 1 90.56 164 SER B C 1
ATOM 4148 O O . SER B 1 164 ? -21.547 17.125 -3.314 1 90.56 164 SER B O 1
ATOM 4150 N N . ASN B 1 165 ? -20.438 16.844 -1.386 1 89.88 165 ASN B N 1
ATOM 4151 C CA . ASN B 1 165 ? -20.422 18.266 -1.062 1 89.88 165 ASN B CA 1
ATOM 4152 C C . ASN B 1 165 ? -19 18.812 -0.958 1 89.88 165 ASN B C 1
ATOM 4154 O O . ASN B 1 165 ? -18.688 19.531 -0.015 1 89.88 165 ASN B O 1
ATOM 4158 N N . ILE B 1 166 ? -18.266 18.359 -1.881 1 92.44 166 ILE B N 1
ATOM 4159 C CA . ILE B 1 166 ? -16.891 18.875 -1.9 1 92.44 166 ILE B CA 1
ATOM 4160 C C . ILE B 1 166 ? -16.859 20.25 -2.551 1 92.44 166 ILE B C 1
ATOM 4162 O O . ILE B 1 166 ? -17.391 20.438 -3.648 1 92.44 166 ILE B O 1
ATOM 4166 N N . ARG B 1 167 ? -16.281 21.203 -1.873 1 95 167 ARG B N 1
ATOM 4167 C CA . ARG B 1 167 ? -16.172 22.578 -2.332 1 95 167 ARG B CA 1
ATOM 4168 C C . ARG B 1 167 ? -14.773 22.891 -2.832 1 95 167 ARG B C 1
ATOM 4170 O O . ARG B 1 167 ? -13.836 22.125 -2.598 1 95 167 ARG B O 1
ATOM 4177 N N . PRO B 1 168 ? -14.609 23.953 -3.51 1 95.25 168 PRO B N 1
ATOM 4178 C CA . PRO B 1 168 ? -13.32 24.281 -4.121 1 95.25 168 PRO B CA 1
ATOM 4179 C C . PRO B 1 168 ? -12.188 24.375 -3.096 1 95.25 168 PRO B C 1
ATOM 4181 O O . PRO B 1 168 ? -11.047 24.016 -3.391 1 95.25 168 PRO B O 1
ATOM 4184 N N . ALA B 1 169 ? -12.492 24.797 -1.949 1 95.31 169 ALA B N 1
ATOM 4185 C CA . ALA B 1 169 ? -11.477 24.969 -0.92 1 95.31 169 ALA B CA 1
ATOM 4186 C C . ALA B 1 169 ? -10.82 23.625 -0.568 1 95.31 169 ALA B C 1
ATOM 4188 O O . ALA B 1 169 ? -9.68 23.594 -0.103 1 95.31 169 ALA B O 1
ATOM 4189 N N . PHE B 1 170 ? -11.539 22.547 -0.874 1 94.88 170 PHE B N 1
ATOM 4190 C CA . PHE B 1 170 ? -11.055 21.219 -0.556 1 94.88 170 PHE B CA 1
ATOM 4191 C C . PHE B 1 170 ? -9.781 20.906 -1.328 1 94.88 170 PHE B C 1
ATOM 4193 O O . PHE B 1 170 ? -8.906 20.188 -0.83 1 94.88 170 PHE B O 1
ATOM 4200 N N . TRP B 1 171 ? -9.547 21.484 -2.383 1 90.38 171 TRP B N 1
ATOM 4201 C CA . TRP B 1 171 ? -8.453 21.109 -3.275 1 90.38 171 TRP B CA 1
ATOM 4202 C C . TRP B 1 171 ? -7.141 21.719 -2.814 1 90.38 171 TRP B C 1
ATOM 4204 O O . TRP B 1 171 ? -6.066 21.328 -3.279 1 90.38 171 TRP B O 1
ATOM 4214 N N . ARG B 1 172 ? -7.23 22.578 -1.846 1 91.62 172 ARG B N 1
ATOM 4215 C CA . ARG B 1 172 ? -6.023 23.094 -1.206 1 91.62 172 ARG B CA 1
ATOM 4216 C C . ARG B 1 172 ? -5.285 21.984 -0.46 1 91.62 172 ARG B C 1
ATOM 4218 O O . ARG B 1 172 ? -4.078 22.078 -0.238 1 91.62 172 ARG B O 1
ATOM 4225 N N . ASN B 1 173 ? -5.945 20.875 -0.211 1 92.44 173 ASN B N 1
ATOM 4226 C CA . ASN B 1 173 ? -5.344 19.766 0.522 1 92.44 173 ASN B CA 1
ATOM 4227 C C . ASN B 1 173 ? -4.348 19 -0.342 1 92.44 173 ASN B C 1
ATOM 4229 O O . ASN B 1 173 ? -3.51 18.25 0.178 1 92.44 173 ASN B O 1
ATOM 4233 N N . VAL B 1 174 ? -4.379 19.25 -1.594 1 89.75 174 VAL B N 1
ATOM 4234 C CA . VAL B 1 174 ? -3.512 18.5 -2.498 1 89.75 174 VAL B CA 1
ATOM 4235 C C . VAL B 1 174 ? -2.07 18.984 -2.352 1 89.75 174 VAL B C 1
ATOM 4237 O O . VAL B 1 174 ? -1.164 18.188 -2.092 1 89.75 174 VAL B O 1
ATOM 4240 N N . PRO B 1 175 ? -1.844 20.281 -2.398 1 90.62 175 PRO B N 1
ATOM 4241 C CA . PRO B 1 175 ? -0.468 20.719 -2.15 1 90.62 175 PRO B CA 1
ATOM 4242 C C . PRO B 1 175 ? 0.013 20.375 -0.741 1 90.62 175 PRO B C 1
ATOM 4244 O O . PRO B 1 175 ? 1.188 20.047 -0.547 1 90.62 175 PRO B O 1
ATOM 4247 N N . PHE B 1 176 ? -0.885 20.406 0.206 1 92.38 176 PHE B N 1
ATOM 4248 C CA . PHE B 1 176 ? -0.524 20.047 1.572 1 92.38 176 PHE B CA 1
ATOM 4249 C C . PHE B 1 176 ? -0.189 18.562 1.672 1 92.38 176 PHE B C 1
ATOM 4251 O O . PHE B 1 176 ? 0.549 18.141 2.566 1 92.38 176 PHE B O 1
ATOM 4258 N N . PHE B 1 177 ? -0.742 17.891 0.709 1 93.94 177 PHE B N 1
ATOM 4259 C CA . PHE B 1 177 ? -0.476 16.469 0.625 1 93.94 177 PHE B CA 1
ATOM 4260 C C . PHE B 1 177 ? 0.899 16.203 0.022 1 93.94 177 PHE B C 1
ATOM 4262 O O . PHE B 1 177 ? 1.614 15.305 0.462 1 93.94 177 PHE B O 1
ATOM 4269 N N . VAL B 1 178 ? 1.358 16.984 -0.872 1 94.31 178 VAL B N 1
ATOM 4270 C CA . VAL B 1 178 ? 2.58 16.734 -1.632 1 94.31 178 VAL B CA 1
ATOM 4271 C C . VAL B 1 178 ? 3.787 17.234 -0.842 1 94.31 178 VAL B C 1
ATOM 4273 O O . VAL B 1 178 ? 4.855 16.609 -0.876 1 94.31 178 VAL B O 1
ATOM 4276 N N . VAL B 1 179 ? 3.623 18.25 -0.045 1 96 179 VAL B N 1
ATOM 4277 C CA . VAL B 1 179 ? 4.719 18.938 0.637 1 96 179 VAL B CA 1
ATOM 4278 C C . VAL B 1 179 ? 5.383 17.984 1.629 1 96 179 VAL B C 1
ATOM 4280 O O . VAL B 1 179 ? 6.613 17.859 1.662 1 96 179 VAL B O 1
ATOM 4283 N N . PRO B 1 180 ? 4.602 17.25 2.379 1 96.75 180 PRO B N 1
ATOM 4284 C CA . PRO B 1 180 ? 5.258 16.328 3.318 1 96.75 180 PRO B CA 1
ATOM 4285 C C . PRO B 1 180 ? 6.039 15.227 2.615 1 96.75 180 PRO B C 1
ATOM 4287 O O . PRO B 1 180 ? 7.066 14.773 3.127 1 96.75 180 PRO B O 1
ATOM 4290 N N . PHE B 1 181 ? 5.605 14.797 1.485 1 96 181 PHE B N 1
ATOM 4291 C CA . PHE B 1 181 ? 6.348 13.805 0.723 1 96 181 PHE B CA 1
ATOM 4292 C C . PHE B 1 181 ? 7.676 14.375 0.239 1 96 181 PHE B C 1
ATOM 4294 O O . PHE B 1 181 ? 8.703 13.695 0.293 1 96 181 PHE B O 1
ATOM 4301 N N . TRP B 1 182 ? 7.59 15.594 -0.229 1 95.25 182 TRP B N 1
ATOM 4302 C CA . TRP B 1 182 ? 8.805 16.281 -0.668 1 95.25 182 TRP B CA 1
ATOM 4303 C C . TRP B 1 182 ? 9.773 16.453 0.492 1 95.25 182 TRP B C 1
ATOM 4305 O O . TRP B 1 182 ? 10.977 16.188 0.355 1 95.25 182 TRP B O 1
ATOM 4315 N N . ALA B 1 183 ? 9.242 16.891 1.621 1 96.56 183 ALA B N 1
ATOM 4316 C CA . ALA B 1 183 ? 10.07 17.062 2.811 1 96.56 183 ALA B CA 1
ATOM 4317 C C . ALA B 1 183 ? 10.688 15.742 3.25 1 96.56 183 ALA B C 1
ATOM 4319 O O . ALA B 1 183 ? 11.867 15.688 3.609 1 96.56 183 ALA B O 1
ATOM 4320 N N . ALA B 1 184 ? 9.898 14.711 3.213 1 96.81 184 ALA B N 1
ATOM 4321 C CA . ALA B 1 184 ? 10.398 13.391 3.578 1 96.81 184 ALA B CA 1
ATOM 4322 C C . ALA B 1 184 ? 11.531 12.953 2.645 1 96.81 184 ALA B C 1
ATOM 4324 O O . ALA B 1 184 ? 12.547 12.43 3.098 1 96.81 184 ALA B O 1
ATOM 4325 N N . PHE B 1 185 ? 11.391 13.227 1.428 1 94.44 185 PHE B N 1
ATOM 4326 C CA . PHE B 1 185 ? 12.398 12.875 0.433 1 94.44 185 PHE B CA 1
ATOM 4327 C C . PHE B 1 185 ? 13.719 13.578 0.728 1 94.44 185 PHE B C 1
ATOM 4329 O O . PHE B 1 185 ? 14.781 12.961 0.681 1 94.44 185 PHE B O 1
ATOM 4336 N N . LEU B 1 186 ? 13.648 14.844 1.043 1 95.19 186 LEU B N 1
ATOM 4337 C CA . LEU B 1 186 ? 14.836 15.617 1.36 1 95.19 186 LEU B CA 1
ATOM 4338 C C . LEU B 1 186 ? 15.492 15.117 2.643 1 95.19 186 LEU B C 1
ATOM 4340 O O . LEU B 1 186 ? 16.719 14.945 2.697 1 95.19 186 LEU B O 1
ATOM 4344 N N . LEU B 1 187 ? 14.672 14.828 3.582 1 95.81 187 LEU B N 1
ATOM 4345 C CA . LEU B 1 187 ? 15.188 14.438 4.891 1 95.81 187 LEU B CA 1
ATOM 4346 C C . LEU B 1 187 ? 15.805 13.047 4.844 1 95.81 187 LEU B C 1
ATOM 4348 O O . LEU B 1 187 ? 16.844 12.797 5.465 1 95.81 187 LEU B O 1
ATOM 4352 N N . PHE B 1 188 ? 15.219 12.148 4.102 1 94.31 188 PHE B N 1
ATOM 4353 C CA . PHE B 1 188 ? 15.773 10.805 3.953 1 94.31 188 PHE B CA 1
ATOM 4354 C C . PHE B 1 188 ? 17.109 10.844 3.209 1 94.31 188 PHE B C 1
ATOM 4356 O O . PHE B 1 188 ? 17.938 9.945 3.363 1 94.31 188 PHE B O 1
ATOM 4363 N N . GLY B 1 189 ? 17.312 11.891 2.463 1 92.31 189 GLY B N 1
ATOM 4364 C CA . GLY B 1 189 ? 18.531 12.031 1.687 1 92.31 189 GLY B CA 1
ATOM 4365 C C . GLY B 1 189 ? 19.672 12.641 2.477 1 92.31 189 GLY B C 1
ATOM 4366 O O . GLY B 1 189 ? 20.844 12.562 2.066 1 92.31 189 GLY B O 1
ATOM 4367 N N . ARG B 1 190 ? 19.406 13.141 3.59 1 91.75 190 ARG B N 1
ATOM 4368 C CA . ARG B 1 190 ? 20.438 13.75 4.43 1 91.75 190 ARG B CA 1
ATOM 4369 C C . ARG B 1 190 ? 21.125 12.703 5.289 1 91.75 190 ARG B C 1
ATOM 4371 O O . ARG B 1 190 ? 20.5 11.742 5.738 1 91.75 190 ARG B O 1
ATOM 4378 N N . PRO B 1 191 ? 22.469 12.82 5.465 1 88.5 191 PRO B N 1
ATOM 4379 C CA . PRO B 1 191 ? 23.188 11.852 6.289 1 88.5 191 PRO B CA 1
ATOM 4380 C C . PRO B 1 191 ? 22.75 11.883 7.754 1 88.5 191 PRO B C 1
ATOM 4382 O O . PRO B 1 191 ? 22.438 12.945 8.289 1 88.5 191 PRO B O 1
ATOM 4385 N N . ARG B 1 192 ? 22.781 10.766 8.359 1 85.81 192 ARG B N 1
ATOM 4386 C CA . ARG B 1 192 ? 22.406 10.617 9.758 1 85.81 192 ARG B CA 1
ATOM 4387 C C . ARG B 1 192 ? 23.609 10.766 10.672 1 85.81 192 ARG B C 1
ATOM 4389 O O . ARG B 1 192 ? 24.688 10.25 10.375 1 85.81 192 ARG B O 1
ATOM 4396 N N . VAL B 1 193 ? 23.312 11.5 11.625 1 79.19 193 VAL B N 1
ATOM 4397 C CA . VAL B 1 193 ? 24.359 11.617 12.633 1 79.19 193 VAL B CA 1
ATOM 4398 C C . VAL B 1 193 ? 24.344 10.391 13.539 1 79.19 193 VAL B C 1
ATOM 4400 O O . VAL B 1 193 ? 23.375 10.133 14.242 1 79.19 193 VAL B O 1
ATOM 4403 N N . MET B 1 194 ? 25.359 9.539 13.398 1 78.44 194 MET B N 1
ATOM 4404 C CA . MET B 1 194 ? 25.422 8.312 14.195 1 78.44 194 MET B CA 1
ATOM 4405 C C . MET B 1 194 ? 26.406 8.453 15.352 1 78.44 194 MET B C 1
ATOM 4407 O O . MET B 1 194 ? 27.438 9.117 15.219 1 78.44 194 MET B O 1
ATOM 4411 N N . PRO B 1 195 ? 25.859 7.906 16.406 1 75.75 195 PRO B N 1
ATOM 4412 C CA . PRO B 1 195 ? 26.844 7.879 17.484 1 75.75 195 PRO B CA 1
ATOM 4413 C C . PRO B 1 195 ? 28.062 7.027 17.141 1 75.75 195 PRO B C 1
ATOM 4415 O O . PRO B 1 195 ? 27.953 6.059 16.391 1 75.75 195 PRO B O 1
ATOM 4418 N N . ILE B 1 196 ? 29.094 7.434 17.594 1 74.94 196 ILE B N 1
ATOM 4419 C CA . ILE B 1 196 ? 30.344 6.711 17.375 1 74.94 196 ILE B CA 1
ATOM 4420 C C . ILE B 1 196 ? 30.375 5.445 18.219 1 74.94 196 ILE B C 1
ATOM 4422 O O . ILE B 1 196 ? 30.359 5.52 19.453 1 74.94 196 ILE B O 1
ATOM 4426 N N . THR B 1 197 ? 29.953 4.414 17.594 1 78.56 197 THR B N 1
ATOM 4427 C CA . THR B 1 197 ? 30.094 3.137 18.281 1 78.56 197 THR B CA 1
ATOM 4428 C C . THR B 1 197 ? 31.297 2.361 17.766 1 78.56 197 THR B C 1
ATOM 4430 O O . THR B 1 197 ? 31.609 2.424 16.578 1 78.56 197 THR B O 1
ATOM 4433 N N . THR B 1 198 ? 32 1.688 18.672 1 81.31 198 THR B N 1
ATOM 4434 C CA . THR B 1 198 ? 33.156 0.915 18.266 1 81.31 198 THR B CA 1
ATOM 4435 C C . THR B 1 198 ? 32.75 -0.287 17.422 1 81.31 198 THR B C 1
ATOM 4437 O O . THR B 1 198 ? 31.672 -0.839 17.594 1 81.31 198 THR B O 1
ATOM 4440 N N . ALA B 1 199 ? 33.594 -0.653 16.609 1 84.06 199 ALA B N 1
ATOM 4441 C CA . ALA B 1 199 ? 33.406 -1.792 15.719 1 84.06 199 ALA B CA 1
ATOM 4442 C C . ALA B 1 199 ? 33.188 -3.082 16.516 1 84.06 199 ALA B C 1
ATOM 4444 O O . ALA B 1 199 ? 32.406 -3.939 16.125 1 84.06 199 ALA B O 1
ATOM 4445 N N . ASP B 1 200 ? 33.812 -3.15 17.562 1 85.56 200 ASP B N 1
ATOM 4446 C CA . ASP B 1 200 ? 33.719 -4.355 18.391 1 85.56 200 ASP B CA 1
ATOM 4447 C C . ASP B 1 200 ? 32.344 -4.496 19.031 1 85.56 200 ASP B C 1
ATOM 4449 O O . ASP B 1 200 ? 31.781 -5.59 19.078 1 85.56 200 ASP B O 1
ATOM 4453 N N . LYS B 1 201 ? 31.984 -3.463 19.484 1 84.69 201 LYS B N 1
ATOM 4454 C CA . LYS B 1 201 ? 30.656 -3.479 20.109 1 84.69 201 LYS B CA 1
ATOM 4455 C C . LYS B 1 201 ? 29.578 -3.82 19.078 1 84.69 201 LYS B C 1
ATOM 4457 O O . LYS B 1 201 ? 28.656 -4.582 19.375 1 84.69 201 LYS B O 1
ATOM 4462 N N . THR B 1 202 ? 29.688 -3.256 17.922 1 87.94 202 THR B N 1
ATOM 4463 C CA . THR B 1 202 ? 28.75 -3.531 16.844 1 87.94 202 THR B CA 1
ATOM 4464 C C . THR B 1 202 ? 28.797 -5.004 16.453 1 87.94 202 THR B C 1
ATOM 4466 O O . THR B 1 202 ? 27.75 -5.641 16.297 1 87.94 202 THR B O 1
ATOM 4469 N N . ALA B 1 203 ? 29.938 -5.516 16.359 1 90 203 ALA B N 1
ATOM 4470 C CA . ALA B 1 203 ? 30.094 -6.922 15.984 1 90 203 ALA B CA 1
ATOM 4471 C C . ALA B 1 203 ? 29.516 -7.836 17.062 1 90 203 ALA B C 1
ATOM 4473 O O . ALA B 1 203 ? 28.875 -8.844 16.75 1 90 203 ALA B O 1
ATOM 4474 N N . ALA B 1 204 ? 29.719 -7.461 18.234 1 89.44 204 ALA B N 1
ATOM 4475 C CA . ALA B 1 204 ? 29.234 -8.258 19.359 1 89.44 204 ALA B CA 1
ATOM 4476 C C . ALA B 1 204 ? 27.703 -8.273 19.391 1 89.44 204 ALA B C 1
ATOM 4478 O O . ALA B 1 204 ? 27.094 -9.32 19.625 1 89.44 204 ALA B O 1
ATOM 4479 N N . GLU B 1 205 ? 27.203 -7.113 19.188 1 89.69 205 GLU B N 1
ATOM 4480 C CA . GLU B 1 205 ? 25.734 -7.008 19.203 1 89.69 205 GLU B CA 1
ATOM 4481 C C . GLU B 1 205 ? 25.109 -7.754 18.031 1 89.69 205 GLU B C 1
ATOM 4483 O O . GLU B 1 205 ? 24.047 -8.344 18.172 1 89.69 205 GLU B O 1
ATOM 4488 N N . GLN B 1 206 ? 25.719 -7.758 16.938 1 93 206 GLN B N 1
ATOM 4489 C CA . GLN B 1 206 ? 25.172 -8.336 15.711 1 93 206 GLN B CA 1
ATOM 4490 C C . GLN B 1 206 ? 25.312 -9.859 15.719 1 93 206 GLN B C 1
ATOM 4492 O O . GLN B 1 206 ? 24.688 -10.539 14.906 1 93 206 GLN B O 1
ATOM 4497 N N . LYS B 1 207 ? 26.062 -10.375 16.594 1 91.5 207 LYS B N 1
ATOM 4498 C CA . LYS B 1 207 ? 26.219 -11.82 16.719 1 91.5 207 LYS B CA 1
ATOM 4499 C C . LYS B 1 207 ? 25.094 -12.438 17.531 1 91.5 207 LYS B C 1
ATOM 4501 O O . LYS B 1 207 ? 24.875 -13.648 17.484 1 91.5 207 LYS B O 1
ATOM 4506 N N . LYS B 1 208 ? 24.469 -11.555 18.266 1 92.06 208 LYS B N 1
ATOM 4507 C CA . LYS B 1 208 ? 23.391 -12.031 19.125 1 92.06 208 LYS B CA 1
ATOM 4508 C C . LYS B 1 208 ? 22.156 -12.375 18.312 1 92.06 208 LYS B C 1
ATOM 4510 O O . LYS B 1 208 ? 21.734 -11.602 17.453 1 92.06 208 LYS B O 1
ATOM 4515 N N . SER B 1 209 ? 21.625 -13.492 18.594 1 91.94 209 SER B N 1
ATOM 4516 C CA . SER B 1 209 ? 20.375 -13.875 17.938 1 91.94 209 SER B CA 1
ATOM 4517 C C . SER B 1 209 ? 19.188 -13.18 18.578 1 91.94 209 SER B C 1
ATOM 4519 O O . SER B 1 209 ? 19.312 -12.594 19.656 1 91.94 209 SER B O 1
ATOM 4521 N N . LEU B 1 210 ? 18.047 -13.227 17.953 1 93.56 210 LEU B N 1
ATOM 4522 C CA . LEU B 1 210 ? 16.828 -12.586 18.453 1 93.56 210 LEU B CA 1
ATOM 4523 C C . LEU B 1 210 ? 16.406 -13.18 19.797 1 93.56 210 LEU B C 1
ATOM 4525 O O . LEU B 1 210 ? 15.875 -12.469 20.656 1 93.56 210 LEU B O 1
ATOM 4529 N N . LEU B 1 211 ? 16.656 -14.492 19.969 1 94.44 211 LEU B N 1
ATOM 4530 C CA . LEU B 1 211 ? 16.266 -15.172 21.188 1 94.44 211 LEU B CA 1
ATOM 4531 C C . LEU B 1 211 ? 17.109 -14.695 22.375 1 94.44 211 LEU B C 1
ATOM 4533 O O . LEU B 1 211 ? 16.672 -14.781 23.531 1 94.44 211 LEU B O 1
ATOM 4537 N N . SER B 1 212 ? 18.281 -14.156 22.094 1 94.56 212 SER B N 1
ATOM 4538 C CA . SER B 1 212 ? 19.172 -13.672 23.141 1 94.56 212 SER B CA 1
ATOM 4539 C C . SER B 1 212 ? 18.938 -12.188 23.438 1 94.56 212 SER B C 1
ATOM 4541 O O . SER B 1 212 ? 19.609 -11.602 24.281 1 94.56 212 SER B O 1
ATOM 4543 N N . ARG B 1 213 ? 18.031 -11.609 22.75 1 95.81 213 ARG B N 1
ATOM 4544 C CA . ARG B 1 213 ? 17.641 -10.219 22.969 1 95.81 213 ARG B CA 1
ATOM 4545 C C . ARG B 1 213 ? 16.172 -10.117 23.344 1 95.81 213 ARG B C 1
ATOM 4547 O O . ARG B 1 213 ? 15.32 -9.836 22.5 1 95.81 213 ARG B O 1
ATOM 4554 N N . PRO B 1 214 ? 15.883 -10.211 24.531 1 95.56 214 PRO B N 1
ATOM 4555 C CA . PRO B 1 214 ? 14.5 -10.328 24.984 1 95.56 214 PRO B CA 1
ATOM 4556 C C . PRO B 1 214 ? 13.648 -9.109 24.609 1 95.56 214 PRO B C 1
ATOM 4558 O O . PRO B 1 214 ? 12.469 -9.258 24.297 1 95.56 214 PRO B O 1
ATOM 4561 N N . VAL B 1 215 ? 14.156 -7.922 24.734 1 96.62 215 VAL B N 1
ATOM 4562 C CA . VAL B 1 215 ? 13.414 -6.723 24.375 1 96.62 215 VAL B CA 1
ATOM 4563 C C . VAL B 1 215 ? 13.039 -6.773 22.891 1 96.62 215 VAL B C 1
ATOM 4565 O O . VAL B 1 215 ? 11.898 -6.488 22.531 1 96.62 215 VAL B O 1
ATOM 4568 N N . ASP B 1 216 ? 13.992 -7.133 22.078 1 97.56 216 ASP B N 1
ATOM 4569 C CA . ASP B 1 216 ? 13.734 -7.234 20.641 1 97.56 216 ASP B CA 1
ATOM 4570 C C . ASP B 1 216 ? 12.742 -8.352 20.344 1 97.56 216 ASP B C 1
ATOM 4572 O O . ASP B 1 216 ? 11.914 -8.227 19.438 1 97.56 216 ASP B O 1
ATOM 4576 N N . LEU B 1 217 ? 12.875 -9.43 21.078 1 97.88 217 LEU B N 1
ATOM 4577 C CA . LEU B 1 217 ? 11.938 -10.531 20.891 1 97.88 217 LEU B CA 1
ATOM 4578 C C . LEU B 1 217 ? 10.516 -10.094 21.234 1 97.88 217 LEU B C 1
ATOM 4580 O O . LEU B 1 217 ? 9.578 -10.391 20.484 1 97.88 217 LEU B O 1
ATOM 4584 N N . LEU B 1 218 ? 10.391 -9.445 22.344 1 98.12 218 LEU B N 1
ATOM 4585 C CA . LEU B 1 218 ? 9.086 -8.945 22.75 1 98.12 218 LEU B CA 1
ATOM 4586 C C . LEU B 1 218 ? 8.539 -7.953 21.734 1 98.12 218 LEU B C 1
ATOM 4588 O O . LEU B 1 218 ? 7.355 -7.992 21.391 1 98.12 218 LEU B O 1
ATOM 4592 N N . LEU B 1 219 ? 9.375 -7.086 21.266 1 98.38 219 LEU B N 1
ATOM 4593 C CA . LEU B 1 219 ? 8.961 -6.117 20.266 1 98.38 219 LEU B CA 1
ATOM 4594 C C . LEU B 1 219 ? 8.539 -6.816 18.984 1 98.38 219 LEU B C 1
ATOM 4596 O O . LEU B 1 219 ? 7.547 -6.426 18.359 1 98.38 219 LEU B O 1
ATOM 4600 N N . ALA B 1 220 ? 9.305 -7.805 18.594 1 98.44 220 ALA B N 1
ATOM 4601 C CA . ALA B 1 220 ? 8.961 -8.555 17.391 1 98.44 220 ALA B CA 1
ATOM 4602 C C . ALA B 1 220 ? 7.582 -9.203 17.531 1 98.44 220 ALA B C 1
ATOM 4604 O O . ALA B 1 220 ? 6.777 -9.172 16.594 1 98.44 220 ALA B O 1
ATOM 4605 N N . LEU B 1 221 ? 7.324 -9.734 18.688 1 98.31 221 LEU B N 1
ATOM 4606 C CA . LEU B 1 221 ? 6.031 -10.367 18.922 1 98.31 221 LEU B CA 1
ATOM 4607 C C . LEU B 1 221 ? 4.91 -9.336 18.906 1 98.31 221 LEU B C 1
ATOM 4609 O O . LEU B 1 221 ? 3.842 -9.586 18.344 1 98.31 221 LEU B O 1
ATOM 4613 N N . LEU B 1 222 ? 5.133 -8.234 19.5 1 98.56 222 LEU B N 1
ATOM 4614 C CA . LEU B 1 222 ? 4.145 -7.168 19.531 1 98.56 222 LEU B CA 1
ATOM 4615 C C . LEU B 1 222 ? 3.9 -6.625 18.125 1 98.56 222 LEU B C 1
ATOM 4617 O O . LEU B 1 222 ? 2.768 -6.297 17.766 1 98.56 222 LEU B O 1
ATOM 4621 N N . LEU B 1 223 ? 4.961 -6.52 17.375 1 98.75 223 LEU B N 1
ATOM 4622 C CA . LEU B 1 223 ? 4.824 -6.078 15.992 1 98.75 223 LEU B CA 1
ATOM 4623 C C . LEU B 1 223 ? 3.996 -7.07 15.188 1 98.75 223 LEU B C 1
ATOM 4625 O O . LEU B 1 223 ? 3.154 -6.672 14.375 1 98.75 223 LEU B O 1
ATOM 4629 N N . LEU B 1 224 ? 4.215 -8.32 15.391 1 98.44 224 LEU B N 1
ATOM 4630 C CA . LEU B 1 224 ? 3.422 -9.344 14.719 1 98.44 224 LEU B CA 1
ATOM 4631 C C . LEU B 1 224 ? 1.956 -9.258 15.133 1 98.44 224 LEU B C 1
ATOM 4633 O O . LEU B 1 224 ? 1.061 -9.398 14.297 1 98.44 224 LEU B O 1
ATOM 4637 N N . GLY B 1 225 ? 1.745 -9.047 16.406 1 98.25 225 GLY B N 1
ATOM 4638 C CA . GLY B 1 225 ? 0.388 -8.828 16.875 1 98.25 225 GLY B CA 1
ATOM 4639 C C . GLY B 1 225 ? -0.283 -7.621 16.25 1 98.25 225 GLY B C 1
ATOM 4640 O O . GLY B 1 225 ? -1.455 -7.684 15.875 1 98.25 225 GLY B O 1
ATOM 4641 N N . ALA B 1 226 ? 0.466 -6.535 16.141 1 98.44 226 ALA B N 1
ATOM 4642 C CA . ALA B 1 226 ? -0.059 -5.324 15.531 1 98.44 226 ALA B CA 1
ATOM 4643 C C . ALA B 1 226 ? -0.396 -5.559 14.062 1 98.44 226 ALA B C 1
ATOM 4645 O O . ALA B 1 226 ? -1.405 -5.055 13.562 1 98.44 226 ALA B O 1
ATOM 4646 N N . ALA B 1 227 ? 0.463 -6.289 13.414 1 98.44 227 ALA B N 1
ATOM 4647 C CA . ALA B 1 227 ? 0.202 -6.629 12.016 1 98.44 227 ALA B CA 1
ATOM 4648 C C . ALA B 1 227 ? -1.069 -7.461 11.883 1 98.44 227 ALA B C 1
ATOM 4650 O O . ALA B 1 227 ? -1.921 -7.172 11.039 1 98.44 227 ALA B O 1
ATOM 4651 N N . ALA B 1 228 ? -1.221 -8.445 12.719 1 97.94 228 ALA B N 1
ATOM 4652 C CA . ALA B 1 228 ? -2.4 -9.305 12.688 1 97.94 228 ALA B CA 1
ATOM 4653 C C . ALA B 1 228 ? -3.67 -8.508 12.969 1 97.94 228 ALA B C 1
ATOM 4655 O O . ALA B 1 228 ? -4.691 -8.703 12.305 1 97.94 228 ALA B O 1
ATOM 4656 N N . PHE B 1 229 ? -3.576 -7.645 13.906 1 97.88 229 PHE B N 1
ATOM 4657 C CA . PHE B 1 229 ? -4.715 -6.809 14.266 1 97.88 229 PHE B CA 1
ATOM 4658 C C . PHE B 1 229 ? -5.082 -5.875 13.117 1 97.88 229 PHE B C 1
ATOM 4660 O O . PHE B 1 229 ? -6.266 -5.633 12.867 1 97.88 229 PHE B O 1
ATOM 4667 N N . SER B 1 230 ? -4.102 -5.348 12.453 1 98.19 230 SER B N 1
ATOM 4668 C CA . SER B 1 230 ? -4.344 -4.473 11.312 1 98.19 230 SER B CA 1
ATOM 4669 C C . SER B 1 230 ? -4.984 -5.23 10.156 1 98.19 230 SER B C 1
ATOM 4671 O O . SER B 1 230 ? -5.863 -4.703 9.469 1 98.19 230 SER B O 1
ATOM 4673 N N . VAL B 1 231 ? -4.551 -6.449 9.938 1 97.94 231 VAL B N 1
ATOM 4674 C CA . VAL B 1 231 ? -5.164 -7.281 8.906 1 97.94 231 VAL B CA 1
ATOM 4675 C C . VAL B 1 231 ? -6.621 -7.559 9.266 1 97.94 231 VAL B C 1
ATOM 4677 O O . VAL B 1 231 ? -7.516 -7.41 8.43 1 97.94 231 VAL B O 1
ATOM 4680 N N . PHE B 1 232 ? -6.844 -7.883 10.484 1 97.88 232 PHE B N 1
ATOM 4681 C CA . PHE B 1 232 ? -8.18 -8.203 10.961 1 97.88 232 PHE B CA 1
ATOM 4682 C C . PHE B 1 232 ? -9.125 -7.02 10.773 1 97.88 232 PHE B C 1
ATOM 4684 O O . PHE B 1 232 ? -10.211 -7.168 10.211 1 97.88 232 PHE B O 1
ATOM 4691 N N . ARG B 1 233 ? -8.703 -5.867 11.188 1 97.94 233 ARG B N 1
ATOM 4692 C CA . ARG B 1 233 ? -9.539 -4.684 11.062 1 97.94 233 ARG B CA 1
ATOM 4693 C C . ARG B 1 233 ? -9.758 -4.32 9.594 1 97.94 233 ARG B C 1
ATOM 4695 O O . ARG B 1 233 ? -10.82 -3.824 9.219 1 97.94 233 ARG B O 1
ATOM 4702 N N . GLY B 1 234 ? -8.688 -4.566 8.812 1 98 234 GLY B N 1
ATOM 4703 C CA . GLY B 1 234 ? -8.867 -4.383 7.379 1 98 234 GLY B CA 1
ATOM 4704 C C . GLY B 1 234 ? -9.969 -5.254 6.801 1 98 234 GLY B C 1
ATOM 4705 O O . GLY B 1 234 ? -10.773 -4.785 5.996 1 98 234 GLY B O 1
ATOM 4706 N N . PHE B 1 235 ? -10.016 -6.449 7.223 1 97.5 235 PHE B N 1
ATOM 4707 C CA . PHE B 1 235 ? -11.055 -7.367 6.758 1 97.5 235 PHE B CA 1
ATOM 4708 C C . PHE B 1 235 ? -12.422 -6.949 7.281 1 97.5 235 PHE B C 1
ATOM 4710 O O . PHE B 1 235 ? -13.43 -7.105 6.586 1 97.5 235 PHE B O 1
ATOM 4717 N N . VAL B 1 236 ? -12.438 -6.41 8.477 1 97.56 236 VAL B N 1
ATOM 4718 C CA . VAL B 1 236 ? -13.688 -5.961 9.078 1 97.56 236 VAL B CA 1
ATOM 4719 C C . VAL B 1 236 ? -14.305 -4.863 8.219 1 97.56 236 VAL B C 1
ATOM 4721 O O . VAL B 1 236 ? -15.5 -4.918 7.891 1 97.56 236 VAL B O 1
ATOM 4724 N N . VAL B 1 237 ? -13.5 -3.891 7.762 1 97.31 237 VAL B N 1
ATOM 4725 C CA . VAL B 1 237 ? -14.055 -2.748 7.039 1 97.31 237 VAL B CA 1
ATOM 4726 C C . VAL B 1 237 ? -14.344 -3.143 5.594 1 97.31 237 VAL B C 1
ATOM 4728 O O . VAL B 1 237 ? -15 -2.398 4.863 1 97.31 237 VAL B O 1
ATOM 4731 N N . LEU B 1 238 ? -13.852 -4.324 5.176 1 96.31 238 LEU B N 1
ATOM 4732 C CA . LEU B 1 238 ? -14.164 -4.848 3.85 1 96.31 238 LEU B CA 1
ATOM 4733 C C . LEU B 1 238 ? -15.352 -5.797 3.902 1 96.31 238 LEU B C 1
ATOM 4735 O O . LEU B 1 238 ? -15.594 -6.555 2.959 1 96.31 238 LEU B O 1
ATOM 4739 N N . ASP B 1 239 ? -16.062 -5.848 5 1 93.5 239 ASP B N 1
ATOM 4740 C CA . ASP B 1 239 ? -17.312 -6.594 5.195 1 93.5 239 ASP B CA 1
ATOM 4741 C C . ASP B 1 239 ? -17.078 -8.094 5.059 1 93.5 239 ASP B C 1
ATOM 4743 O O . ASP B 1 239 ? -17.828 -8.789 4.375 1 93.5 239 ASP B O 1
ATOM 4747 N N . CYS B 1 240 ? -15.984 -8.508 5.656 1 94.31 240 CYS B N 1
ATOM 4748 C CA . CYS B 1 240 ? -15.703 -9.938 5.703 1 94.31 240 CYS B CA 1
ATOM 4749 C C . CYS B 1 240 ? -16.859 -10.695 6.355 1 94.31 240 CYS B C 1
ATOM 4751 O O . CYS B 1 240 ? -17.344 -10.297 7.41 1 94.31 240 CYS B O 1
ATOM 4753 N N . PRO B 1 241 ? -17.312 -11.766 5.805 1 92.5 241 PRO B N 1
ATOM 4754 C CA . PRO B 1 241 ? -18.516 -12.445 6.27 1 92.5 241 PRO B CA 1
ATOM 4755 C C . PRO B 1 241 ? -18.281 -13.281 7.523 1 92.5 241 PRO B C 1
ATOM 4757 O O . PRO B 1 241 ? -19.234 -13.859 8.078 1 92.5 241 PRO B O 1
ATOM 4760 N N . LEU B 1 242 ? -17.156 -13.312 8.031 1 92.75 242 LEU B N 1
ATOM 4761 C CA . LEU B 1 242 ? -16.859 -14.094 9.234 1 92.75 242 LEU B CA 1
ATOM 4762 C C . LEU B 1 242 ? -17.578 -13.508 10.445 1 92.75 242 LEU B C 1
ATOM 4764 O O . LEU B 1 242 ? -17.672 -12.289 10.594 1 92.75 242 LEU B O 1
ATOM 4768 N N . ASP B 1 243 ? -17.984 -14.32 11.375 1 93.62 243 ASP B N 1
ATOM 4769 C CA . ASP B 1 243 ? -18.734 -13.914 12.562 1 93.62 243 ASP B CA 1
ATOM 4770 C C . ASP B 1 243 ? -17.891 -13.016 13.461 1 93.62 243 ASP B C 1
ATOM 4772 O O . ASP B 1 243 ? -18.406 -12.078 14.07 1 93.62 243 ASP B O 1
ATOM 4776 N N . SER B 1 244 ? -16.672 -13.32 13.469 1 94.62 244 SER B N 1
ATOM 4777 C CA . SER B 1 244 ? -15.789 -12.516 14.297 1 94.62 244 SER B CA 1
ATOM 4778 C C . SER B 1 244 ? -15.727 -11.07 13.797 1 94.62 244 SER B C 1
ATOM 4780 O O . SER B 1 244 ? -15.648 -10.141 14.602 1 94.62 244 SER B O 1
ATOM 4782 N N . CYS B 1 245 ? -15.758 -10.898 12.562 1 94.38 245 CYS B N 1
ATOM 4783 C CA . CYS B 1 245 ? -15.727 -9.555 11.984 1 94.38 245 CYS B CA 1
ATOM 4784 C C . CYS B 1 245 ? -17.031 -8.812 12.266 1 94.38 245 CYS B C 1
ATOM 4786 O O . CYS B 1 245 ? -17 -7.621 12.602 1 94.38 245 CYS B O 1
ATOM 4788 N N . PHE B 1 246 ? -18.109 -9.578 12.195 1 93.06 246 PHE B N 1
ATOM 4789 C CA . PHE B 1 246 ? -19.406 -8.992 12.477 1 93.06 246 PHE B CA 1
ATOM 4790 C C . PHE B 1 246 ? -19.516 -8.578 13.938 1 93.06 246 PHE B C 1
ATOM 4792 O O . PHE B 1 246 ? -19.922 -7.457 14.242 1 93.06 246 PHE B O 1
ATOM 4799 N N . SER B 1 247 ? -19.094 -9.422 14.742 1 95.69 247 SER B N 1
ATOM 4800 C CA . SER B 1 247 ? -19.156 -9.133 16.172 1 95.69 247 SER B CA 1
ATOM 4801 C C . SER B 1 247 ? -18.234 -7.969 16.531 1 95.69 247 SER B C 1
ATOM 4803 O O . SER B 1 247 ? -18.594 -7.137 17.375 1 95.69 247 SER B O 1
ATOM 4805 N N . TYR B 1 248 ? -17.172 -7.906 15.914 1 96.94 248 TYR B N 1
ATOM 4806 C CA . TYR B 1 248 ? -16.203 -6.867 16.25 1 96.94 248 TYR B CA 1
ATOM 4807 C C . TYR B 1 248 ? -16.734 -5.484 15.898 1 96.94 248 TYR B C 1
ATOM 4809 O O . TYR B 1 248 ? -16.641 -4.555 16.703 1 96.94 248 TYR B O 1
ATOM 4817 N N . ILE B 1 249 ? -17.25 -5.332 14.758 1 94.56 249 ILE B N 1
ATOM 4818 C CA . ILE B 1 249 ? -17.703 -4.027 14.281 1 94.56 249 ILE B CA 1
ATOM 4819 C C . ILE B 1 249 ? -18.891 -3.547 15.109 1 94.56 249 ILE B C 1
ATOM 4821 O O . ILE B 1 249 ? -19.016 -2.352 15.383 1 94.56 249 ILE B O 1
ATOM 4825 N N . TYR B 1 250 ? -19.703 -4.418 15.641 1 93.25 250 TYR B N 1
ATOM 4826 C CA . TYR B 1 250 ? -20.906 -4.004 16.344 1 93.25 250 TYR B CA 1
ATOM 4827 C C . TYR B 1 250 ? -20.672 -3.92 17.844 1 93.25 250 TYR B C 1
ATOM 4829 O O . TYR B 1 250 ? -21.25 -3.07 18.531 1 93.25 250 TYR B O 1
ATOM 4837 N N . GLN B 1 251 ? -19.719 -4.703 18.281 1 95.12 251 GLN B N 1
ATOM 4838 C CA . GLN B 1 251 ? -19.594 -4.785 19.734 1 95.12 251 GLN B CA 1
ATOM 4839 C C . GLN B 1 251 ? -18.359 -4.047 20.234 1 95.12 251 GLN B C 1
ATOM 4841 O O . GLN B 1 251 ? -18.281 -3.635 21.391 1 95.12 251 GLN B O 1
ATOM 4846 N N . TYR B 1 252 ? -17.438 -3.84 19.375 1 96.62 252 TYR B N 1
ATOM 4847 C CA . TYR B 1 252 ? -16.188 -3.301 19.875 1 96.62 252 TYR B CA 1
ATOM 4848 C C . TYR B 1 252 ? -15.891 -1.939 19.266 1 96.62 252 TYR B C 1
ATOM 4850 O O . TYR B 1 252 ? -15.695 -0.955 19.984 1 96.62 252 TYR B O 1
ATOM 4858 N N . GLU B 1 253 ? -15.906 -1.844 17.969 1 97.69 253 GLU B N 1
ATOM 4859 C CA . GLU B 1 253 ? -15.578 -0.586 17.297 1 97.69 253 GLU B CA 1
ATOM 4860 C C . GLU B 1 253 ? -16.625 -0.237 16.234 1 97.69 253 GLU B C 1
ATOM 4862 O O . GLU B 1 253 ? -16.312 -0.199 15.047 1 97.69 253 GLU B O 1
ATOM 4867 N N . PRO B 1 254 ? -17.766 0.21 16.672 1 97.5 254 PRO B N 1
ATOM 4868 C CA . PRO B 1 254 ? -18.828 0.561 15.719 1 97.5 254 PRO B CA 1
ATOM 4869 C C . PRO B 1 254 ? -18.453 1.767 14.852 1 97.5 254 PRO B C 1
ATOM 4871 O O . PRO B 1 254 ? -19.062 1.979 13.797 1 97.5 254 PRO B O 1
ATOM 4874 N N . TYR B 1 255 ? -17.453 2.572 15.312 1 97.94 255 TYR B N 1
ATOM 4875 C CA . TYR B 1 255 ? -17.016 3.744 14.562 1 97.94 255 TYR B CA 1
ATOM 4876 C C . TYR B 1 255 ? -16.578 3.357 13.156 1 97.94 255 TYR B C 1
ATOM 4878 O O . TYR B 1 255 ? -16.641 4.168 12.234 1 97.94 255 TYR B O 1
ATOM 4886 N N . LEU B 1 256 ? -16.188 2.104 12.93 1 97.69 256 LEU B N 1
ATOM 4887 C CA . LEU B 1 256 ? -15.719 1.621 11.633 1 97.69 256 LEU B CA 1
ATOM 4888 C C . LEU B 1 256 ? -16.844 1.633 10.602 1 97.69 256 LEU B C 1
ATOM 4890 O O . LEU B 1 256 ? -16.578 1.589 9.398 1 97.69 256 LEU B O 1
ATOM 4894 N N . LYS B 1 257 ? -18.062 1.743 11.062 1 95.31 257 LYS B N 1
ATOM 4895 C CA . LYS B 1 257 ? -19.203 1.739 10.164 1 95.31 257 LYS B CA 1
ATOM 4896 C C . LYS B 1 257 ? -19.719 3.158 9.914 1 95.31 257 LYS B C 1
ATOM 4898 O O . LYS B 1 257 ? -20.609 3.367 9.094 1 95.31 257 LYS B O 1
ATOM 4903 N N . ASP B 1 258 ? -19.141 4.133 10.602 1 96.12 258 ASP B N 1
ATOM 4904 C CA . ASP B 1 258 ? -19.562 5.516 10.422 1 96.12 258 ASP B CA 1
ATOM 4905 C C . ASP B 1 258 ? -19.422 5.949 8.969 1 96.12 258 ASP B C 1
ATOM 4907 O O . ASP B 1 258 ? -18.375 5.734 8.344 1 96.12 258 ASP B O 1
ATOM 4911 N N . PRO B 1 259 ? -20.438 6.551 8.406 1 95.44 259 PRO B N 1
ATOM 4912 C CA . PRO B 1 259 ? -20.438 6.906 6.98 1 95.44 259 PRO B CA 1
ATOM 4913 C C . PRO B 1 259 ? -19.484 8.062 6.664 1 95.44 259 PRO B C 1
ATOM 4915 O O . PRO B 1 259 ? -19.328 8.438 5.5 1 95.44 259 PRO B O 1
ATOM 4918 N N . VAL B 1 260 ? -18.781 8.648 7.621 1 95.5 260 VAL B N 1
ATOM 4919 C CA . VAL B 1 260 ? -17.844 9.734 7.375 1 95.5 260 VAL B CA 1
ATOM 4920 C C . VAL B 1 260 ? -16.672 9.234 6.539 1 95.5 260 VAL B C 1
ATOM 4922 O O . VAL B 1 260 ? -15.969 10.023 5.906 1 95.5 260 VAL B O 1
ATOM 4925 N N . GLY B 1 261 ? -16.344 7.977 6.5 1 95.81 261 GLY B N 1
ATOM 4926 C CA . GLY B 1 261 ? -15.391 7.375 5.57 1 95.81 261 GLY B CA 1
ATOM 4927 C C . GLY B 1 261 ? -13.984 7.289 6.129 1 95.81 261 GLY B C 1
ATOM 4928 O O . GLY B 1 261 ? -13.18 6.469 5.676 1 95.81 261 GLY B O 1
ATOM 4929 N N . PHE B 1 262 ? -13.586 8.07 7.164 1 97.75 262 PHE B N 1
ATOM 4930 C CA . PHE B 1 262 ? -12.219 8.164 7.672 1 97.75 262 PHE B CA 1
ATOM 4931 C C . PHE B 1 262 ? -11.781 6.848 8.297 1 97.75 262 PHE B C 1
ATOM 4933 O O . PHE B 1 262 ? -10.711 6.332 7.98 1 97.75 262 PHE B O 1
ATOM 4940 N N . PRO B 1 263 ? -12.617 6.254 9.148 1 97.81 263 PRO B N 1
ATOM 4941 C CA . PRO B 1 263 ? -12.156 5.012 9.773 1 97.81 263 PRO B CA 1
ATOM 4942 C C . PRO B 1 263 ? -11.961 3.883 8.766 1 97.81 263 PRO B C 1
ATOM 4944 O O . PRO B 1 263 ? -11.023 3.096 8.891 1 97.81 263 PRO B O 1
ATOM 4947 N N . ARG B 1 264 ? -12.82 3.791 7.793 1 97.5 264 ARG B N 1
ATOM 4948 C CA . ARG B 1 264 ? -12.695 2.764 6.762 1 97.5 264 ARG B CA 1
ATOM 4949 C C . ARG B 1 264 ? -11.383 2.904 6.004 1 97.5 264 ARG B C 1
ATOM 4951 O O . ARG B 1 264 ? -10.641 1.93 5.84 1 97.5 264 ARG B O 1
ATOM 4958 N N . VAL B 1 265 ? -11.062 4.102 5.574 1 98.19 265 VAL B N 1
ATOM 4959 C CA . VAL B 1 265 ? -9.844 4.352 4.82 1 98.19 265 VAL B CA 1
ATOM 4960 C C . VAL B 1 265 ? -8.625 4.113 5.711 1 98.19 265 VAL B C 1
ATOM 4962 O O . VAL B 1 265 ? -7.621 3.555 5.266 1 98.19 265 VAL B O 1
ATOM 4965 N N . MET B 1 266 ? -8.711 4.512 6.914 1 98.25 266 MET B N 1
ATOM 4966 C CA . MET B 1 266 ? -7.586 4.34 7.832 1 98.25 266 MET B CA 1
ATOM 4967 C C . MET B 1 266 ? -7.23 2.863 7.988 1 98.25 266 MET B C 1
ATOM 4969 O O . MET B 1 266 ? -6.055 2.498 7.98 1 98.25 266 MET B O 1
ATOM 4973 N N . MET B 1 267 ? -8.258 1.984 8.156 1 98.5 267 MET B N 1
ATOM 4974 C CA . MET B 1 267 ? -7.984 0.559 8.305 1 98.5 267 MET B CA 1
ATOM 4975 C C . MET B 1 267 ? -7.367 -0.015 7.035 1 98.5 267 MET B C 1
ATOM 4977 O O . MET B 1 267 ? -6.52 -0.907 7.102 1 98.5 267 MET B O 1
ATOM 4981 N N . LEU B 1 268 ? -7.805 0.511 5.953 1 98.56 268 LEU B N 1
ATOM 4982 C CA . LEU B 1 268 ? -7.223 0.054 4.695 1 98.56 268 LEU B CA 1
ATOM 4983 C C . LEU B 1 268 ? -5.773 0.513 4.566 1 98.56 268 LEU B C 1
ATOM 4985 O O . LEU B 1 268 ? -4.922 -0.234 4.078 1 98.56 268 LEU B O 1
ATOM 4989 N N . VAL B 1 269 ? -5.508 1.743 4.98 1 98.44 269 VAL B N 1
ATOM 4990 C CA . VAL B 1 269 ? -4.141 2.252 4.973 1 98.44 269 VAL B CA 1
ATOM 4991 C C . VAL B 1 269 ? -3.26 1.383 5.867 1 98.44 269 VAL B C 1
ATOM 4993 O O . VAL B 1 269 ? -2.109 1.096 5.527 1 98.44 269 VAL B O 1
ATOM 4996 N N . TYR B 1 270 ? -3.779 0.951 6.977 1 98.5 270 TYR B N 1
ATOM 4997 C CA . TYR B 1 270 ? -3.039 0.055 7.855 1 98.5 270 TYR B CA 1
ATOM 4998 C C . TYR B 1 270 ? -2.812 -1.298 7.191 1 98.5 270 TYR B C 1
ATOM 5000 O O . TYR B 1 270 ? -1.71 -1.849 7.254 1 98.5 270 TYR B O 1
ATOM 5008 N N . LEU B 1 271 ? -3.834 -1.771 6.57 1 98.31 271 LEU B N 1
ATOM 5009 C CA . LEU B 1 271 ? -3.746 -3.072 5.914 1 98.31 271 LEU B CA 1
ATOM 5010 C C . LEU B 1 271 ? -2.703 -3.053 4.805 1 98.31 271 LEU B C 1
ATOM 5012 O O . LEU B 1 271 ? -1.865 -3.953 4.719 1 98.31 271 LEU B O 1
ATOM 5016 N N . PHE B 1 272 ? -2.65 -2.021 4.004 1 98.19 272 PHE B N 1
ATOM 5017 C CA . PHE B 1 272 ? -1.862 -2.051 2.779 1 98.19 272 PHE B CA 1
ATOM 5018 C C . PHE B 1 272 ? -0.491 -1.423 3.002 1 98.19 272 PHE B C 1
ATOM 5020 O O . PHE B 1 272 ? 0.473 -1.764 2.314 1 98.19 272 PHE B O 1
ATOM 5027 N N . TYR B 1 273 ? -0.39 -0.533 3.986 1 98.12 273 TYR B N 1
ATOM 5028 C CA . TYR B 1 273 ? 0.897 0.13 4.16 1 98.12 273 TYR B CA 1
ATOM 5029 C C . TYR B 1 273 ? 1.531 -0.252 5.492 1 98.12 273 TYR B C 1
ATOM 5031 O O . TYR B 1 273 ? 2.727 -0.546 5.559 1 98.12 273 TYR B O 1
ATOM 5039 N N . ALA B 1 274 ? 0.762 -0.313 6.539 1 98.38 274 ALA B N 1
ATOM 5040 C CA . ALA B 1 274 ? 1.337 -0.588 7.852 1 98.38 274 ALA B CA 1
ATOM 5041 C C . ALA B 1 274 ? 1.768 -2.047 7.969 1 98.38 274 ALA B C 1
ATOM 5043 O O . ALA B 1 274 ? 2.83 -2.346 8.516 1 98.38 274 ALA B O 1
ATOM 5044 N N . VAL B 1 275 ? 0.961 -2.93 7.453 1 98.19 275 VAL B N 1
ATOM 5045 C CA . VAL B 1 275 ? 1.232 -4.355 7.605 1 98.19 275 VAL B CA 1
ATOM 5046 C C . VAL B 1 275 ? 2.568 -4.699 6.953 1 98.19 275 VAL B C 1
ATOM 5048 O O . VAL B 1 275 ? 3.439 -5.301 7.582 1 98.19 275 VAL B O 1
ATOM 5051 N N . PRO B 1 276 ? 2.777 -4.316 5.695 1 96.81 276 PRO B N 1
ATOM 5052 C CA . PRO B 1 276 ? 4.09 -4.605 5.117 1 96.81 276 PRO B CA 1
ATOM 5053 C C . PRO B 1 276 ? 5.234 -3.955 5.891 1 96.81 276 PRO B C 1
ATOM 5055 O O . PRO B 1 276 ? 6.293 -4.562 6.062 1 96.81 276 PRO B O 1
ATOM 5058 N N . LEU B 1 277 ? 5.047 -2.766 6.398 1 98 277 LEU B N 1
ATOM 5059 C CA . LEU B 1 277 ? 6.102 -2.08 7.141 1 98 277 LEU B CA 1
ATOM 5060 C C . LEU B 1 277 ? 6.379 -2.783 8.461 1 98 277 LEU B C 1
ATOM 5062 O O . LEU B 1 277 ? 7.535 -2.938 8.859 1 98 277 LEU B O 1
ATOM 5066 N N . LEU B 1 278 ? 5.332 -3.207 9.109 1 98.56 278 LEU B N 1
ATOM 5067 C CA . LEU B 1 278 ? 5.488 -3.939 10.359 1 98.56 278 LEU B CA 1
ATOM 5068 C C . LEU B 1 278 ? 6.25 -5.242 10.133 1 98.56 278 LEU B C 1
ATOM 5070 O O . LEU B 1 278 ? 7.094 -5.621 10.953 1 98.56 278 LEU B O 1
ATOM 5074 N N . THR B 1 279 ? 5.98 -5.863 9.039 1 96.88 279 THR B N 1
ATOM 5075 C CA . THR B 1 279 ? 6.684 -7.09 8.695 1 96.88 279 THR B CA 1
ATOM 5076 C C . THR B 1 279 ? 8.164 -6.812 8.43 1 96.88 279 THR B C 1
ATOM 5078 O O . THR B 1 279 ? 9.023 -7.586 8.852 1 96.88 279 THR B O 1
ATOM 5081 N N . LEU B 1 280 ? 8.438 -5.723 7.777 1 97.12 280 LEU B N 1
ATOM 5082 C CA . LEU B 1 280 ? 9.82 -5.332 7.52 1 97.12 280 LEU B CA 1
ATOM 5083 C C . LEU B 1 280 ? 10.555 -5.02 8.82 1 97.12 280 LEU B C 1
ATOM 5085 O O . LEU B 1 280 ? 11.75 -5.281 8.945 1 97.12 280 LEU B O 1
ATOM 5089 N N . PHE B 1 281 ? 9.828 -4.461 9.727 1 98.56 281 PHE B N 1
ATOM 5090 C CA . PHE B 1 281 ? 10.445 -4.152 11.008 1 98.56 281 PHE B CA 1
ATOM 5091 C C . PHE B 1 281 ? 10.812 -5.43 11.758 1 98.56 281 PHE B C 1
ATOM 5093 O O . PHE B 1 281 ? 11.836 -5.484 12.438 1 98.56 281 PHE B O 1
ATOM 5100 N N . VAL B 1 282 ? 9.93 -6.406 11.648 1 98 282 VAL B N 1
ATOM 5101 C CA . VAL B 1 282 ? 10.258 -7.695 12.25 1 98 282 VAL B CA 1
ATOM 5102 C C . VAL B 1 282 ? 11.516 -8.266 11.594 1 98 282 VAL B C 1
ATOM 5104 O O . VAL B 1 282 ? 12.406 -8.773 12.273 1 98 282 VAL B O 1
ATOM 5107 N N . TYR B 1 283 ? 11.609 -8.156 10.344 1 96.31 283 TYR B N 1
ATOM 5108 C CA . TYR B 1 283 ? 12.805 -8.578 9.625 1 96.31 283 TYR B CA 1
ATOM 5109 C C . TYR B 1 283 ? 14.031 -7.812 10.094 1 96.31 283 TYR B C 1
ATOM 5111 O O . TYR B 1 283 ? 15.094 -8.398 10.32 1 96.31 283 TYR B O 1
ATOM 5119 N N . GLY B 1 284 ? 13.875 -6.512 10.25 1 96.44 284 GLY B N 1
ATOM 5120 C CA . GLY B 1 284 ? 14.992 -5.676 10.688 1 96.44 284 GLY B CA 1
ATOM 5121 C C . GLY B 1 284 ? 15.477 -6.012 12.078 1 96.44 284 GLY B C 1
ATOM 5122 O O . GLY B 1 284 ? 16.672 -5.867 12.375 1 96.44 284 GLY B O 1
ATOM 5123 N N . LEU B 1 285 ? 14.586 -6.445 12.922 1 97.38 285 LEU B N 1
ATOM 5124 C CA . LEU B 1 285 ? 14.961 -6.824 14.281 1 97.38 285 LEU B CA 1
ATOM 5125 C C . LEU B 1 285 ? 15.727 -8.141 14.289 1 97.38 285 LEU B C 1
ATOM 5127 O O . LEU B 1 285 ? 16.438 -8.453 15.242 1 97.38 285 LEU B O 1
ATOM 5131 N N . ASN B 1 286 ? 15.539 -8.875 13.211 1 95.75 286 ASN B N 1
ATOM 5132 C CA . ASN B 1 286 ? 16.156 -10.195 13.141 1 95.75 286 ASN B CA 1
ATOM 5133 C C . ASN B 1 286 ? 17.453 -10.156 12.328 1 95.75 286 ASN B C 1
ATOM 5135 O O . ASN B 1 286 ? 18.312 -11.023 12.484 1 95.75 286 ASN B O 1
ATOM 5139 N N . THR B 1 287 ? 17.609 -9.219 11.469 1 94.69 287 THR B N 1
ATOM 5140 C CA . THR B 1 287 ? 18.734 -9.141 10.555 1 94.69 287 THR B CA 1
ATOM 5141 C C . THR B 1 287 ? 19.641 -7.969 10.922 1 94.69 287 THR B C 1
ATOM 5143 O O . THR B 1 287 ? 19.234 -6.812 10.852 1 94.69 287 THR B O 1
ATOM 5146 N N . PRO B 1 288 ? 20.844 -8.258 11.25 1 93.94 288 PRO B N 1
ATOM 5147 C CA . PRO B 1 288 ? 21.75 -7.18 11.625 1 93.94 288 PRO B CA 1
ATOM 5148 C C . PRO B 1 288 ? 22.141 -6.301 10.438 1 93.94 288 PRO B C 1
ATOM 5150 O O . PRO B 1 288 ? 22.188 -6.773 9.297 1 93.94 288 PRO B O 1
ATOM 5153 N N . GLY B 1 289 ? 22.406 -5.078 10.703 1 93.38 289 GLY B N 1
ATOM 5154 C CA . GLY B 1 289 ? 22.953 -4.18 9.695 1 93.38 289 GLY B CA 1
ATOM 5155 C C . GLY B 1 289 ? 21.891 -3.418 8.93 1 93.38 289 GLY B C 1
ATOM 5156 O O . GLY B 1 289 ? 22.188 -2.752 7.941 1 93.38 289 GLY B O 1
ATOM 5157 N N . CYS B 1 290 ? 20.625 -3.535 9.336 1 94 290 CYS B N 1
ATOM 5158 C CA . CYS B 1 290 ? 19.531 -2.812 8.688 1 94 290 CYS B CA 1
ATOM 5159 C C . CYS B 1 290 ? 19.484 -1.363 9.156 1 94 290 CYS B C 1
ATOM 5161 O O . CYS B 1 290 ? 18.641 -0.999 9.977 1 94 290 CYS B O 1
ATOM 5163 N N . SER B 1 291 ? 20.219 -0.524 8.562 1 93.12 291 SER B N 1
ATOM 5164 C CA . SER B 1 291 ? 20.359 0.861 9 1 93.12 291 SER B CA 1
ATOM 5165 C C . SER B 1 291 ? 19.094 1.66 8.719 1 93.12 291 SER B C 1
ATOM 5167 O O . SER B 1 291 ? 18.844 2.684 9.359 1 93.12 291 SER B O 1
ATOM 5169 N N . TRP B 1 292 ? 18.297 1.165 7.707 1 94.06 292 TRP B N 1
ATOM 5170 C CA . TRP B 1 292 ? 17.078 1.874 7.359 1 94.06 292 TRP B CA 1
ATOM 5171 C C . TRP B 1 292 ? 16.094 1.868 8.523 1 94.06 292 TRP B C 1
ATOM 5173 O O . TRP B 1 292 ? 15.156 2.676 8.562 1 94.06 292 TRP B O 1
ATOM 5183 N N . MET B 1 293 ? 16.25 0.965 9.5 1 96.62 293 MET B N 1
ATOM 5184 C CA . MET B 1 293 ? 15.391 0.875 10.672 1 96.62 293 MET B CA 1
ATOM 5185 C C . MET B 1 293 ? 15.398 2.184 11.453 1 96.62 293 MET B C 1
ATOM 5187 O O . MET B 1 293 ? 14.367 2.604 11.984 1 96.62 293 MET B O 1
ATOM 5191 N N . LEU B 1 294 ? 16.484 2.84 11.547 1 95 294 LEU B N 1
ATOM 5192 C CA . LEU B 1 294 ? 16.656 4.02 12.383 1 95 294 LEU B CA 1
ATOM 5193 C C . LEU B 1 294 ? 15.773 5.16 11.906 1 95 294 LEU B C 1
ATOM 5195 O O . LEU B 1 294 ? 15.195 5.887 12.719 1 95 294 LEU B O 1
ATOM 5199 N N . ASP B 1 295 ? 15.602 5.316 10.625 1 96.19 295 ASP B N 1
ATOM 5200 C CA . ASP B 1 295 ? 14.797 6.398 10.07 1 96.19 295 ASP B CA 1
ATOM 5201 C C . ASP B 1 295 ? 13.328 5.98 9.945 1 96.19 295 ASP B C 1
ATOM 5203 O O . ASP B 1 295 ? 12.43 6.715 10.352 1 96.19 295 ASP B O 1
ATOM 5207 N N . TRP B 1 296 ? 13.109 4.809 9.508 1 97.62 296 TRP B N 1
ATOM 5208 C CA . TRP B 1 296 ? 11.758 4.371 9.164 1 97.62 296 TRP B CA 1
ATOM 5209 C C . TRP B 1 296 ? 10.922 4.137 10.422 1 97.62 296 TRP B C 1
ATOM 5211 O O . TRP B 1 296 ? 9.703 4.293 10.406 1 97.62 296 TRP B O 1
ATOM 5221 N N . THR B 1 297 ? 11.562 3.744 11.492 1 98.31 297 THR B N 1
ATOM 5222 C CA . THR B 1 297 ? 10.812 3.525 12.719 1 98.31 297 THR B CA 1
ATOM 5223 C C . THR B 1 297 ? 10.281 4.848 13.273 1 98.31 297 THR B C 1
ATOM 5225 O O . THR B 1 297 ? 9.156 4.91 13.781 1 98.31 297 THR B O 1
ATOM 5228 N N . VAL B 1 298 ? 11.094 5.93 13.133 1 98 298 VAL B N 1
ATOM 5229 C CA . VAL B 1 298 ? 10.656 7.25 13.586 1 98 298 VAL B CA 1
ATOM 5230 C C . VAL B 1 298 ? 9.523 7.75 12.695 1 98 298 VAL B C 1
ATOM 5232 O O . VAL B 1 298 ? 8.508 8.234 13.195 1 98 298 VAL B O 1
ATOM 5235 N N . PHE B 1 299 ? 9.703 7.598 11.391 1 98.31 299 PHE B N 1
ATOM 5236 C CA . PHE B 1 299 ? 8.695 7.98 10.414 1 98.31 299 PHE B CA 1
ATOM 5237 C C . PHE B 1 299 ? 7.379 7.258 10.688 1 98.31 299 PHE B C 1
ATOM 5239 O O . PHE B 1 299 ? 6.32 7.883 10.734 1 98.31 299 PHE B O 1
ATOM 5246 N N . PHE B 1 300 ? 7.477 5.969 10.953 1 98.75 300 PHE B N 1
ATOM 5247 C CA . PHE B 1 300 ? 6.305 5.125 11.156 1 98.75 300 PHE B CA 1
ATOM 5248 C C . PHE B 1 300 ? 5.652 5.422 12.5 1 98.75 300 PHE B C 1
ATOM 5250 O O . PHE B 1 300 ? 4.426 5.402 12.617 1 98.75 300 PHE B O 1
ATOM 5257 N N . ALA B 1 301 ? 6.391 5.629 13.484 1 98.62 301 ALA B N 1
ATOM 5258 C CA . ALA B 1 301 ? 5.852 5.965 14.797 1 98.62 301 ALA B CA 1
ATOM 5259 C C . ALA B 1 301 ? 5.004 7.234 14.734 1 98.62 301 ALA B C 1
ATOM 5261 O O . ALA B 1 301 ? 3.932 7.305 15.336 1 98.62 301 ALA B O 1
ATOM 5262 N N . GLY B 1 302 ? 5.527 8.258 14.023 1 98.44 302 GLY B N 1
ATOM 5263 C CA . GLY B 1 302 ? 4.746 9.469 13.852 1 98.44 302 GLY B CA 1
ATOM 5264 C C . GLY B 1 302 ? 3.43 9.234 13.133 1 98.44 302 GLY B C 1
ATOM 5265 O O . GLY B 1 302 ? 2.396 9.781 13.523 1 98.44 302 GLY B O 1
ATOM 5266 N N . ALA B 1 303 ? 3.484 8.414 12.117 1 98.62 303 ALA B N 1
ATOM 5267 C CA . ALA B 1 303 ? 2.289 8.117 11.336 1 98.62 303 ALA B CA 1
ATOM 5268 C C . ALA B 1 303 ? 1.233 7.422 12.195 1 98.62 303 ALA B C 1
ATOM 5270 O O . ALA B 1 303 ? 0.062 7.809 12.18 1 98.62 303 ALA B O 1
ATOM 5271 N N . VAL B 1 304 ? 1.639 6.434 12.969 1 98.62 304 VAL B N 1
ATOM 5272 C CA . VAL B 1 304 ? 0.691 5.641 13.742 1 98.62 304 VAL B CA 1
ATOM 5273 C C . VAL B 1 304 ? 0.162 6.465 14.914 1 98.62 304 VAL B C 1
ATOM 5275 O O . VAL B 1 304 ? -1.021 6.387 15.25 1 98.62 304 VAL B O 1
ATOM 5278 N N . ALA B 1 305 ? 1.043 7.227 15.516 1 98.25 305 ALA B N 1
ATOM 5279 C CA . ALA B 1 305 ? 0.602 8.062 16.625 1 98.25 305 ALA B CA 1
ATOM 5280 C C . ALA B 1 305 ? -0.51 9.016 16.188 1 98.25 305 ALA B C 1
ATOM 5282 O O . ALA B 1 305 ? -1.539 9.125 16.859 1 98.25 305 ALA B O 1
ATOM 5283 N N . GLN B 1 306 ? -0.28 9.656 15.117 1 98.44 306 GLN B N 1
ATOM 5284 C CA . GLN B 1 306 ? -1.271 10.602 14.609 1 98.44 306 GLN B CA 1
ATOM 5285 C C . GLN B 1 306 ? -2.568 9.883 14.234 1 98.44 306 GLN B C 1
ATOM 5287 O O . GLN B 1 306 ? -3.658 10.352 14.578 1 98.44 306 GLN B O 1
ATOM 5292 N N . SER B 1 307 ? -2.471 8.797 13.508 1 97.88 307 SER B N 1
ATOM 5293 C CA . SER B 1 307 ? -3.66 8.094 13.047 1 97.88 307 SER B CA 1
ATOM 5294 C C . SER B 1 307 ? -4.441 7.5 14.211 1 97.88 307 SER B C 1
ATOM 5296 O O . SER B 1 307 ? -5.672 7.535 14.227 1 97.88 307 SER B O 1
ATOM 5298 N N . GLN B 1 308 ? -3.721 6.992 15.188 1 98.06 308 GLN B N 1
ATOM 5299 C CA . GLN B 1 308 ? -4.395 6.406 16.344 1 98.06 308 GLN B CA 1
ATOM 5300 C C . GLN B 1 308 ? -5.039 7.484 17.203 1 98.06 308 GLN B C 1
ATOM 5302 O O . GLN B 1 308 ? -6.09 7.258 17.812 1 98.06 308 GLN B O 1
ATOM 5307 N N . TRP B 1 309 ? -4.383 8.633 17.297 1 98 309 TRP B N 1
ATOM 5308 C CA . TRP B 1 309 ? -4.98 9.773 17.984 1 98 309 TRP B CA 1
ATOM 5309 C C . TRP B 1 309 ? -6.32 10.141 17.375 1 98 309 TRP B C 1
ATOM 5311 O O . TRP B 1 309 ? -7.32 10.297 18.078 1 98 309 TRP B O 1
ATOM 5321 N N . CYS B 1 310 ? -6.352 10.227 16.078 1 98.12 310 CYS B N 1
ATOM 5322 C CA . CYS B 1 310 ? -7.562 10.625 15.375 1 98.12 310 CYS B CA 1
ATOM 5323 C C . CYS B 1 310 ? -8.625 9.539 15.461 1 98.12 310 CYS B C 1
ATOM 5325 O O . CYS B 1 310 ? -9.797 9.828 15.719 1 98.12 310 CYS B O 1
ATOM 5327 N N . HIS B 1 311 ? -8.211 8.312 15.32 1 98 311 HIS B N 1
ATOM 5328 C CA . HIS B 1 311 ? -9.164 7.207 15.305 1 98 311 HIS B CA 1
ATOM 5329 C C . HIS B 1 311 ? -9.773 6.984 16.688 1 98 311 HIS B C 1
ATOM 5331 O O . HIS B 1 311 ? -11 6.914 16.828 1 98 311 HIS B O 1
ATOM 5337 N N . LEU B 1 312 ? -8.922 6.824 17.656 1 97.75 312 LEU B N 1
ATOM 5338 C CA . LEU B 1 312 ? -9.398 6.605 19.016 1 97.75 312 LEU B CA 1
ATOM 5339 C C . LEU B 1 312 ? -10.18 7.816 19.516 1 97.75 312 LEU B C 1
ATOM 5341 O O . LEU B 1 312 ? -11.242 7.668 20.141 1 97.75 312 LEU B O 1
ATOM 5345 N N . GLY B 1 313 ? -9.648 8.992 19.234 1 97.88 313 GLY B N 1
ATOM 5346 C CA . GLY B 1 313 ? -10.344 10.211 19.609 1 97.88 313 GLY B CA 1
ATOM 5347 C C . GLY B 1 313 ? -11.727 10.32 18.984 1 97.88 313 GLY B C 1
ATOM 5348 O O . GLY B 1 313 ? -12.688 10.688 19.672 1 97.88 313 GLY B O 1
ATOM 5349 N N . ALA B 1 314 ? -11.812 10.023 17.75 1 98 314 ALA B N 1
ATOM 5350 C CA . ALA B 1 314 ? -13.094 10.102 17.047 1 98 314 ALA B CA 1
ATOM 5351 C C . ALA B 1 314 ? -14.078 9.062 17.594 1 98 314 ALA B C 1
ATOM 5353 O O . ALA B 1 314 ? -15.281 9.32 17.656 1 98 314 ALA B O 1
ATOM 5354 N N . SER B 1 315 ? -13.586 7.906 17.984 1 97.56 315 SER B N 1
ATOM 5355 C CA . SER B 1 315 ? -14.43 6.824 18.484 1 97.56 315 SER B CA 1
ATOM 5356 C C . SER B 1 315 ? -15.047 7.184 19.828 1 97.56 315 SER B C 1
ATOM 5358 O O . SER B 1 315 ? -16.047 6.594 20.234 1 97.56 315 SER B O 1
ATOM 5360 N N . LEU B 1 316 ? -14.406 8.117 20.531 1 96.75 316 LEU B N 1
ATOM 5361 C CA . LEU B 1 316 ? -14.844 8.477 21.875 1 96.75 316 LEU B CA 1
ATOM 5362 C C . LEU B 1 316 ? -15.492 9.859 21.891 1 96.75 316 LEU B C 1
ATOM 5364 O O . LEU B 1 316 ? -16.203 10.211 22.828 1 96.75 316 LEU B O 1
ATOM 5368 N N . HIS B 1 317 ? -15.32 10.602 20.875 1 96.94 317 HIS B N 1
ATOM 5369 C CA . HIS B 1 317 ? -15.695 12.008 20.828 1 96.94 317 HIS B CA 1
ATOM 5370 C C . HIS B 1 317 ? -17.219 12.164 20.844 1 96.94 317 HIS B C 1
ATOM 5372 O O . HIS B 1 317 ? -17.938 11.359 20.234 1 96.94 317 HIS B O 1
ATOM 5378 N N . SER B 1 318 ? -17.672 13.211 21.406 1 95.44 318 SER B N 1
ATOM 5379 C CA . SER B 1 318 ? -19.109 13.461 21.578 1 95.44 318 SER B CA 1
ATOM 5380 C C . SER B 1 318 ? -19.766 13.812 20.25 1 95.44 318 SER B C 1
ATOM 5382 O O . SER B 1 318 ? -20.969 13.648 20.078 1 95.44 318 SER B O 1
ATOM 5384 N N . ARG B 1 319 ? -18.984 14.219 19.297 1 95.25 319 ARG B N 1
ATOM 5385 C CA . ARG B 1 319 ? -19.547 14.609 18.016 1 95.25 319 ARG B CA 1
ATOM 5386 C C . ARG B 1 319 ? -19.828 13.391 17.141 1 95.25 319 ARG B C 1
ATOM 5388 O O . ARG B 1 319 ? -20.5 13.492 16.125 1 95.25 319 ARG B O 1
ATOM 5395 N N . THR B 1 320 ? -19.25 12.273 17.5 1 97.38 320 THR B N 1
ATOM 5396 C CA . THR B 1 320 ? -19.625 11.023 16.844 1 97.38 320 THR B CA 1
ATOM 5397 C C . THR B 1 320 ? -20.984 10.531 17.344 1 97.38 320 THR B C 1
ATOM 5399 O O . THR B 1 320 ? -21.219 10.469 18.547 1 97.38 320 THR B O 1
ATOM 5402 N N . PRO B 1 321 ? -21.891 10.289 16.406 1 96.44 321 PRO B N 1
ATOM 5403 C CA . PRO B 1 321 ? -23.188 9.758 16.844 1 96.44 321 PRO B CA 1
ATOM 5404 C C . PRO B 1 321 ? -23.031 8.594 17.828 1 96.44 321 PRO B C 1
ATOM 5406 O O . PRO B 1 321 ? -22.141 7.762 17.672 1 96.44 321 PRO B O 1
ATOM 5409 N N . PHE B 1 322 ? -23.922 8.57 18.75 1 95.69 322 PHE B N 1
ATOM 5410 C CA . PHE B 1 322 ? -23.859 7.637 19.875 1 95.69 322 PHE B CA 1
ATOM 5411 C C . PHE B 1 322 ? -23.781 6.199 19.375 1 95.69 322 PHE B C 1
ATOM 5413 O O . PHE B 1 322 ? -23.078 5.371 19.953 1 95.69 322 PHE B O 1
ATOM 5420 N N . THR B 1 323 ? -24.422 5.902 18.25 1 95.5 323 THR B N 1
ATOM 5421 C CA . THR B 1 323 ? -24.531 4.547 17.719 1 95.5 323 THR B CA 1
ATOM 5422 C C . THR B 1 323 ? -23.172 4.062 17.219 1 95.5 323 THR B C 1
ATOM 5424 O O . THR B 1 323 ? -22.922 2.855 17.125 1 95.5 323 THR B O 1
ATOM 5427 N N . TYR B 1 324 ? -22.281 5 16.953 1 96.94 324 TYR B N 1
ATOM 5428 C CA . TYR B 1 324 ? -20.984 4.625 16.406 1 96.94 324 TYR B CA 1
ATOM 5429 C C . TYR B 1 324 ? -19.891 4.727 17.453 1 96.94 324 TYR B C 1
ATOM 5431 O O . TYR B 1 324 ? -18.734 4.422 17.188 1 96.94 324 TYR B O 1
ATOM 5439 N N . ARG B 1 325 ? -20.203 5.109 18.641 1 96.94 325 ARG B N 1
ATOM 5440 C CA . ARG B 1 325 ? -19.219 5.223 19.703 1 96.94 325 ARG B CA 1
ATOM 5441 C C . ARG B 1 325 ? -18.938 3.865 20.328 1 96.94 325 ARG B C 1
ATOM 5443 O O . ARG B 1 325 ? -19.719 2.93 20.188 1 96.94 325 ARG B O 1
ATOM 5450 N N . ILE B 1 326 ? -17.859 3.748 21.016 1 96.94 326 ILE B N 1
ATOM 5451 C CA . ILE B 1 326 ? -17.484 2.51 21.688 1 96.94 326 ILE B CA 1
ATOM 5452 C C . ILE B 1 326 ? -18.484 2.209 22.812 1 96.94 326 ILE B C 1
ATOM 5454 O O . ILE B 1 326 ? -18.734 3.062 23.656 1 96.94 326 ILE B O 1
ATOM 5458 N N . PRO B 1 327 ? -18.984 1.038 22.781 1 95.81 327 PRO B N 1
ATOM 5459 C CA . PRO B 1 327 ? -19.875 0.676 23.875 1 95.81 327 PRO B CA 1
ATOM 5460 C C . PRO B 1 327 ? -19.203 0.75 25.234 1 95.81 327 PRO B C 1
ATOM 5462 O O . PRO B 1 327 ? -18.016 0.394 25.375 1 95.81 327 PRO B O 1
ATOM 5465 N N . SER B 1 328 ? -19.922 1.05 26.266 1 94.81 328 SER B N 1
ATOM 5466 C CA . SER B 1 328 ? -19.391 1.305 27.594 1 94.81 328 SER B CA 1
ATOM 5467 C C . SER B 1 328 ? -18.75 0.054 28.188 1 94.81 328 SER B C 1
ATOM 5469 O O . SER B 1 328 ? -17.734 0.142 28.891 1 94.81 328 SER B O 1
ATOM 5471 N N . ASP B 1 329 ? -19.281 -1.087 27.844 1 95.62 329 ASP B N 1
ATOM 5472 C CA . ASP B 1 329 ? -18.797 -2.326 28.438 1 95.62 329 ASP B CA 1
ATOM 5473 C C . ASP B 1 329 ? -17.5 -2.781 27.781 1 95.62 329 ASP B C 1
ATOM 5475 O O . ASP B 1 329 ? -16.781 -3.623 28.328 1 95.62 329 ASP B O 1
ATOM 5479 N N . LYS B 1 330 ? -17.172 -2.221 26.625 1 96.75 330 LYS B N 1
ATOM 5480 C CA . LYS B 1 330 ? -15.969 -2.633 25.906 1 96.75 330 LYS B CA 1
ATOM 5481 C C . LYS B 1 330 ? -14.977 -1.481 25.812 1 96.75 330 LYS B C 1
ATOM 5483 O O . LYS B 1 330 ? -13.984 -1.571 25.078 1 96.75 330 LYS B O 1
ATOM 5488 N N . LEU B 1 331 ? -15.188 -0.469 26.484 1 96.62 331 LEU B N 1
ATOM 5489 C CA . LEU B 1 331 ? -14.406 0.757 26.406 1 96.62 331 LEU B CA 1
ATOM 5490 C C . LEU B 1 331 ? -12.93 0.476 26.672 1 96.62 331 LEU B C 1
ATOM 5492 O O . LEU B 1 331 ? -12.07 0.789 25.844 1 96.62 331 LEU B O 1
ATOM 5496 N N . TRP B 1 332 ? -12.648 -0.191 27.672 1 96.5 332 TRP B N 1
ATOM 5497 C CA . TRP B 1 332 ? -11.266 -0.326 28.125 1 96.5 332 TRP B CA 1
ATOM 5498 C C . TRP B 1 332 ? -10.5 -1.303 27.25 1 96.5 332 TRP B C 1
ATOM 5500 O O . TRP B 1 332 ? -9.367 -1.021 26.844 1 96.5 332 TRP B O 1
ATOM 5510 N N . PRO B 1 333 ? -11.109 -2.398 26.859 1 96.31 333 PRO B N 1
ATOM 5511 C CA . PRO B 1 333 ? -10.391 -3.275 25.938 1 96.31 333 PRO B CA 1
ATOM 5512 C C . PRO B 1 333 ? -10.078 -2.598 24.609 1 96.31 333 PRO B C 1
ATOM 5514 O O . PRO B 1 333 ? -8.984 -2.771 24.062 1 96.31 333 PRO B O 1
ATOM 5517 N N . VAL B 1 334 ? -10.969 -1.833 24.141 1 96.94 334 VAL B N 1
ATOM 5518 C CA . VAL B 1 334 ? -10.773 -1.16 22.859 1 96.94 334 VAL B CA 1
ATOM 5519 C C . VAL B 1 334 ? -9.695 -0.087 23 1 96.94 334 VAL B C 1
ATOM 5521 O O . VAL B 1 334 ? -8.797 0.017 22.156 1 96.94 334 VAL B O 1
ATOM 5524 N N . ILE B 1 335 ? -9.75 0.645 24.078 1 97.5 335 ILE B N 1
ATOM 5525 C CA . ILE B 1 335 ? -8.758 1.687 24.312 1 97.5 335 ILE B CA 1
ATOM 5526 C C . ILE B 1 335 ? -7.379 1.056 24.5 1 97.5 335 ILE B C 1
ATOM 5528 O O . ILE B 1 335 ? -6.398 1.514 23.906 1 97.5 335 ILE B O 1
ATOM 5532 N N . ALA B 1 336 ? -7.324 0.01 25.234 1 97 336 ALA B N 1
ATOM 5533 C CA . ALA B 1 336 ? -6.051 -0.643 25.531 1 97 336 ALA B CA 1
ATOM 5534 C C . ALA B 1 336 ? -5.398 -1.168 24.25 1 97 336 ALA B C 1
ATOM 5536 O O . ALA B 1 336 ? -4.195 -0.987 24.047 1 97 336 ALA B O 1
ATOM 5537 N N . LEU B 1 337 ? -6.152 -1.756 23.422 1 96.25 337 LEU B N 1
ATOM 5538 C CA . LEU B 1 337 ? -5.625 -2.32 22.188 1 96.25 337 LEU B CA 1
ATOM 5539 C C . LEU B 1 337 ? -5.141 -1.22 21.25 1 96.25 337 LEU B C 1
ATOM 5541 O O . LEU B 1 337 ? -4.09 -1.354 20.609 1 96.25 337 LEU B O 1
ATOM 5545 N N . ASN B 1 338 ? -5.875 -0.184 21.188 1 97.25 338 ASN B N 1
ATOM 5546 C CA . ASN B 1 338 ? -5.496 0.906 20.297 1 97.25 338 ASN B CA 1
ATOM 5547 C C . ASN B 1 338 ? -4.293 1.677 20.828 1 97.25 338 ASN B C 1
ATOM 5549 O O . ASN B 1 338 ? -3.443 2.125 20.062 1 97.25 338 ASN B O 1
ATOM 5553 N N . VAL B 1 339 ? -4.238 1.811 22.109 1 97.19 339 VAL B N 1
ATOM 5554 C CA . VAL B 1 339 ? -3.084 2.465 22.719 1 97.19 339 VAL B CA 1
ATOM 5555 C C . VAL B 1 339 ? -1.838 1.605 22.516 1 97.19 339 VAL B C 1
ATOM 5557 O O . VAL B 1 339 ? -0.756 2.127 22.234 1 97.19 339 VAL B O 1
ATOM 5560 N N . LEU B 1 340 ? -2.035 0.333 22.609 1 96.94 340 LEU B N 1
ATOM 5561 C CA . LEU B 1 340 ? -0.921 -0.575 22.359 1 96.94 340 LEU B CA 1
ATOM 5562 C C . LEU B 1 340 ? -0.451 -0.48 20.906 1 96.94 340 LEU B C 1
ATOM 5564 O O . LEU B 1 340 ? 0.752 -0.499 20.641 1 96.94 340 LEU B O 1
ATOM 5568 N N . LEU B 1 341 ? -1.396 -0.38 20.016 1 97.38 341 LEU B N 1
ATOM 5569 C CA . LEU B 1 341 ? -1.066 -0.261 18.609 1 97.38 341 LEU B CA 1
ATOM 5570 C C . LEU B 1 341 ? -0.237 0.992 18.344 1 97.38 341 LEU B C 1
ATOM 5572 O O . LEU B 1 341 ? 0.619 1.001 17.453 1 97.38 341 LEU B O 1
ATOM 5576 N N . ALA B 1 342 ? -0.449 2.027 19.109 1 97.06 342 ALA B N 1
ATOM 5577 C CA . ALA B 1 342 ? 0.313 3.266 18.984 1 97.06 342 ALA B CA 1
ATOM 5578 C C . ALA B 1 342 ? 1.651 3.166 19.703 1 97.06 342 ALA B C 1
ATOM 5580 O O . ALA B 1 342 ? 2.656 3.713 19.25 1 97.06 342 ALA B O 1
ATOM 5581 N N . ALA B 1 343 ? 1.663 2.471 20.781 1 98 343 ALA B N 1
ATOM 5582 C CA . ALA B 1 343 ? 2.838 2.412 21.656 1 98 343 ALA B CA 1
ATOM 5583 C C . ALA B 1 343 ? 3.932 1.547 21.031 1 98 343 ALA B C 1
ATOM 5585 O O . ALA B 1 343 ? 5.121 1.841 21.188 1 98 343 ALA B O 1
ATOM 5586 N N . VAL B 1 344 ? 3.541 0.561 20.312 1 98.31 344 VAL B N 1
ATOM 5587 C CA . VAL B 1 344 ? 4.504 -0.418 19.812 1 98.31 344 VAL B CA 1
ATOM 5588 C C . VAL B 1 344 ? 5.465 0.254 18.844 1 98.31 344 VAL B C 1
ATOM 5590 O O . VAL B 1 344 ? 6.684 0.165 19 1 98.31 344 VAL B O 1
ATOM 5593 N N . PRO B 1 345 ? 4.992 0.962 17.875 1 98.25 345 PRO B N 1
ATOM 5594 C CA . PRO B 1 345 ? 5.926 1.65 16.984 1 98.25 345 PRO B CA 1
ATOM 5595 C C . PRO B 1 345 ? 6.77 2.699 17.703 1 98.25 345 PRO B C 1
ATOM 5597 O O . PRO B 1 345 ? 7.941 2.893 17.375 1 98.25 345 PRO B O 1
ATOM 5600 N N . ALA B 1 346 ? 6.207 3.363 18.688 1 98.19 346 ALA B N 1
ATOM 5601 C CA . ALA B 1 346 ? 6.957 4.348 19.453 1 98.19 346 ALA B CA 1
ATOM 5602 C C . ALA B 1 346 ? 8.078 3.682 20.25 1 98.19 346 ALA B C 1
ATOM 5604 O O . ALA B 1 346 ? 9.195 4.203 20.312 1 98.19 346 ALA B O 1
ATOM 5605 N N . LEU B 1 347 ? 7.75 2.545 20.812 1 98.31 347 LEU B N 1
ATOM 5606 C CA . LEU B 1 347 ? 8.75 1.796 21.562 1 98.31 347 LEU B CA 1
ATOM 5607 C C . LEU B 1 347 ? 9.844 1.273 20.641 1 98.31 347 LEU B C 1
ATOM 5609 O O . LEU B 1 347 ? 11.016 1.247 21.031 1 98.31 347 LEU B O 1
ATOM 5613 N N . LEU B 1 348 ? 9.453 0.87 19.516 1 98.5 348 LEU B N 1
ATOM 5614 C CA . LEU B 1 348 ? 10.438 0.41 18.531 1 98.5 348 LEU B CA 1
ATOM 5615 C C . LEU B 1 348 ? 11.383 1.539 18.141 1 98.5 348 LEU B C 1
ATOM 5617 O O . LEU B 1 348 ? 12.602 1.338 18.062 1 98.5 348 LEU B O 1
ATOM 5621 N N . ALA B 1 349 ? 10.836 2.693 17.891 1 97.88 349 ALA B N 1
ATOM 5622 C CA . ALA B 1 349 ? 11.656 3.85 17.547 1 97.88 349 ALA B CA 1
ATOM 5623 C C . ALA B 1 349 ? 12.617 4.203 18.672 1 97.88 349 ALA B C 1
ATOM 5625 O O . ALA B 1 349 ? 13.781 4.516 18.438 1 97.88 349 ALA B O 1
ATOM 5626 N N . LEU B 1 350 ? 12.102 4.113 19.875 1 97.06 350 LEU B N 1
ATOM 5627 C CA . LEU B 1 350 ? 12.938 4.402 21.031 1 97.06 350 LEU B CA 1
ATOM 5628 C C . LEU B 1 350 ? 14.062 3.385 21.172 1 97.06 350 LEU B C 1
ATOM 5630 O O . LEU B 1 350 ? 15.211 3.752 21.422 1 97.06 350 LEU B O 1
ATOM 5634 N N . ARG B 1 351 ? 13.711 2.145 20.938 1 97 351 ARG B N 1
ATOM 5635 C CA . ARG B 1 351 ? 14.711 1.082 20.969 1 97 351 ARG B CA 1
ATOM 5636 C C . ARG B 1 351 ? 15.789 1.306 19.922 1 97 351 ARG B C 1
ATOM 5638 O O . ARG B 1 351 ? 16.984 1.144 20.188 1 97 351 ARG B O 1
ATOM 5645 N N . CYS B 1 352 ? 15.445 1.679 18.766 1 94.94 352 CYS B N 1
ATOM 5646 C CA . CYS B 1 352 ? 16.406 1.904 17.672 1 94.94 352 CYS B CA 1
ATOM 5647 C C . CYS B 1 352 ? 17.281 3.115 17.969 1 94.94 352 CYS B C 1
ATOM 5649 O O . CYS B 1 352 ? 18.453 3.129 17.609 1 94.94 352 CYS B O 1
ATOM 5651 N N . HIS B 1 353 ? 16.719 4.062 18.641 1 91.62 353 HIS B N 1
ATOM 5652 C CA . HIS B 1 353 ? 17.453 5.293 18.938 1 91.62 353 HIS B CA 1
ATOM 5653 C C . HIS B 1 353 ? 18.406 5.102 20.109 1 91.62 353 HIS B C 1
ATOM 5655 O O . HIS B 1 353 ? 19.516 5.652 20.109 1 91.62 353 HIS B O 1
ATOM 5661 N N . THR B 1 354 ? 18 4.336 21.047 1 91.94 354 THR B N 1
ATOM 5662 C CA . THR B 1 354 ? 18.797 4.176 22.266 1 91.94 354 THR B CA 1
ATOM 5663 C C . THR B 1 354 ? 19.953 3.211 22.031 1 91.94 354 THR B C 1
ATOM 5665 O O . THR B 1 354 ? 21.031 3.383 22.594 1 91.94 354 THR B O 1
ATOM 5668 N N . SER B 1 355 ? 19.734 2.199 21.25 1 91.25 355 SER B N 1
ATOM 5669 C CA . SER B 1 355 ? 20.766 1.203 20.969 1 91.25 355 SER B CA 1
ATOM 5670 C C . SER B 1 355 ? 20.859 0.896 19.484 1 91.25 355 SER B C 1
ATOM 5672 O O . SER B 1 355 ? 20.469 -0.189 19.031 1 91.25 355 SER B O 1
ATOM 5674 N N . PRO B 1 356 ? 21.547 1.73 18.797 1 92.19 356 PRO B N 1
ATOM 5675 C CA . PRO B 1 356 ? 21.562 1.618 17.328 1 92.19 356 PRO B CA 1
ATOM 5676 C C . PRO B 1 356 ? 22.625 0.651 16.828 1 92.19 356 PRO B C 1
ATOM 5678 O O . PRO B 1 356 ? 22.688 0.362 15.625 1 92.19 356 PRO B O 1
ATOM 5681 N N . ALA B 1 357 ? 23.469 0.075 17.625 1 90.81 357 ALA B N 1
ATOM 5682 C CA . ALA B 1 357 ? 24.641 -0.705 17.219 1 90.81 357 ALA B CA 1
ATOM 5683 C C . ALA B 1 357 ? 24.234 -1.884 16.344 1 90.81 357 ALA B C 1
ATOM 5685 O O . ALA B 1 357 ? 24.906 -2.184 15.352 1 90.81 357 ALA B O 1
ATOM 5686 N N . PHE B 1 358 ? 23.141 -2.523 16.703 1 93 358 PHE B N 1
ATOM 5687 C CA . PHE B 1 358 ? 22.703 -3.713 15.992 1 93 358 PHE B CA 1
ATOM 5688 C C . PHE B 1 358 ? 22.328 -3.369 14.555 1 93 358 PHE B C 1
ATOM 5690 O O . PHE B 1 358 ? 22.5 -4.195 13.656 1 93 358 PHE B O 1
ATOM 5697 N N . PHE B 1 359 ? 21.938 -2.168 14.312 1 94.12 359 PHE B N 1
ATOM 5698 C CA . PHE B 1 359 ? 21.375 -1.776 13.023 1 94.12 359 PHE B CA 1
ATOM 5699 C C . PHE B 1 359 ? 22.438 -1.083 12.164 1 94.12 359 PHE B C 1
ATOM 5701 O O . PHE B 1 359 ? 22.172 -0.75 11.008 1 94.12 359 PHE B O 1
ATOM 5708 N N . GLN B 1 360 ? 23.578 -0.898 12.742 1 90.62 360 GLN B N 1
ATOM 5709 C CA . GLN B 1 360 ? 24.641 -0.227 12 1 90.62 360 GLN B CA 1
ATOM 5710 C C . GLN B 1 360 ? 25.281 -1.17 10.992 1 90.62 360 GLN B C 1
ATOM 5712 O O . GLN B 1 360 ? 25.266 -2.389 11.18 1 90.62 360 GLN B O 1
ATOM 5717 N N . LYS B 1 361 ? 25.859 -0.619 9.961 1 85.5 361 LYS B N 1
ATOM 5718 C CA . LYS B 1 361 ? 26.562 -1.427 8.977 1 85.5 361 LYS B CA 1
ATOM 5719 C C . LYS B 1 361 ? 27.797 -2.086 9.594 1 85.5 361 LYS B C 1
ATOM 5721 O O . LYS B 1 361 ? 28.5 -1.468 10.391 1 85.5 361 LYS B O 1
ATOM 5726 N N . PRO B 1 362 ? 27.953 -3.346 9.125 1 78.38 362 PRO B N 1
ATOM 5727 C CA . PRO B 1 362 ? 29.125 -4.012 9.688 1 78.38 362 PRO B CA 1
ATOM 5728 C C . PRO B 1 362 ? 30.438 -3.352 9.266 1 78.38 362 PRO B C 1
ATOM 5730 O O . PRO B 1 362 ? 30.562 -2.904 8.125 1 78.38 362 PRO B O 1
ATOM 5733 N N . VAL B 1 363 ? 31.219 -2.84 10.195 1 65.5 363 VAL B N 1
ATOM 5734 C CA . VAL B 1 363 ? 32.531 -2.297 9.891 1 65.5 363 VAL B CA 1
ATOM 5735 C C . VAL B 1 363 ? 33.5 -3.439 9.641 1 65.5 363 VAL B C 1
ATOM 5737 O O . VAL B 1 363 ? 33.562 -4.395 10.422 1 65.5 363 VAL B O 1
ATOM 5740 N N . PRO B 1 364 ? 34 -3.531 8.414 1 60.53 364 PRO B N 1
ATOM 5741 C CA . PRO B 1 364 ? 35.031 -4.57 8.227 1 60.53 364 PRO B CA 1
ATOM 5742 C C . PRO B 1 364 ? 36.094 -4.555 9.312 1 60.53 364 PRO B C 1
ATOM 5744 O O . PRO B 1 364 ? 36.406 -3.492 9.852 1 60.53 364 PRO B O 1
ATOM 5747 N N . MET B 1 365 ? 36.312 -5.629 10.016 1 54.28 365 MET B N 1
ATOM 5748 C CA . MET B 1 365 ? 37.312 -5.793 11.07 1 54.28 365 MET B CA 1
ATOM 5749 C C . MET B 1 365 ? 38.531 -4.93 10.797 1 54.28 365 MET B C 1
ATOM 5751 O O . MET B 1 365 ? 39.188 -4.438 11.734 1 54.28 365 MET B O 1
ATOM 5755 N N . GLY B 1 366 ? 39 -4.836 9.625 1 48.09 366 GLY B N 1
ATOM 5756 C CA . GLY B 1 366 ? 40.312 -4.246 9.422 1 48.09 366 GLY B CA 1
ATOM 5757 C C . GLY B 1 366 ? 40.312 -2.732 9.516 1 48.09 366 GLY B C 1
ATOM 5758 O O . GLY B 1 366 ? 41.344 -2.09 9.344 1 48.09 366 GLY B O 1
ATOM 5759 N N . GLN B 1 367 ? 39.344 -2.096 9.312 1 44.62 367 GLN B N 1
ATOM 5760 C CA . GLN B 1 367 ? 39.5 -0.646 9.266 1 44.62 367 GLN B CA 1
ATOM 5761 C C . GLN B 1 367 ? 39.438 -0.032 10.656 1 44.62 367 GLN B C 1
ATOM 5763 O O . GLN B 1 367 ? 38.344 0.124 11.219 1 44.62 367 GLN B O 1
ATOM 5768 N N . THR B 1 368 ? 40.312 -0.353 11.477 1 40.28 368 THR B N 1
ATOM 5769 C CA . THR B 1 368 ? 40.625 0.47 12.633 1 40.28 368 THR B CA 1
ATOM 5770 C C . THR B 1 368 ? 40.75 1.938 12.234 1 40.28 368 THR B C 1
ATOM 5772 O O . THR B 1 368 ? 41.5 2.281 11.32 1 40.28 368 THR B O 1
ATOM 5775 N N . ASN B 1 369 ? 39.688 2.762 12.469 1 37.72 369 ASN B N 1
ATOM 5776 C CA . ASN B 1 369 ? 40.094 4.16 12.461 1 37.72 369 ASN B CA 1
ATOM 5777 C C . ASN B 1 369 ? 41.25 4.41 13.445 1 37.72 369 ASN B C 1
ATOM 5779 O O . ASN B 1 369 ? 41.25 3.857 14.547 1 37.72 369 ASN B O 1
#

Sequence (738 aa):
MRLPVEVSVVLLSLLAPGVLYAMNNIPALQEPLPILGMGMVVLGLVLLLLLLIVQNKRPDPLFYVFAELSFTCTAALTNALEQDGFISSFMGFYIKMGEPHLSTSYAVMMSYWDGVVHFGLFLAIIHGMFRGKSYRTLGLLWAGSSIAHQVVLIPGVVIGKYGSNIRPAFWRNVPFFVVPFWAAFLLFGRPRVMPITTADKTAAEQKKSLLSRPVDLLLALLLLGAAAFSVFRGFVVLDCPLDSCFSYIYQYEPYLKDPVGFPRVMMLVYLFYAVPLLTLFVYGLNTPGCSWMLDWTVFFAGAVAQSQWCHLGASLHSRTPFTYRIPSDKLWPVIALNVLLAAVPALLALRCHTSPAFFQKPVPMGQTNMRLPVEVSVVLLSLLAPGVLYAMNNIPALQEPLPILGMGMVVLGLVLLLLLLIVQNKRPDPLFYVFAELSFTCTAALTNALEQDGFISSFMGFYIKMGEPHLSTSYAVMMSYWDGVVHFGLFLAIIHGMFRGKSYRTLGLLWAGSSIAHQVVLIPGVVIGKYGSNIRPAFWRNVPFFVVPFWAAFLLFGRPRVMPITTADKTAAEQKKSLLSRPVDLLLALLLLGAAAFSVFRGFVVLDCPLDSCFSYIYQYEPYLKDPVGFPRVMMLVYLFYAVPLLTLFVYGLNTPGCSWMLDWTVFFAGAVAQSQWCHLGASLHSRTPFTYRIPSDKLWPVIALNVLLAAVPALLALRCHTSPAFFQKPVPMGQTN